Protein AF-A0A1R3HP61-F1 (afdb_monomer_lite)

Sequence (756 aa):
MAPSLSASCFPVLCGAICFMFISLLLLTNSATVNGTRVTNGDTVKIRRNLLDNGLGLTPQMGWNSWNHFHCDINETLIKETADAMVSSGLAAVGYTYINLDDCWGELNRDSKGNLVPKASTFPSGIKALADYVHSKGLKLGIYSDAGTQTCSQTMPGSLGHEEQDAKTFASWGVDYLKYDNCQNTGVSPKERYPKMSKALLDSGRPIFFSLCEWGQEDPATWAPSIGNSWRTTGDIEDKWDSMTSIADQNDQWASYAQPGAWNDPDMLEVGNGGMTTEEYRCHFSIWALAKAPLLIGCDVRSMDNVTYELLSNKEVIAVNQDKVGVQGKKVKKDGDVEVWAGPLTNHKVALVLWNRGSSPENITAYWSDLGLNPSTMVDARDLWAHSTERSVQNQITAQVDSHAFWVETLFRKILRKPKKPVKLPVILSEEESEVMIVVKKDTNMAAMKGYFCSTNPSKNETLYSHAHLLLRNLSVVAKKPFPSSSILNKTKPVSLRIRSAAAEEEGNSSGNSTSTSQVKGSGTTARGRRLLKIREEKRKREFERLNNYPAWAKVLENACKDDEELRAVLGDSIGDPELMKKRVEERVRKKGRDFHKQKTGSVLAFKVSFRDFNPLDSYIWFELYGSPSDQEVNLIGSVIQSWYVMGRLGAFNSSNLQLANVSMDFDPLYDADKGFKVMPSSFHDISDVEFQDNWGRIWVDLGTADFFSIDVFLNCMTVLSAEYLGIQQIVFGGRSMGDWEEGMTNPEYGYKYFKI

Radius of gyration: 41.9 Å; chains: 1; bounding box: 175×108×88 Å

Secondary structure (DSSP, 8-state):
----------------------------------------------------SS--SS--EEEESHHHHTT---HHHHHHHHHHHHHTSHHHHT--EEE--SS-B-SS--TTS---B-TTT-TTHHHHHHHHHHHTT-EEEEEEESSSB-TTSSSB--TT-HHHHHHHHHHHT--EEEEE-TT-TT--HHHHHHHHHHHHHHTTS--EEEE-STTTT-GGGTGGGT-SEEE-SS---SSHHHHHHHHHHHHTTTTT-BTTBEEE---B-TTSSSS-HHHHHHHHHHHHHTT--EEE-S-TTS--HHHHHHHT-HHHHHHHT-TT-PPPEEEEEETTEEEEEEEEGGGEEEEEEEE-SSS-EEEEEETTTTT--TT-EEEEEETTTTEEEEEEESEEEEEE-TT-EEEEEEEE----PPPP-----------------------------------------------------------------------------PPP-------------------------HHHHHHHHHHHHHHHHHHHHHHS--HHHHHHHHHHHH-HHHHHHHGGGTT-HHHHHHHHHHHHHHHTTTTT------SSPPEEEESS--TTSEEEEEEESSPPPHHHHHHHHHHHHHHHHHHHTTTT-TTGGGGGGS-TTS-----HHHHTTS---S--EE--EEEETTEEEEEEE-SS--HHHHHHHHHHHHHHHHHT--EEEEEE--S--TT--TT---GGGT-EEE--

Foldseek 3Di:
DDDDDDDDDDDDDDDDDDDDDDDDDDDDDDDDDDDDDDDDDDDPDPPPQFAPLVPQLFFAAAAEAPQAQNQVAALVLLLLLLVLCVVLCVVVLHHFESAYEPNQFALDAPPVRETHGDCVRYVVGLLVSQVSSVVSVGAYHYEAELAQADPVSRHGHCNVPLLVHLLVCVVSRHAEYEYAYPNNVPDDCLPRQQSNLVSNVVNPDHHAYEYHDALVPNCLVPVRNRHQEYENHPEAHLELVRLVVLLVSQQVSQVSWHRSYAYASYEQCQQVPSDDLQLSLVSLLSCLLQLHRHYHHDSSSDGDPSSSLSSSLSLSNCSSRASRRGGWHWLDDDPQWTWIWDAGPPRKMKIKTFGQDQFKDKDKDFCVSHVHDQAWFWWKAFSNVRDIDGRDGGMDIDTAGHSHMTIIMTGTDPPPPPDDDDDDDDDDDDDDDDDDDDDDDDDDYDDDDDDDDDDDDDDDDDDDDDDDDDDDDDDDDDDDDDDDDDDDDDDDDDDDDDDDDDDDDDDDDDDDDDDDDDDDDDDCPPVNVVVVVVVVVVVVLVVCLVPPCDPVLVVLLVVVVVDVVSCVQCPPVNSPVVSSVVSVVVCCVVCVVVVPPDQQFDPDQAAEEEDPFDLQWFKKKWFFPWFDDPVLQVVLQVLVVVLLVCQQVVVLPPVVVVPPPDPPPDPPDPPVVVVVVPDGRQWDDKFWWKDFIRMIMIIGRSNDPRCSSVVSSSVSVNCSRRPGGPIRYMYRGDPDDDPDDPPPCDVVRVMDIGGD

pLDDT: mean 74.57, std 27.55, range [20.09, 98.94]

Organism: Corchorus capsularis (NCBI:txid210143)

Structure (mmCIF, N/CA/C/O backbone):
data_AF-A0A1R3HP61-F1
#
_entry.id   AF-A0A1R3HP61-F1
#
loop_
_atom_site.group_PDB
_atom_site.id
_atom_site.type_symbol
_atom_site.label_atom_id
_atom_site.label_alt_id
_atom_site.label_comp_id
_atom_site.label_asym_id
_atom_site.label_entity_id
_atom_site.label_seq_id
_atom_site.pdbx_PDB_ins_code
_atom_site.Cartn_x
_atom_site.Cartn_y
_atom_site.Cartn_z
_atom_site.occupancy
_atom_site.B_iso_or_equiv
_atom_site.auth_seq_id
_atom_site.auth_comp_id
_atom_site.auth_asym_id
_atom_site.auth_atom_id
_atom_site.pdbx_PDB_model_num
ATOM 1 N N . MET A 1 1 ? -45.861 41.500 -29.451 1.00 38.66 1 MET A N 1
ATOM 2 C CA . MET A 1 1 ? -46.374 41.225 -30.807 1.00 38.66 1 MET A CA 1
ATOM 3 C C . MET A 1 1 ? -46.826 39.774 -30.846 1.00 38.66 1 MET A C 1
ATOM 5 O O . MET A 1 1 ? -45.989 38.886 -30.862 1.00 38.66 1 MET A O 1
ATOM 9 N N . ALA A 1 2 ? -48.135 39.548 -30.734 1.00 36.56 2 ALA A N 1
ATOM 10 C CA . ALA A 1 2 ? -48.789 38.320 -31.207 1.00 36.56 2 ALA A CA 1
ATOM 11 C C . ALA A 1 2 ? -48.892 38.411 -32.756 1.00 36.56 2 ALA A C 1
ATOM 13 O O . ALA A 1 2 ? -48.672 39.524 -33.252 1.00 36.56 2 ALA A O 1
ATOM 14 N N . PRO A 1 3 ? -49.220 37.356 -33.538 1.00 49.03 3 PRO A N 1
ATOM 15 C CA . PRO A 1 3 ? -50.335 36.412 -33.312 1.00 49.03 3 PRO A CA 1
ATOM 16 C C . PRO A 1 3 ? -49.971 34.965 -33.760 1.00 49.03 3 PRO A C 1
ATOM 18 O O . PRO A 1 3 ? -48.818 34.710 -34.078 1.00 49.03 3 PRO A O 1
ATOM 21 N N . SER A 1 4 ? -50.786 33.909 -33.813 1.00 29.84 4 SER A N 1
ATOM 22 C CA . SER A 1 4 ? -52.217 33.584 -33.633 1.00 29.84 4 SER A CA 1
ATOM 23 C C . SER A 1 4 ? -52.269 32.044 -33.729 1.00 29.84 4 SER A C 1
ATOM 25 O O . SER A 1 4 ? -51.588 31.482 -34.579 1.00 29.84 4 SER A O 1
ATOM 27 N N . LEU A 1 5 ? -52.905 31.300 -32.820 1.00 30.80 5 LEU A N 1
ATOM 28 C CA . LEU A 1 5 ? -54.358 31.073 -32.703 1.00 30.80 5 LEU A CA 1
ATOM 29 C C . LEU A 1 5 ? -54.992 30.349 -33.903 1.00 30.80 5 LEU A C 1
ATOM 31 O O . LEU A 1 5 ? -55.117 30.923 -34.979 1.00 30.80 5 LEU A O 1
ATOM 35 N N . SER A 1 6 ? -55.508 29.140 -33.657 1.00 30.64 6 SER A N 1
ATOM 36 C CA . SER A 1 6 ? -56.954 28.799 -33.633 1.00 30.64 6 SER A CA 1
ATOM 37 C C . SER A 1 6 ? -57.138 27.290 -33.913 1.00 30.64 6 SER A C 1
ATOM 39 O O . SER A 1 6 ? -56.542 26.763 -34.842 1.00 30.64 6 SER A O 1
ATOM 41 N N . ALA A 1 7 ? -57.686 26.510 -32.968 1.00 32.16 7 ALA A N 1
ATOM 42 C CA . ALA A 1 7 ? -59.120 26.240 -32.708 1.00 32.16 7 ALA A CA 1
ATOM 43 C C . ALA A 1 7 ? -59.570 24.960 -33.468 1.00 32.16 7 ALA A C 1
ATOM 45 O O . ALA A 1 7 ? -59.122 24.740 -34.580 1.00 32.16 7 ALA A O 1
ATOM 46 N N . SER A 1 8 ? -60.411 24.037 -32.980 1.00 29.64 8 SER A N 1
ATOM 47 C CA . SER A 1 8 ? -61.487 24.116 -31.979 1.00 29.64 8 SER A CA 1
ATOM 48 C C . SER A 1 8 ? -62.164 22.735 -31.761 1.00 29.64 8 SER A C 1
ATOM 50 O O . SER A 1 8 ? -62.227 21.953 -32.703 1.00 29.64 8 SER A O 1
ATOM 52 N N . CYS A 1 9 ? -62.782 22.568 -30.572 1.00 25.75 9 CYS A N 1
ATOM 53 C CA . CYS A 1 9 ? -63.996 21.784 -30.192 1.00 25.75 9 CYS A CA 1
ATOM 54 C C . CYS A 1 9 ? -63.947 20.228 -30.102 1.00 25.75 9 CYS A C 1
ATOM 56 O O . CYS A 1 9 ? -63.645 19.582 -31.093 1.00 25.75 9 CYS A O 1
ATOM 58 N N . PHE A 1 10 ? -64.105 19.566 -28.924 1.00 27.56 10 PHE A N 1
ATOM 59 C CA . PHE A 1 10 ? -65.298 19.291 -28.042 1.00 27.56 10 PHE A CA 1
ATOM 60 C C . PHE A 1 10 ? -66.276 18.202 -28.620 1.00 27.56 10 PHE A C 1
ATOM 62 O O . PHE A 1 10 ? -66.394 18.140 -29.836 1.00 27.56 10 PHE A O 1
ATOM 69 N N . PRO A 1 11 ? -67.134 17.472 -27.846 1.00 52.53 11 PRO A N 1
ATOM 70 C CA . PRO A 1 11 ? -66.926 16.456 -26.774 1.00 52.53 11 PRO A CA 1
ATOM 71 C C . PRO A 1 11 ? -67.939 15.247 -26.799 1.00 52.53 11 PRO A C 1
ATOM 73 O O . PRO A 1 11 ? -68.652 15.050 -27.773 1.00 52.53 11 PRO A O 1
ATOM 76 N N . VAL A 1 12 ? -68.083 14.544 -25.650 1.00 31.86 12 VAL A N 1
ATOM 77 C CA . VAL A 1 12 ? -69.261 13.790 -25.106 1.00 31.86 12 VAL A CA 1
ATOM 78 C C . VAL A 1 12 ? -69.336 12.264 -25.367 1.00 31.86 12 VAL A C 1
ATOM 80 O O . VAL A 1 12 ? -69.562 11.838 -26.488 1.00 31.86 12 VAL A O 1
ATOM 83 N N . LEU A 1 13 ? -69.239 11.412 -24.327 1.00 29.73 13 LEU A N 1
ATOM 84 C CA . LEU A 1 13 ? -70.394 10.886 -23.561 1.00 29.73 13 LEU A CA 1
ATOM 85 C C . LEU A 1 13 ? -69.983 9.913 -22.438 1.00 29.73 13 LEU A C 1
ATOM 87 O O . LEU A 1 13 ? -69.287 8.925 -22.641 1.00 29.73 13 LEU A O 1
ATOM 91 N N . CYS A 1 14 ? -70.480 10.227 -21.245 1.00 30.22 14 CYS A N 1
ATOM 92 C CA . CYS A 1 14 ? -70.477 9.436 -20.022 1.00 30.22 14 CYS A CA 1
ATOM 93 C C . CYS A 1 14 ? -71.820 8.682 -19.938 1.00 30.22 14 CYS A C 1
ATOM 95 O O . CYS A 1 14 ? -72.829 9.218 -20.397 1.00 30.22 14 CYS A O 1
ATOM 97 N N . GLY A 1 15 ? -71.881 7.493 -19.334 1.00 27.22 15 GLY A N 1
ATOM 98 C CA . GLY A 1 15 ? -73.168 6.821 -19.121 1.00 27.22 15 GLY A CA 1
ATOM 99 C C . GLY A 1 15 ? -73.051 5.481 -18.411 1.00 27.22 15 GLY A C 1
ATOM 100 O O . GLY A 1 15 ? -72.555 4.511 -18.968 1.00 27.22 15 GLY A O 1
ATOM 101 N N . ALA A 1 16 ? -73.505 5.456 -17.166 1.00 28.98 16 ALA A N 1
ATOM 102 C CA . ALA A 1 16 ? -73.350 4.379 -16.210 1.00 28.98 16 ALA A CA 1
ATOM 103 C C . ALA A 1 16 ? -74.647 3.557 -16.031 1.00 28.98 16 ALA A C 1
ATOM 105 O O . ALA A 1 16 ? -75.731 4.020 -16.375 1.00 28.98 16 ALA A O 1
ATOM 106 N N . ILE A 1 17 ? -74.491 2.415 -15.345 1.00 32.19 17 ILE A N 1
ATOM 107 C CA . ILE A 1 17 ? -75.477 1.719 -14.489 1.00 32.19 17 ILE A CA 1
ATOM 108 C C . ILE A 1 17 ? -76.459 0.753 -15.168 1.00 32.19 17 ILE A C 1
ATOM 110 O O . ILE A 1 17 ? -77.413 1.166 -15.818 1.00 32.19 17 ILE A O 1
ATOM 114 N N . CYS A 1 18 ? -76.272 -0.538 -14.853 1.00 27.94 18 CYS A N 1
ATOM 115 C CA . CYS A 1 18 ? -77.278 -1.557 -14.487 1.00 27.94 18 CYS A CA 1
ATOM 116 C C . CYS A 1 18 ? -76.556 -2.925 -14.469 1.00 27.94 18 CYS A C 1
ATOM 118 O O . CYS A 1 18 ? -75.884 -3.241 -15.436 1.00 27.94 18 CYS A O 1
ATOM 120 N N . PHE A 1 19 ? -76.570 -3.808 -13.471 1.00 29.27 19 PHE A N 1
ATOM 121 C CA . PHE A 1 19 ? -77.441 -4.061 -12.330 1.00 29.27 19 PHE A CA 1
ATOM 122 C C . PHE A 1 19 ? -76.644 -4.926 -11.326 1.00 29.27 19 PHE A C 1
ATOM 124 O O . PHE A 1 19 ? -75.761 -5.692 -11.706 1.00 29.27 19 PHE A O 1
ATOM 131 N N . MET A 1 20 ? -76.967 -4.772 -10.044 1.00 27.98 20 MET A N 1
ATOM 132 C CA . MET A 1 20 ? -76.407 -5.466 -8.878 1.00 27.98 20 MET A CA 1
ATOM 133 C C . MET A 1 20 ? -76.641 -6.988 -8.903 1.00 27.98 20 MET A C 1
ATOM 135 O O . MET A 1 20 ? -77.668 -7.402 -9.428 1.00 27.98 20 MET A O 1
ATOM 139 N N . PHE A 1 21 ? -75.793 -7.787 -8.231 1.00 26.20 21 PHE A N 1
ATOM 140 C CA . PHE A 1 21 ? -76.124 -8.505 -6.976 1.00 26.20 21 PHE A CA 1
ATOM 141 C C . PHE A 1 21 ? -75.171 -9.687 -6.656 1.00 26.20 21 PHE A C 1
ATOM 143 O O . PHE A 1 21 ? -74.788 -10.451 -7.533 1.00 26.20 21 PHE A O 1
ATOM 150 N N . ILE A 1 22 ? -74.941 -9.866 -5.345 1.00 29.78 22 ILE A N 1
ATOM 151 C CA . ILE A 1 22 ? -74.632 -11.114 -4.607 1.00 29.78 22 ILE A CA 1
ATOM 152 C C . ILE A 1 22 ? -73.153 -11.452 -4.335 1.00 29.78 22 ILE A C 1
ATOM 154 O O . ILE A 1 22 ? -72.447 -12.098 -5.103 1.00 29.78 22 ILE A O 1
ATOM 158 N N . SER A 1 23 ? -72.756 -11.100 -3.110 1.00 28.48 23 SER A N 1
ATOM 159 C CA . SER A 1 23 ? -71.803 -11.838 -2.278 1.00 28.48 23 SER A CA 1
ATOM 160 C C . SER A 1 23 ? -72.393 -13.178 -1.807 1.00 28.48 23 SER A C 1
ATOM 162 O O . SER A 1 23 ? -73.584 -13.240 -1.513 1.00 28.48 23 SER A O 1
ATOM 164 N N . LEU A 1 24 ? -71.504 -14.153 -1.557 1.00 25.81 24 LEU A N 1
ATOM 165 C CA . LEU A 1 24 ? -71.670 -15.364 -0.721 1.00 25.81 24 LEU A CA 1
ATOM 166 C C . LEU A 1 24 ? -72.136 -16.657 -1.442 1.00 25.81 24 LEU A C 1
ATOM 168 O O . LEU A 1 24 ? -73.321 -16.827 -1.687 1.00 25.81 24 LEU A O 1
ATOM 172 N N . LEU A 1 25 ? -71.206 -17.598 -1.705 1.00 27.50 25 LEU A N 1
ATOM 173 C CA . LEU A 1 25 ? -71.205 -19.003 -1.219 1.00 27.50 25 LEU A CA 1
ATOM 174 C C . LEU A 1 25 ? -70.152 -19.901 -1.943 1.00 27.50 25 LEU A C 1
ATOM 176 O O . LEU A 1 25 ? -70.244 -20.151 -3.137 1.00 27.50 25 LEU A O 1
ATOM 180 N N . LEU A 1 26 ? -69.227 -20.447 -1.136 1.00 26.91 26 LEU A N 1
ATOM 181 C CA . LEU A 1 26 ? -68.730 -21.845 -1.085 1.00 26.91 26 LEU A CA 1
ATOM 182 C C . LEU A 1 26 ? -67.895 -22.490 -2.226 1.00 26.91 26 LEU A C 1
ATOM 184 O O . LEU A 1 26 ? -68.408 -23.056 -3.179 1.00 26.91 26 LEU A O 1
ATOM 188 N N . LEU A 1 27 ? -66.574 -22.546 -1.991 1.00 28.00 27 LEU A N 1
ATOM 189 C CA . LEU A 1 27 ? -65.778 -23.756 -1.658 1.00 28.00 27 LEU A CA 1
ATOM 190 C C . LEU A 1 27 ? -66.231 -25.148 -2.189 1.00 28.00 27 LEU A C 1
ATOM 192 O O . LEU A 1 27 ? -67.160 -25.734 -1.643 1.00 28.00 27 LEU A O 1
ATOM 196 N N . THR A 1 28 ? -65.447 -25.767 -3.092 1.00 30.50 28 THR A N 1
ATOM 197 C CA . THR A 1 28 ? -64.5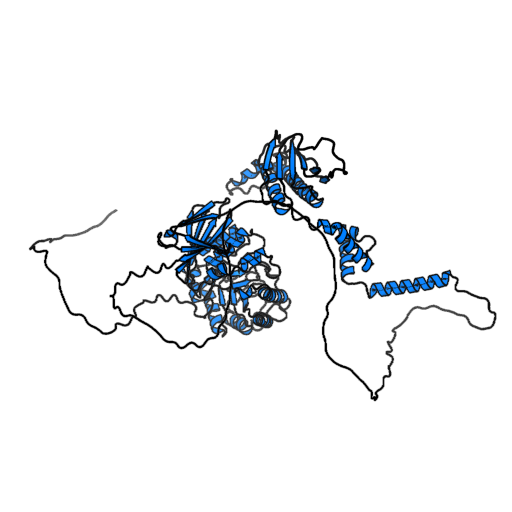45 -26.944 -2.866 1.00 30.50 28 THR A CA 1
ATOM 198 C C . THR A 1 28 ? -64.380 -27.899 -4.073 1.00 30.50 28 THR A C 1
ATOM 200 O O . THR A 1 28 ? -65.363 -28.322 -4.662 1.00 30.50 28 THR A O 1
ATOM 203 N N . ASN A 1 29 ? -63.111 -28.309 -4.299 1.00 27.70 29 ASN A N 1
ATOM 204 C CA . ASN A 1 29 ? -62.600 -29.628 -4.755 1.00 27.70 29 ASN A CA 1
ATOM 205 C C . ASN A 1 29 ? -62.949 -30.140 -6.175 1.00 27.70 29 ASN A C 1
ATOM 207 O O . ASN A 1 29 ? -64.079 -30.054 -6.615 1.00 27.70 29 ASN A O 1
ATOM 211 N N . SER A 1 30 ? -62.079 -30.782 -6.964 1.00 26.11 30 SER A N 1
ATOM 212 C CA . SER A 1 30 ? -60.706 -31.297 -6.827 1.00 26.11 30 SER A CA 1
ATOM 213 C C . SER A 1 30 ? -60.226 -31.717 -8.226 1.00 26.11 30 SER A C 1
ATOM 215 O O . SER A 1 30 ? -61.012 -32.312 -8.953 1.00 26.11 30 SER A O 1
ATOM 217 N N . ALA A 1 31 ? -58.947 -31.512 -8.561 1.00 27.64 31 ALA A N 1
ATOM 218 C CA . ALA A 1 31 ? -58.121 -32.487 -9.296 1.00 27.64 31 ALA A CA 1
ATOM 219 C C . ALA A 1 31 ? -56.680 -31.969 -9.436 1.00 27.64 31 ALA A C 1
ATOM 221 O O . ALA A 1 31 ? -56.388 -31.053 -10.201 1.00 27.64 31 ALA A O 1
ATOM 222 N N . THR A 1 32 ? -55.770 -32.583 -8.687 1.00 28.03 32 THR A N 1
ATOM 223 C CA . THR A 1 32 ? -54.328 -32.584 -8.938 1.00 28.03 32 THR A CA 1
ATOM 224 C C . THR A 1 32 ? -53.967 -33.774 -9.836 1.00 28.03 32 THR A C 1
ATOM 226 O O . THR A 1 32 ? -54.547 -34.845 -9.686 1.00 28.03 32 THR A O 1
ATOM 229 N N . VAL A 1 33 ? -52.985 -33.599 -10.733 1.00 28.20 33 VAL A N 1
ATOM 230 C CA . VAL A 1 33 ? -51.669 -34.291 -10.761 1.00 28.20 33 VAL A CA 1
ATOM 231 C C . VAL A 1 33 ? -51.027 -34.206 -12.168 1.00 28.20 33 VAL A C 1
ATOM 233 O O . VAL A 1 33 ? -51.578 -34.711 -13.136 1.00 28.20 33 VAL A O 1
ATOM 236 N N . ASN A 1 34 ? -49.843 -33.566 -12.197 1.00 27.94 34 ASN A N 1
ATOM 237 C CA . ASN A 1 34 ? -48.597 -33.749 -12.984 1.00 27.94 34 ASN A CA 1
ATOM 238 C C . ASN A 1 34 ? -48.631 -34.287 -14.435 1.00 27.94 34 ASN A C 1
ATOM 240 O O . ASN A 1 34 ? -49.236 -35.308 -14.711 1.00 27.94 34 ASN A O 1
ATOM 244 N N . GLY A 1 35 ? -47.838 -33.783 -15.389 1.00 25.95 35 GLY A N 1
ATOM 245 C CA . GLY A 1 35 ? -46.806 -32.741 -15.371 1.00 25.95 35 GLY A CA 1
ATOM 246 C C . GLY A 1 35 ? -45.901 -32.841 -16.613 1.00 25.95 35 GLY A C 1
ATOM 247 O O . GLY A 1 35 ? -45.642 -33.939 -17.088 1.00 25.95 35 GLY A O 1
ATOM 248 N N . THR A 1 36 ? -45.370 -31.713 -17.095 1.00 26.36 36 THR A N 1
ATOM 249 C CA . THR A 1 36 ? -44.198 -31.659 -17.991 1.00 26.36 36 THR A CA 1
ATOM 250 C C . THR A 1 36 ? -43.419 -30.363 -17.756 1.00 26.36 36 THR A C 1
ATOM 252 O O . THR A 1 36 ? -43.975 -29.270 -17.792 1.00 26.36 36 THR A O 1
ATOM 255 N N . ARG A 1 37 ? -42.125 -30.545 -17.469 1.00 28.19 37 ARG A N 1
ATOM 256 C CA . ARG A 1 37 ? -41.037 -29.571 -17.268 1.00 28.19 37 ARG A CA 1
ATOM 257 C C . ARG A 1 37 ? -41.126 -28.309 -18.138 1.00 28.19 37 ARG A C 1
ATOM 259 O O . ARG A 1 37 ? -41.084 -28.414 -19.358 1.00 28.19 37 ARG A O 1
ATOM 266 N N . VAL A 1 38 ? -41.040 -27.143 -17.498 1.00 28.59 38 VAL A N 1
ATOM 267 C CA . VAL A 1 38 ? -40.542 -25.907 -18.122 1.00 28.59 38 VAL A CA 1
ATOM 268 C C . VAL A 1 38 ? -39.114 -25.693 -17.632 1.00 28.59 38 VAL A C 1
ATOM 270 O O . VAL A 1 38 ? -38.852 -25.607 -16.432 1.00 28.59 38 VAL A O 1
ATOM 273 N N . THR A 1 39 ? -38.177 -25.709 -18.571 1.00 28.20 39 THR A N 1
ATOM 274 C CA . THR A 1 39 ? -36.760 -25.428 -18.358 1.00 28.20 39 THR A CA 1
ATOM 275 C C . THR A 1 39 ? -36.540 -23.929 -18.178 1.00 28.20 39 THR A C 1
ATOM 277 O O . THR A 1 39 ? -36.995 -23.136 -18.995 1.00 28.20 39 THR A O 1
ATOM 280 N N . ASN A 1 40 ? -35.818 -23.578 -17.111 1.00 34.88 40 ASN A N 1
ATOM 281 C CA . ASN A 1 40 ? -35.213 -22.269 -16.862 1.00 34.88 40 ASN A CA 1
ATOM 282 C C . ASN A 1 40 ? -34.523 -21.699 -18.105 1.00 34.88 40 ASN A C 1
ATOM 284 O O . ASN A 1 40 ? -33.724 -22.401 -18.727 1.00 34.88 40 ASN A O 1
ATOM 288 N N . GLY A 1 41 ? -34.695 -20.401 -18.347 1.00 32.22 41 GLY A N 1
ATOM 289 C CA . GLY A 1 41 ? -33.778 -19.670 -19.211 1.00 32.22 41 GLY A CA 1
ATOM 290 C C . GLY A 1 41 ? -34.300 -18.338 -19.712 1.00 32.22 41 GLY A C 1
ATOM 291 O O . GLY A 1 41 ? -34.388 -18.193 -20.913 1.00 32.22 41 GLY A O 1
ATOM 292 N N . ASP A 1 42 ? -34.582 -17.384 -18.822 1.00 32.59 42 ASP A N 1
ATOM 293 C CA . ASP A 1 42 ? -34.669 -15.963 -19.194 1.00 32.59 42 ASP A CA 1
ATOM 294 C C . ASP A 1 42 ? -34.129 -15.083 -18.056 1.00 32.59 42 ASP A C 1
ATOM 296 O O . ASP A 1 42 ? -34.822 -14.290 -17.423 1.00 32.59 42 ASP A O 1
ATOM 300 N N . THR A 1 43 ? -32.837 -15.250 -17.768 1.00 31.69 43 THR A N 1
ATOM 301 C CA . THR A 1 43 ? -32.018 -14.175 -17.205 1.00 31.69 43 THR A CA 1
ATOM 302 C C . THR A 1 43 ? -31.424 -13.397 -18.370 1.00 31.69 43 THR A C 1
ATOM 304 O O . THR A 1 43 ? -30.490 -13.849 -19.035 1.00 31.69 43 THR A O 1
ATOM 307 N N . VAL A 1 44 ? -31.964 -12.204 -18.615 1.00 35.47 44 VAL A N 1
ATOM 308 C CA . VAL A 1 44 ? -31.332 -11.193 -19.464 1.00 35.47 44 VAL A CA 1
ATOM 309 C C . VAL A 1 44 ? -29.969 -10.863 -18.847 1.00 35.47 44 VAL A C 1
ATOM 311 O O . VAL A 1 44 ? -29.854 -10.147 -17.855 1.00 35.47 44 VAL A O 1
ATOM 314 N N . LYS A 1 45 ? -28.923 -11.472 -19.411 1.00 38.00 45 LYS A N 1
ATOM 315 C CA . LYS A 1 45 ? -27.514 -11.210 -19.126 1.00 38.00 45 LYS A CA 1
ATOM 316 C C . LYS A 1 45 ? -27.180 -9.772 -19.530 1.00 38.00 45 LYS A C 1
ATOM 318 O O . LYS A 1 45 ? -26.856 -9.522 -20.686 1.00 38.00 45 LYS A O 1
ATOM 323 N N . ILE A 1 46 ? -27.118 -8.860 -18.566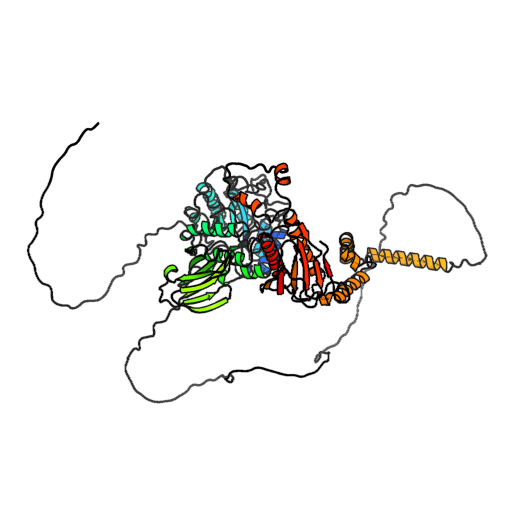 1.00 36.81 46 ILE A N 1
ATOM 324 C CA . ILE A 1 46 ? -26.133 -7.776 -18.636 1.00 36.81 46 ILE A CA 1
ATOM 325 C C . ILE A 1 46 ? -24.782 -8.445 -18.352 1.00 36.81 46 ILE A C 1
ATOM 327 O O . ILE A 1 46 ? -24.332 -8.523 -17.212 1.00 36.81 46 ILE A O 1
ATOM 331 N N . ARG A 1 47 ? -24.161 -9.041 -19.378 1.00 41.28 47 ARG A N 1
ATOM 332 C CA . ARG A 1 47 ? -22.741 -9.398 -19.301 1.00 41.28 47 ARG A CA 1
ATOM 333 C C . ARG A 1 47 ? -21.982 -8.075 -19.308 1.00 41.28 47 ARG A C 1
ATOM 335 O O . ARG A 1 47 ? -21.788 -7.492 -20.368 1.00 41.28 47 ARG A O 1
ATOM 342 N N . ARG A 1 48 ? -21.579 -7.587 -18.132 1.00 51.28 48 ARG A N 1
ATOM 343 C CA . ARG A 1 48 ? -20.411 -6.704 -18.053 1.00 51.28 48 ARG A CA 1
ATOM 344 C C . ARG A 1 48 ? -19.272 -7.500 -18.692 1.00 51.28 48 ARG A C 1
ATOM 346 O O . ARG A 1 48 ? -18.971 -8.594 -18.218 1.00 51.28 48 ARG A O 1
ATOM 353 N N . ASN A 1 49 ? -18.773 -7.043 -19.838 1.00 64.56 49 ASN A N 1
ATOM 354 C CA . ASN A 1 49 ? -17.635 -7.669 -20.503 1.00 64.56 49 ASN A CA 1
ATOM 355 C C . ASN A 1 49 ? -16.452 -7.518 -19.548 1.00 64.56 49 ASN A C 1
ATOM 357 O O . ASN A 1 49 ? -15.962 -6.411 -19.380 1.00 64.56 49 ASN A O 1
ATOM 361 N N . LEU A 1 50 ? -16.092 -8.591 -18.854 1.00 75.81 50 LEU A N 1
ATOM 362 C CA . LEU A 1 50 ? -14.911 -8.652 -18.003 1.00 75.81 50 LEU A CA 1
ATOM 363 C C . LEU A 1 50 ? -13.744 -9.202 -18.814 1.00 75.81 50 LEU A C 1
ATOM 365 O O . LEU A 1 50 ? -13.957 -10.033 -19.703 1.00 75.81 50 LEU A O 1
ATOM 369 N N . LEU A 1 51 ? -12.529 -8.773 -18.481 1.00 86.81 51 LEU A N 1
ATOM 370 C CA . LEU A 1 51 ? -11.324 -9.429 -18.966 1.00 86.81 51 LEU A CA 1
ATOM 371 C C . LEU A 1 51 ? -11.279 -10.865 -18.419 1.00 86.81 51 LEU A C 1
ATOM 373 O O . LEU A 1 51 ? -11.034 -11.088 -17.237 1.00 86.81 51 LEU A O 1
ATOM 377 N N . ASP A 1 52 ? -11.503 -11.852 -19.282 1.00 85.00 52 ASP A N 1
ATOM 378 C CA . ASP A 1 52 ? -11.442 -13.270 -18.914 1.00 85.00 52 ASP A CA 1
ATOM 379 C C . ASP A 1 52 ? -10.018 -13.820 -19.112 1.00 85.00 52 ASP A C 1
ATOM 381 O O . ASP A 1 52 ? -9.759 -14.621 -20.009 1.00 85.00 52 ASP A O 1
ATOM 385 N N . ASN A 1 53 ? -9.063 -13.333 -18.308 1.00 90.88 53 ASN A N 1
ATOM 386 C CA . ASN A 1 53 ? -7.672 -13.818 -18.310 1.00 90.88 53 ASN A CA 1
ATOM 387 C C . ASN A 1 53 ? -7.368 -14.817 -17.175 1.00 90.88 53 ASN A C 1
ATOM 389 O O . ASN A 1 53 ? -6.228 -15.256 -17.025 1.00 90.88 53 ASN A O 1
ATOM 393 N N . GLY A 1 54 ? -8.375 -15.176 -16.370 1.00 92.31 54 GLY A N 1
ATOM 394 C CA . GLY A 1 54 ? -8.251 -16.115 -15.250 1.00 92.31 54 GLY A CA 1
ATOM 395 C C . GLY A 1 54 ? -7.448 -15.602 -14.045 1.00 92.31 54 GLY A C 1
ATOM 396 O O . GLY A 1 54 ? -7.167 -16.383 -13.135 1.00 92.31 54 GLY A O 1
ATOM 397 N N . LEU A 1 55 ? -7.073 -14.319 -14.022 1.00 97.19 55 LEU A N 1
ATOM 398 C CA . LEU A 1 55 ? -6.314 -13.683 -12.943 1.00 97.19 55 LEU A CA 1
ATOM 399 C C . LEU A 1 55 ? -7.201 -12.741 -12.116 1.00 97.19 55 LEU A C 1
ATOM 401 O O . LEU A 1 55 ? -8.329 -12.433 -12.490 1.00 97.19 55 LEU A O 1
ATOM 405 N N . GLY A 1 56 ? -6.701 -12.313 -10.953 1.00 96.75 56 GLY A N 1
ATOM 406 C CA . GLY A 1 56 ? -7.380 -11.321 -10.114 1.00 96.75 56 GLY A CA 1
ATOM 407 C C . GLY A 1 56 ? -8.726 -11.768 -9.542 1.00 96.75 56 GLY A C 1
ATOM 408 O O . GLY A 1 56 ? -9.558 -10.925 -9.243 1.00 96.75 56 GLY A O 1
ATOM 409 N N . LEU A 1 57 ? -8.980 -13.072 -9.375 1.00 97.00 57 LEU A N 1
ATOM 410 C CA . LEU A 1 57 ? -10.234 -13.558 -8.770 1.00 97.00 57 LEU A CA 1
ATOM 411 C C . LEU A 1 57 ? -10.449 -13.047 -7.334 1.00 97.00 57 LEU A C 1
ATOM 413 O O . LEU A 1 57 ? -11.585 -12.953 -6.877 1.00 97.00 57 LEU A O 1
ATOM 417 N N . THR A 1 58 ? -9.360 -12.709 -6.653 1.00 98.25 58 THR A N 1
ATOM 418 C CA . THR A 1 58 ? -9.295 -11.887 -5.443 1.00 98.25 58 THR A CA 1
ATOM 419 C C . THR A 1 58 ? -8.304 -10.742 -5.693 1.00 98.25 58 THR A C 1
ATOM 421 O O . THR A 1 58 ? -7.523 -10.837 -6.653 1.00 98.25 58 THR A O 1
ATOM 424 N N . PRO A 1 59 ? -8.323 -9.664 -4.886 1.00 98.75 59 PRO A N 1
ATOM 425 C CA . PRO A 1 59 ? -7.356 -8.578 -5.024 1.00 98.75 59 PRO A CA 1
ATOM 426 C C . PRO A 1 59 ? -5.921 -9.104 -4.938 1.00 98.75 59 PRO A C 1
ATOM 428 O O . PRO A 1 59 ? -5.634 -10.038 -4.183 1.00 98.75 59 PRO A O 1
ATOM 431 N N . GLN A 1 60 ? -5.010 -8.539 -5.726 1.00 98.75 60 GLN A N 1
ATOM 432 C CA . GLN A 1 60 ? -3.609 -8.944 -5.705 1.00 98.75 60 GLN A CA 1
ATOM 433 C C . GLN A 1 60 ? -2.949 -8.593 -4.366 1.00 98.75 60 GLN A C 1
ATOM 435 O O . GLN A 1 60 ? -3.247 -7.569 -3.751 1.00 98.75 60 GLN A O 1
ATOM 440 N N . MET A 1 61 ? -2.011 -9.436 -3.940 1.00 98.94 61 MET A N 1
ATOM 441 C CA . MET A 1 61 ? -1.206 -9.218 -2.743 1.00 98.94 61 MET A CA 1
ATOM 442 C C . MET A 1 61 ? 0.273 -9.366 -3.078 1.00 98.94 61 MET A C 1
ATOM 444 O O . MET A 1 61 ? 0.685 -10.344 -3.713 1.00 98.94 61 MET A O 1
ATOM 448 N N . GLY A 1 62 ? 1.087 -8.425 -2.622 1.00 98.88 62 GLY A N 1
ATOM 449 C CA . GLY A 1 62 ? 2.508 -8.409 -2.933 1.00 98.88 62 GLY A CA 1
ATOM 450 C C . GLY A 1 62 ? 3.250 -7.254 -2.290 1.00 98.88 62 GLY A C 1
ATOM 451 O O . GLY A 1 62 ? 2.859 -6.754 -1.242 1.00 98.88 62 GLY A O 1
ATOM 452 N N . TRP A 1 63 ? 4.320 -6.840 -2.943 1.00 98.94 63 TRP A N 1
ATOM 453 C CA . TRP A 1 63 ? 5.180 -5.735 -2.558 1.00 98.94 63 TRP A CA 1
ATOM 454 C C . TRP A 1 63 ? 5.572 -4.944 -3.802 1.00 98.94 63 TRP A C 1
ATOM 456 O O . TRP A 1 63 ? 5.696 -5.527 -4.883 1.00 98.94 63 TRP A O 1
ATOM 466 N N . ASN A 1 64 ? 5.764 -3.639 -3.650 1.00 98.88 64 ASN A N 1
ATOM 467 C CA . ASN A 1 64 ? 6.257 -2.753 -4.695 1.00 98.88 64 ASN A CA 1
ATOM 468 C C . ASN A 1 64 ? 7.420 -1.905 -4.149 1.00 98.88 64 ASN A C 1
ATOM 470 O O . ASN A 1 64 ? 7.401 -1.486 -2.995 1.00 98.88 64 ASN A O 1
ATOM 474 N N . SER A 1 65 ? 8.436 -1.660 -4.980 1.00 98.75 65 SER A N 1
ATOM 475 C CA . SER A 1 65 ? 9.639 -0.924 -4.590 1.00 98.75 65 SER A CA 1
ATOM 476 C C . SER A 1 65 ? 9.464 0.586 -4.386 1.00 98.75 65 SER A C 1
ATOM 478 O O . SER A 1 65 ? 10.332 1.203 -3.776 1.00 98.75 65 SER A O 1
ATOM 480 N N . TRP A 1 66 ? 8.404 1.202 -4.912 1.00 98.62 66 TRP A N 1
ATOM 481 C CA . TRP A 1 66 ? 8.346 2.652 -5.115 1.00 98.62 66 TRP A CA 1
ATOM 482 C C . TRP A 1 66 ? 8.311 3.482 -3.832 1.00 98.62 66 TRP A C 1
ATOM 484 O O . TRP A 1 66 ? 9.146 4.373 -3.694 1.00 98.62 66 TRP A O 1
ATOM 494 N N . ASN A 1 67 ? 7.391 3.195 -2.902 1.00 97.94 67 ASN A N 1
ATOM 495 C CA . ASN A 1 67 ? 7.147 4.071 -1.745 1.00 97.94 67 ASN A CA 1
ATOM 496 C C . ASN A 1 67 ? 8.390 4.268 -0.869 1.00 97.94 67 ASN A C 1
ATOM 498 O O . ASN A 1 67 ? 8.584 5.349 -0.326 1.00 97.94 67 ASN A O 1
ATOM 502 N N . HIS A 1 68 ? 9.240 3.242 -0.752 1.00 98.06 68 HIS A N 1
ATOM 503 C CA . HIS A 1 68 ? 10.438 3.301 0.084 1.00 98.06 68 HIS A CA 1
ATOM 504 C C . HIS A 1 68 ? 11.727 3.583 -0.701 1.00 98.06 68 HIS A C 1
ATOM 506 O O . HIS A 1 68 ? 12.592 4.316 -0.229 1.00 98.06 68 HIS A O 1
ATOM 512 N N . PHE A 1 69 ? 11.892 2.983 -1.885 1.00 98.38 69 PHE A N 1
ATOM 513 C CA . PHE A 1 69 ? 13.170 3.020 -2.609 1.00 98.38 69 PHE A CA 1
ATOM 514 C C . PHE A 1 69 ? 13.179 3.994 -3.784 1.00 98.38 69 PHE A C 1
ATOM 516 O O . PHE A 1 69 ? 14.255 4.363 -4.257 1.00 98.38 69 PHE A O 1
ATOM 523 N N . HIS A 1 70 ? 12.011 4.416 -4.275 1.00 97.75 70 HIS A N 1
ATOM 524 C CA . HIS A 1 70 ? 11.880 5.207 -5.496 1.00 97.75 70 HIS A CA 1
ATOM 525 C C . HIS A 1 70 ? 12.722 4.601 -6.640 1.00 97.75 70 HIS A C 1
ATOM 527 O O . HIS A 1 70 ? 12.496 3.463 -7.049 1.00 97.75 70 HIS A O 1
ATOM 533 N N . CYS A 1 71 ? 13.732 5.332 -7.126 1.00 98.00 71 CYS A N 1
ATOM 534 C CA . CYS A 1 71 ? 14.643 4.891 -8.183 1.00 98.00 71 CYS A CA 1
ATOM 535 C C . CYS A 1 71 ? 15.932 4.215 -7.689 1.00 98.00 71 CYS A C 1
ATOM 537 O O . CYS A 1 71 ? 16.743 3.797 -8.520 1.00 98.00 71 CYS A O 1
ATOM 539 N N . ASP A 1 72 ? 16.150 4.094 -6.377 1.00 97.94 72 ASP A N 1
ATOM 540 C CA . ASP A 1 72 ? 17.304 3.385 -5.810 1.00 97.94 72 ASP A CA 1
ATOM 541 C C . ASP A 1 72 ? 17.036 1.876 -5.706 1.00 97.94 72 ASP A C 1
ATOM 543 O O . ASP A 1 72 ? 16.987 1.278 -4.631 1.00 97.94 72 ASP A O 1
ATOM 547 N N . ILE A 1 73 ? 16.823 1.250 -6.867 1.00 98.44 73 ILE A N 1
ATOM 548 C CA . ILE A 1 73 ? 16.546 -0.182 -6.981 1.00 98.44 73 ILE A CA 1
ATOM 549 C C . ILE A 1 73 ? 17.640 -0.915 -7.756 1.00 98.44 73 ILE A C 1
ATOM 551 O O . ILE A 1 73 ? 18.204 -0.420 -8.736 1.00 98.44 73 ILE A O 1
ATOM 555 N N . ASN A 1 74 ? 17.942 -2.141 -7.329 1.00 98.62 74 ASN A N 1
ATOM 556 C CA . ASN A 1 74 ? 18.893 -3.018 -8.004 1.00 98.62 74 ASN A CA 1
ATOM 557 C C . ASN A 1 74 ? 18.548 -4.501 -7.807 1.00 98.62 74 ASN A C 1
ATOM 559 O O . ASN A 1 74 ? 17.738 -4.867 -6.960 1.00 98.62 74 ASN A O 1
ATOM 563 N N . GLU A 1 75 ? 19.184 -5.369 -8.591 1.00 98.62 75 GLU A N 1
ATOM 564 C CA . GLU A 1 75 ? 18.956 -6.814 -8.570 1.00 98.62 75 GLU A CA 1
ATOM 565 C C . GLU A 1 75 ? 19.146 -7.427 -7.176 1.00 98.62 75 GLU A C 1
ATOM 567 O O . GLU A 1 75 ? 18.359 -8.288 -6.784 1.00 98.62 75 GLU A O 1
ATOM 572 N N . THR A 1 76 ? 20.168 -7.003 -6.427 1.00 98.69 76 THR A N 1
ATOM 573 C CA . THR A 1 76 ? 20.440 -7.527 -5.081 1.00 98.69 76 THR A CA 1
ATOM 574 C C . THR A 1 76 ? 19.301 -7.189 -4.130 1.00 98.69 76 THR A C 1
ATOM 576 O O . THR A 1 76 ? 18.777 -8.094 -3.486 1.00 98.69 76 THR A O 1
ATOM 579 N N . LEU A 1 77 ? 18.863 -5.926 -4.114 1.00 98.75 77 LEU A N 1
ATOM 580 C CA . LEU A 1 77 ? 17.724 -5.465 -3.324 1.00 98.75 77 LEU A CA 1
ATOM 581 C C . LEU A 1 77 ? 16.486 -6.325 -3.597 1.00 98.75 77 LEU A C 1
ATOM 583 O O . LEU A 1 77 ? 15.895 -6.859 -2.665 1.00 98.75 77 LEU A O 1
ATOM 587 N N . ILE A 1 78 ? 16.120 -6.520 -4.868 1.00 98.81 78 ILE A N 1
ATOM 588 C CA . ILE A 1 78 ? 14.912 -7.283 -5.212 1.00 98.81 78 ILE A CA 1
ATOM 589 C C . ILE A 1 78 ? 15.028 -8.752 -4.778 1.00 98.81 78 ILE A C 1
ATOM 591 O O . ILE A 1 78 ? 14.052 -9.333 -4.296 1.00 98.81 78 ILE A O 1
ATOM 595 N N . LYS A 1 79 ? 16.211 -9.367 -4.910 1.00 98.88 79 LYS A N 1
ATOM 596 C CA . LYS A 1 79 ? 16.442 -10.746 -4.447 1.00 98.88 79 LYS A CA 1
ATOM 597 C C . LYS A 1 79 ? 16.339 -10.863 -2.928 1.00 98.88 79 LYS A C 1
ATOM 599 O O . LYS A 1 79 ? 15.684 -11.785 -2.448 1.00 98.88 79 LYS A O 1
ATOM 604 N N . GLU A 1 80 ? 16.931 -9.928 -2.191 1.00 98.88 80 GLU A N 1
ATOM 605 C CA . GLU A 1 80 ? 16.848 -9.878 -0.728 1.00 98.88 80 GLU A CA 1
ATOM 606 C C . GLU A 1 80 ? 15.414 -9.635 -0.248 1.00 98.88 80 GLU A C 1
ATOM 608 O O . GLU A 1 80 ? 14.967 -10.289 0.689 1.00 98.88 80 GLU A O 1
ATOM 613 N N . THR A 1 81 ? 14.665 -8.760 -0.918 1.00 98.88 81 THR A N 1
ATOM 614 C CA . THR A 1 81 ? 13.236 -8.537 -0.662 1.00 98.88 81 THR A CA 1
ATOM 615 C C . THR A 1 81 ? 12.423 -9.810 -0.897 1.00 98.88 81 THR A C 1
ATOM 617 O O . THR A 1 81 ? 11.591 -10.170 -0.066 1.00 98.88 81 THR A O 1
ATOM 620 N N . ALA A 1 82 ? 12.680 -10.541 -1.987 1.00 98.88 82 ALA A N 1
ATOM 621 C CA . ALA A 1 82 ? 12.027 -11.824 -2.248 1.00 98.88 82 ALA A CA 1
ATOM 622 C C . ALA A 1 82 ? 12.363 -12.872 -1.169 1.00 98.88 82 ALA A C 1
ATOM 624 O O . ALA A 1 82 ? 11.482 -13.612 -0.728 1.00 98.88 82 ALA A O 1
ATOM 625 N N . ASP A 1 83 ? 13.614 -12.912 -0.705 1.00 98.88 83 ASP A N 1
ATOM 626 C CA . ASP A 1 83 ? 14.027 -13.779 0.400 1.00 98.88 83 ASP A CA 1
ATOM 627 C C . ASP A 1 83 ? 13.335 -13.398 1.713 1.00 98.88 83 ASP A C 1
ATOM 629 O O . ASP A 1 83 ? 12.784 -14.275 2.380 1.00 98.88 83 ASP A O 1
ATOM 633 N N . ALA A 1 84 ? 13.291 -12.105 2.044 1.00 98.81 84 ALA A N 1
ATOM 634 C CA . ALA A 1 84 ? 12.630 -11.575 3.233 1.00 98.81 84 ALA A CA 1
ATOM 635 C C . ALA A 1 84 ? 11.118 -11.840 3.221 1.00 98.81 84 ALA A C 1
ATOM 637 O O . ALA A 1 84 ? 10.548 -12.224 4.245 1.00 98.81 84 ALA A O 1
ATOM 638 N N . MET A 1 85 ? 10.470 -11.724 2.058 1.00 98.62 85 MET A N 1
ATOM 639 C CA . MET A 1 85 ? 9.052 -12.044 1.878 1.00 98.62 85 MET A CA 1
ATOM 640 C C . MET A 1 85 ? 8.750 -13.501 2.260 1.00 98.62 85 MET A C 1
ATOM 642 O O . MET A 1 85 ? 7.744 -13.788 2.911 1.00 98.62 85 MET A O 1
ATOM 646 N N . VAL A 1 86 ? 9.643 -14.433 1.906 1.00 98.75 86 VAL A N 1
ATOM 647 C CA . VAL A 1 86 ? 9.511 -15.849 2.280 1.00 98.75 86 VAL A CA 1
ATOM 648 C C . VAL A 1 86 ? 9.892 -16.084 3.739 1.00 98.75 86 VAL A C 1
ATOM 650 O O . VAL A 1 86 ? 9.131 -16.725 4.464 1.00 98.75 86 VAL A O 1
ATOM 653 N N . SER A 1 87 ? 11.046 -15.586 4.190 1.00 98.31 87 SER A N 1
ATOM 654 C CA . SER A 1 87 ? 11.577 -15.894 5.524 1.00 98.31 87 SER A CA 1
ATOM 655 C C . SER A 1 87 ? 10.763 -15.280 6.659 1.00 98.31 87 SER A C 1
ATOM 657 O O . SER A 1 87 ? 10.700 -15.867 7.736 1.00 98.31 87 SER A O 1
ATOM 659 N N . SER A 1 88 ? 10.122 -14.131 6.425 1.00 97.94 88 SER A N 1
ATOM 660 C CA . SER A 1 88 ? 9.181 -13.517 7.373 1.00 97.94 88 SER A CA 1
ATOM 661 C C . SER A 1 88 ? 7.851 -14.272 7.465 1.00 97.94 88 SER A C 1
ATOM 663 O O . SER A 1 88 ? 7.121 -14.116 8.436 1.00 97.94 88 SER A O 1
ATOM 665 N N . GLY A 1 89 ? 7.515 -15.102 6.472 1.00 98.19 89 GLY A N 1
ATOM 666 C CA . GLY A 1 89 ? 6.218 -15.770 6.377 1.00 98.19 89 GLY A CA 1
ATOM 667 C C . GLY A 1 89 ? 5.125 -14.937 5.701 1.00 98.19 89 GLY A C 1
ATOM 668 O O . GLY A 1 89 ? 4.008 -15.437 5.554 1.00 98.19 89 GLY A O 1
ATOM 669 N N . LEU A 1 90 ? 5.425 -13.723 5.221 1.00 98.62 90 LEU A N 1
ATOM 670 C CA . LEU A 1 90 ? 4.469 -12.900 4.472 1.00 98.62 90 LEU A CA 1
ATOM 671 C C . LEU A 1 90 ? 4.015 -13.579 3.168 1.00 98.62 90 LEU A C 1
ATOM 673 O O . LEU A 1 90 ? 2.823 -13.604 2.851 1.00 98.62 90 LEU A O 1
ATOM 677 N N . ALA A 1 91 ? 4.927 -14.261 2.472 1.00 98.62 91 ALA A N 1
ATOM 678 C CA . ALA A 1 91 ? 4.583 -15.090 1.317 1.00 98.62 91 ALA A CA 1
ATOM 679 C C . ALA A 1 91 ? 3.515 -16.147 1.651 1.00 98.62 91 ALA A C 1
ATOM 681 O O . ALA A 1 91 ? 2.599 -16.396 0.868 1.00 98.62 91 ALA A O 1
ATOM 682 N N . ALA A 1 92 ? 3.594 -16.744 2.845 1.00 98.19 92 ALA A N 1
ATOM 683 C CA . ALA A 1 92 ? 2.676 -17.792 3.282 1.00 98.19 92 ALA A CA 1
ATOM 684 C C . ALA A 1 92 ? 1.277 -17.268 3.652 1.00 98.19 92 ALA A C 1
ATOM 686 O O . ALA A 1 92 ? 0.338 -18.064 3.716 1.00 98.19 92 ALA A O 1
ATOM 687 N N . VAL A 1 93 ? 1.122 -15.960 3.897 1.00 98.19 93 VAL A N 1
ATOM 688 C CA . VAL A 1 93 ? -0.191 -15.333 4.140 1.00 98.19 93 VAL A CA 1
ATOM 689 C C . VAL A 1 93 ? -0.803 -14.696 2.892 1.00 98.19 93 VAL A C 1
ATOM 691 O O . VAL A 1 93 ? -1.954 -14.276 2.951 1.00 98.19 93 VAL A O 1
ATOM 694 N N . GLY A 1 94 ? -0.090 -14.690 1.760 1.00 98.25 94 GLY A N 1
ATOM 695 C CA . GLY A 1 94 ? -0.651 -14.353 0.447 1.00 98.25 94 GLY A CA 1
ATOM 696 C C . GLY A 1 94 ? 0.148 -13.345 -0.379 1.00 98.25 94 GLY A C 1
ATOM 697 O O . GLY A 1 94 ? -0.111 -13.234 -1.577 1.00 98.25 94 GLY A O 1
ATOM 698 N N . TYR A 1 95 ? 1.130 -12.647 0.202 1.00 98.88 95 TYR A N 1
ATOM 699 C CA . TYR A 1 95 ? 1.948 -11.667 -0.524 1.00 98.88 95 TYR A CA 1
ATOM 700 C C . TYR A 1 95 ? 2.901 -12.373 -1.496 1.00 98.88 95 TYR A C 1
ATOM 702 O O . TYR A 1 95 ? 3.980 -12.822 -1.121 1.00 98.88 95 TYR A O 1
ATOM 710 N N . THR A 1 96 ? 2.479 -12.519 -2.753 1.00 98.56 96 THR A N 1
ATOM 711 C CA . THR A 1 96 ? 3.180 -13.363 -3.737 1.00 98.56 96 THR A CA 1
ATOM 712 C C . THR A 1 96 ? 3.821 -12.589 -4.877 1.00 98.56 96 THR A C 1
ATOM 714 O O . THR A 1 96 ? 4.740 -13.113 -5.503 1.00 98.56 96 THR A O 1
ATOM 717 N N . TYR A 1 97 ? 3.371 -11.367 -5.152 1.00 98.94 97 TYR A N 1
ATOM 718 C CA . TYR A 1 97 ? 3.948 -10.521 -6.194 1.00 98.94 97 TYR A CA 1
ATOM 719 C C . TYR A 1 97 ? 5.110 -9.681 -5.645 1.00 98.94 97 TYR A C 1
ATOM 721 O O . TYR A 1 97 ? 4.944 -8.975 -4.657 1.00 98.94 97 TYR A O 1
ATOM 729 N N . ILE A 1 98 ? 6.274 -9.744 -6.291 1.00 98.94 98 ILE A N 1
ATOM 730 C CA . ILE A 1 98 ? 7.409 -8.837 -6.082 1.00 98.94 98 ILE A CA 1
ATOM 731 C C . ILE A 1 98 ? 7.463 -7.913 -7.295 1.00 98.94 98 ILE A C 1
ATOM 733 O O . ILE A 1 98 ? 7.899 -8.331 -8.367 1.00 98.94 98 ILE A O 1
ATOM 737 N N . ASN A 1 99 ? 6.970 -6.688 -7.151 1.00 98.88 99 ASN A N 1
ATOM 738 C CA . ASN A 1 99 ? 6.816 -5.753 -8.259 1.00 98.88 99 ASN A CA 1
ATOM 739 C C . ASN A 1 99 ? 7.979 -4.762 -8.282 1.00 98.88 99 ASN A C 1
ATOM 741 O O . ASN A 1 99 ? 8.193 -4.025 -7.321 1.00 98.88 99 ASN A O 1
ATOM 745 N N . LEU A 1 100 ? 8.715 -4.740 -9.393 1.00 98.75 100 LEU A N 1
ATOM 746 C CA . LEU A 1 100 ? 9.622 -3.642 -9.702 1.00 98.75 100 LEU A CA 1
ATOM 747 C C . LEU A 1 100 ? 8.788 -2.462 -10.194 1.00 98.75 100 LEU A C 1
ATOM 749 O O . LEU A 1 100 ? 7.962 -2.637 -11.095 1.00 98.75 100 LEU A O 1
ATOM 753 N N . ASP A 1 101 ? 9.037 -1.287 -9.629 1.00 98.69 101 ASP A N 1
ATOM 754 C CA . ASP A 1 101 ? 8.500 -0.031 -10.147 1.00 98.69 101 ASP A CA 1
ATOM 755 C C . ASP A 1 101 ? 9.463 0.622 -11.153 1.00 98.69 101 ASP A C 1
ATOM 757 O O . ASP A 1 101 ? 10.286 -0.080 -11.741 1.00 98.69 101 ASP A O 1
ATOM 761 N N . ASP A 1 102 ? 9.331 1.925 -11.407 1.00 98.31 102 ASP A N 1
ATOM 762 C CA . ASP A 1 102 ? 10.126 2.681 -12.383 1.00 98.31 102 ASP A CA 1
ATOM 763 C C . ASP A 1 102 ? 11.660 2.569 -12.175 1.00 98.31 102 ASP A C 1
ATOM 765 O O . ASP A 1 102 ? 12.157 2.013 -11.196 1.00 98.31 102 ASP A O 1
ATOM 769 N N . CYS A 1 103 ? 12.447 3.104 -13.114 1.00 98.44 103 CYS A N 1
ATOM 770 C CA . CYS A 1 103 ? 13.914 3.192 -13.049 1.00 98.44 103 CYS A CA 1
ATOM 771 C C . CYS A 1 103 ? 14.695 1.861 -13.196 1.00 98.44 103 CYS A C 1
ATOM 773 O O . CYS A 1 103 ? 15.912 1.828 -12.981 1.00 98.44 103 CYS A O 1
ATOM 775 N N . TRP A 1 104 ? 14.053 0.767 -13.629 1.00 98.62 104 TRP A N 1
ATOM 776 C CA . TRP A 1 104 ? 14.720 -0.530 -13.856 1.00 98.62 104 TRP A CA 1
ATOM 777 C C . TRP A 1 104 ? 15.427 -0.663 -15.220 1.00 98.62 104 TRP A C 1
ATOM 779 O O . TRP A 1 104 ? 16.328 -1.496 -15.380 1.00 98.62 104 TRP A O 1
ATOM 789 N N . GLY A 1 105 ? 15.006 0.116 -16.220 1.00 98.25 105 GLY A N 1
ATOM 790 C CA . GLY A 1 105 ? 15.482 0.038 -17.603 1.00 98.25 105 GLY A CA 1
ATOM 791 C C . GLY A 1 105 ? 16.611 1.016 -17.943 1.00 98.25 105 GLY A C 1
ATOM 792 O O . GLY A 1 105 ? 16.865 1.988 -17.237 1.00 98.25 105 GLY A O 1
ATOM 793 N N . GLU A 1 106 ? 17.295 0.760 -19.056 1.00 98.50 106 GLU A N 1
ATOM 794 C CA . GLU A 1 106 ? 18.149 1.746 -19.720 1.00 98.50 106 GLU A CA 1
ATOM 795 C C . GLU A 1 106 ? 17.305 2.878 -20.316 1.00 98.50 106 GLU A C 1
ATOM 797 O O . GLU A 1 106 ? 16.166 2.669 -20.734 1.00 98.50 106 GLU A O 1
ATOM 802 N N . LEU A 1 107 ? 17.911 4.061 -20.454 1.00 97.88 107 LEU A N 1
ATOM 803 C CA . LEU A 1 107 ? 17.259 5.236 -21.046 1.00 97.88 107 LEU A CA 1
ATOM 804 C C . LEU A 1 107 ? 16.821 5.008 -22.499 1.00 97.88 107 LEU A C 1
ATOM 806 O O . LEU A 1 107 ? 15.847 5.596 -22.961 1.00 97.88 107 LEU A O 1
ATOM 810 N N . ASN A 1 108 ? 17.552 4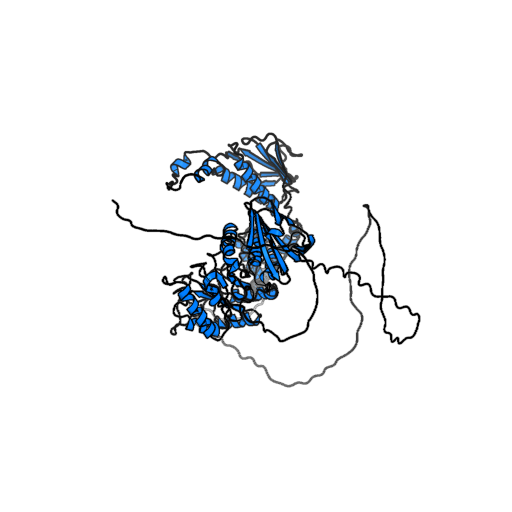.164 -23.229 1.00 97.81 108 ASN A N 1
ATOM 811 C CA . ASN A 1 108 ? 17.320 3.905 -24.642 1.00 97.81 108 ASN A CA 1
ATOM 812 C C . ASN A 1 108 ? 17.005 2.429 -24.883 1.00 97.81 108 ASN A C 1
ATOM 814 O O . ASN A 1 108 ? 17.620 1.539 -24.295 1.00 97.81 108 ASN A O 1
ATOM 818 N N . ARG A 1 109 ? 16.092 2.184 -25.826 1.00 98.56 109 ARG A N 1
ATOM 819 C CA . ARG A 1 109 ? 15.852 0.853 -26.397 1.00 98.56 109 ARG A CA 1
ATOM 820 C C . ARG A 1 109 ? 17.087 0.364 -27.157 1.00 98.56 109 ARG A C 1
ATOM 822 O O . ARG A 1 109 ? 17.905 1.162 -27.622 1.00 98.56 109 ARG A O 1
ATOM 829 N N . ASP A 1 110 ? 17.208 -0.950 -27.321 1.00 97.75 110 ASP A N 1
ATOM 830 C CA . ASP A 1 110 ? 18.252 -1.522 -28.171 1.00 97.75 110 ASP A CA 1
ATOM 831 C C . ASP A 1 110 ? 18.023 -1.207 -29.666 1.00 97.75 110 ASP A C 1
ATOM 833 O O . ASP A 1 110 ? 16.986 -0.690 -30.083 1.00 97.75 110 ASP A O 1
ATOM 837 N N . SER A 1 111 ? 18.990 -1.575 -30.512 1.00 97.56 111 SER A N 1
ATOM 838 C CA . SER A 1 111 ? 18.900 -1.405 -31.977 1.00 97.56 111 SER A CA 1
ATOM 839 C C . SER A 1 111 ? 17.706 -2.106 -32.650 1.00 97.56 111 SER A C 1
ATOM 841 O O . SER A 1 111 ? 17.421 -1.837 -33.814 1.00 97.56 111 SER A O 1
ATOM 843 N N . LYS A 1 112 ? 17.025 -3.020 -31.949 1.00 97.44 112 LYS A N 1
ATOM 844 C CA . LYS A 1 112 ? 15.834 -3.739 -32.416 1.00 97.44 112 LYS A CA 1
ATOM 845 C C . LYS A 1 112 ? 14.544 -3.162 -31.819 1.00 97.44 112 LYS A C 1
ATOM 847 O O . LYS A 1 112 ? 13.473 -3.693 -32.098 1.00 97.44 112 LYS A O 1
ATOM 852 N N . GLY A 1 113 ? 14.631 -2.106 -31.012 1.00 97.38 113 GLY A N 1
ATOM 853 C CA . GLY A 1 113 ? 13.496 -1.471 -30.350 1.00 97.38 113 GLY A CA 1
ATOM 854 C C . GLY A 1 113 ? 13.052 -2.144 -29.048 1.00 97.38 113 GLY A C 1
ATOM 855 O O . GLY A 1 113 ? 12.006 -1.770 -28.523 1.00 97.38 113 GLY A O 1
ATOM 856 N N . ASN A 1 114 ? 13.799 -3.107 -28.497 1.00 98.06 114 ASN A N 1
ATOM 857 C CA . ASN A 1 114 ? 13.422 -3.746 -27.231 1.00 98.06 114 ASN A CA 1
ATOM 858 C C . ASN A 1 114 ? 13.811 -2.876 -26.033 1.00 98.06 114 ASN A C 1
ATOM 860 O O . ASN A 1 114 ? 14.848 -2.207 -26.054 1.00 98.06 114 ASN A O 1
ATOM 864 N N . LEU A 1 115 ? 13.021 -2.955 -24.960 1.00 98.44 115 LEU A N 1
ATOM 865 C CA . LEU A 1 115 ? 13.436 -2.481 -23.642 1.00 98.44 115 LEU A CA 1
ATOM 866 C C . LEU A 1 115 ? 14.666 -3.262 -23.160 1.00 98.44 115 LEU A C 1
ATOM 868 O O . LEU A 1 115 ? 14.765 -4.477 -23.351 1.00 98.44 115 LEU A O 1
ATOM 872 N N . VAL A 1 116 ? 15.593 -2.560 -22.512 1.00 98.38 116 VAL A N 1
ATOM 873 C CA . VAL A 1 116 ? 16.853 -3.128 -22.020 1.00 98.38 116 VAL A CA 1
ATOM 874 C C . VAL A 1 116 ? 16.924 -2.914 -20.510 1.00 98.38 116 VAL A C 1
ATOM 876 O O . VAL A 1 116 ? 16.782 -1.775 -20.077 1.00 98.38 116 VAL A O 1
ATOM 879 N N . PRO A 1 117 ? 17.132 -3.961 -19.692 1.00 98.44 117 PRO A N 1
ATOM 880 C CA . PRO A 1 117 ? 17.379 -3.794 -18.261 1.00 98.44 117 PRO A CA 1
ATOM 881 C C . PRO A 1 117 ? 18.668 -3.009 -18.027 1.00 98.44 117 PRO A C 1
ATOM 883 O O . PRO A 1 117 ? 19.665 -3.257 -18.709 1.00 98.44 117 PRO A O 1
ATOM 886 N N . LYS A 1 118 ? 18.671 -2.106 -17.045 1.00 98.19 118 LYS A N 1
ATOM 887 C CA . LYS A 1 118 ? 19.836 -1.270 -16.757 1.00 98.19 118 LYS A CA 1
ATOM 888 C C . LYS A 1 118 ? 21.016 -2.117 -16.291 1.00 98.19 118 LYS A C 1
ATOM 890 O O . LYS A 1 118 ? 20.974 -2.690 -15.204 1.00 98.19 118 LYS A O 1
ATOM 895 N N . ALA A 1 119 ? 22.092 -2.191 -17.072 1.00 97.25 119 ALA A N 1
ATOM 896 C CA . ALA A 1 119 ? 23.170 -3.156 -16.824 1.00 97.25 119 ALA A CA 1
ATOM 897 C C . ALA A 1 119 ? 23.926 -2.893 -15.508 1.00 97.25 119 ALA A C 1
ATOM 899 O O . ALA A 1 119 ? 24.490 -3.815 -14.920 1.00 97.25 119 ALA A O 1
ATOM 900 N N . SER A 1 120 ? 23.929 -1.645 -15.029 1.00 97.81 120 SER A N 1
ATOM 901 C CA . SER A 1 120 ? 24.585 -1.266 -13.773 1.00 97.81 120 SER A CA 1
ATOM 902 C C . SER A 1 120 ? 23.841 -1.736 -12.521 1.00 97.81 120 SER A C 1
ATOM 904 O O . SER A 1 120 ? 24.480 -1.971 -11.502 1.00 97.81 120 SER A O 1
ATOM 906 N N . THR A 1 121 ? 22.510 -1.844 -12.573 1.00 98.38 121 THR A N 1
ATOM 907 C CA . THR A 1 121 ? 21.668 -2.217 -11.419 1.00 98.38 121 THR A CA 1
ATOM 908 C C . THR A 1 121 ? 21.043 -3.603 -11.574 1.00 98.38 121 THR A C 1
ATOM 910 O O . THR A 1 121 ? 20.842 -4.286 -10.576 1.00 98.38 121 THR A O 1
ATOM 913 N N . PHE A 1 122 ? 20.819 -4.068 -12.805 1.00 98.69 122 PHE A N 1
ATOM 914 C CA . PHE A 1 122 ? 20.289 -5.390 -13.152 1.00 98.69 122 PHE A CA 1
ATOM 915 C C . PHE A 1 122 ? 21.237 -6.150 -14.100 1.00 98.69 122 PHE A C 1
ATOM 917 O O . PHE A 1 122 ? 20.851 -6.494 -15.222 1.00 98.69 122 PHE A O 1
ATOM 924 N N . PRO A 1 123 ? 22.483 -6.444 -13.676 1.00 98.44 123 PRO A N 1
ATOM 925 C CA . PRO A 1 123 ? 23.525 -6.994 -14.550 1.00 98.44 123 PRO A CA 1
ATOM 926 C C . PRO A 1 123 ? 23.187 -8.374 -15.131 1.00 98.44 123 PRO A C 1
ATOM 928 O O . PRO A 1 123 ? 23.657 -8.713 -16.216 1.00 98.44 123 PRO A O 1
ATOM 931 N N . SER A 1 124 ? 22.360 -9.167 -14.443 1.00 98.50 124 SER A N 1
ATOM 932 C CA . SER A 1 124 ? 21.926 -10.489 -14.923 1.00 98.50 124 SER A CA 1
ATOM 933 C C . SER A 1 124 ? 20.698 -10.433 -15.850 1.00 98.50 124 SER A C 1
ATOM 935 O O . SER A 1 124 ? 20.320 -11.449 -16.438 1.00 98.50 124 SER A O 1
ATOM 937 N N . GLY A 1 125 ? 20.071 -9.260 -15.991 1.00 98.44 125 GLY A N 1
ATOM 938 C CA . GLY A 1 125 ? 18.825 -9.054 -16.728 1.00 98.44 125 GLY A CA 1
ATOM 939 C C . GLY A 1 125 ? 17.566 -9.541 -15.995 1.00 98.44 125 GLY A C 1
ATOM 940 O O . GLY A 1 125 ? 17.614 -10.358 -15.074 1.00 98.44 125 GLY A O 1
ATOM 941 N N . ILE A 1 126 ? 16.401 -9.057 -16.439 1.00 98.75 126 ILE A N 1
ATOM 942 C CA . ILE A 1 126 ? 15.113 -9.315 -15.770 1.00 98.75 126 ILE A CA 1
ATOM 943 C C . ILE A 1 126 ? 14.696 -10.785 -15.832 1.00 98.75 126 ILE A C 1
ATOM 945 O O . ILE A 1 126 ? 14.109 -11.281 -14.877 1.00 98.75 126 ILE A O 1
ATOM 949 N N . LYS A 1 127 ? 15.047 -11.523 -16.893 1.00 98.75 127 LYS A N 1
ATOM 950 C CA . LYS A 1 127 ? 14.759 -12.964 -16.958 1.00 98.75 127 LYS A CA 1
ATOM 951 C C . LYS A 1 127 ? 15.406 -13.732 -15.802 1.00 98.75 127 LYS A C 1
ATOM 953 O O . LYS A 1 127 ? 14.731 -14.498 -15.126 1.00 98.75 127 LYS A O 1
ATOM 958 N N . ALA A 1 128 ? 16.694 -13.505 -15.545 1.00 98.81 128 ALA A N 1
ATOM 959 C CA . ALA A 1 128 ? 17.389 -14.181 -14.452 1.00 98.81 128 ALA A CA 1
ATOM 960 C C . ALA A 1 128 ? 16.797 -13.807 -13.082 1.00 98.81 128 ALA A C 1
ATOM 962 O O . ALA A 1 128 ? 16.719 -14.649 -12.186 1.00 98.81 128 ALA A O 1
ATOM 963 N N . LEU A 1 129 ? 16.343 -12.559 -12.929 1.00 98.88 129 LEU A N 1
ATOM 964 C CA . LEU A 1 129 ? 15.641 -12.110 -11.730 1.00 98.88 129 LEU A CA 1
ATOM 965 C C . LEU A 1 129 ? 14.271 -12.789 -11.574 1.00 98.88 129 LEU A C 1
ATOM 967 O O . LEU A 1 129 ? 13.951 -13.249 -10.481 1.00 98.88 129 LEU A O 1
ATOM 971 N N . ALA A 1 130 ? 13.495 -12.913 -12.654 1.00 98.88 130 ALA A N 1
ATOM 972 C CA . ALA A 1 130 ? 12.217 -13.622 -12.650 1.00 98.88 130 ALA A CA 1
ATOM 973 C C . ALA A 1 130 ? 12.403 -15.090 -12.267 1.00 98.88 130 ALA A C 1
ATOM 975 O O . ALA A 1 130 ? 11.740 -15.566 -11.351 1.00 98.88 130 ALA A O 1
ATOM 976 N N . ASP A 1 131 ? 13.374 -15.773 -12.882 1.00 98.88 131 ASP A N 1
ATOM 977 C CA . ASP A 1 131 ? 13.703 -17.164 -12.565 1.00 98.88 131 ASP A CA 1
ATOM 978 C C . ASP A 1 131 ? 14.092 -17.322 -11.078 1.00 98.88 131 ASP A C 1
ATOM 980 O O . ASP A 1 131 ? 13.689 -18.289 -10.423 1.00 98.88 131 ASP A O 1
ATOM 984 N N . TYR A 1 132 ? 14.824 -16.353 -10.507 1.00 98.88 132 TYR A N 1
ATOM 985 C CA . TYR A 1 132 ? 15.134 -16.335 -9.074 1.00 98.88 132 TYR A CA 1
ATOM 986 C C . TYR A 1 132 ? 13.872 -16.198 -8.218 1.00 98.88 132 TYR A C 1
ATOM 988 O O . TYR A 1 132 ? 13.659 -17.012 -7.320 1.00 98.88 132 TYR A O 1
ATOM 996 N N . VAL A 1 133 ? 13.022 -15.211 -8.500 1.00 98.94 133 VAL A N 1
ATOM 997 C CA . VAL A 1 133 ? 11.781 -14.964 -7.748 1.00 98.94 133 VAL A CA 1
ATOM 998 C C . VAL A 1 133 ? 10.828 -16.162 -7.852 1.00 98.94 133 VAL A C 1
ATOM 1000 O O . VAL A 1 133 ? 10.297 -16.621 -6.839 1.00 98.94 133 VAL A O 1
ATOM 1003 N N . HIS A 1 134 ? 10.702 -16.771 -9.033 1.00 98.94 134 HIS A N 1
ATOM 1004 C CA . HIS A 1 134 ? 9.931 -18.003 -9.232 1.00 98.94 134 HIS A CA 1
ATOM 1005 C C . HIS A 1 134 ? 10.494 -19.182 -8.442 1.00 98.94 134 HIS A C 1
ATOM 1007 O O . HIS A 1 134 ? 9.723 -19.970 -7.894 1.00 98.94 134 HIS A O 1
ATOM 1013 N N . SER A 1 135 ? 11.821 -19.300 -8.314 1.00 98.81 135 SER A N 1
ATOM 1014 C CA . SER A 1 135 ? 12.449 -20.358 -7.504 1.00 98.81 135 SER A CA 1
ATOM 1015 C C . SER A 1 135 ? 12.083 -20.282 -6.015 1.00 98.81 135 SER A C 1
ATOM 1017 O O . SER A 1 135 ? 12.183 -21.281 -5.303 1.00 98.81 135 SER A O 1
ATOM 1019 N N . LYS A 1 136 ? 11.614 -19.115 -5.551 1.00 98.69 136 LYS A N 1
ATOM 1020 C CA . LYS A 1 136 ? 11.107 -18.877 -4.192 1.00 98.69 136 LYS A CA 1
ATOM 1021 C C . LYS A 1 136 ? 9.601 -19.127 -4.056 1.00 98.69 136 LYS A C 1
ATOM 1023 O O . LYS A 1 136 ? 9.059 -18.977 -2.966 1.00 98.69 136 LYS A O 1
ATOM 1028 N N . GLY A 1 137 ? 8.923 -19.520 -5.137 1.00 98.56 137 GLY A N 1
ATOM 1029 C CA . GLY A 1 137 ? 7.466 -19.680 -5.179 1.00 98.56 137 GLY A CA 1
ATOM 1030 C C . GLY A 1 137 ? 6.696 -18.358 -5.281 1.00 98.56 137 GLY A C 1
ATOM 1031 O O . GLY A 1 137 ? 5.489 -18.345 -5.052 1.00 98.56 137 GLY A O 1
ATOM 1032 N N . LEU A 1 138 ? 7.385 -17.263 -5.611 1.00 98.88 138 LEU A N 1
ATOM 1033 C CA . LEU A 1 138 ? 6.819 -15.926 -5.792 1.00 98.88 138 LEU A CA 1
ATOM 1034 C C . LEU A 1 138 ? 6.625 -15.617 -7.286 1.00 98.88 138 LEU A C 1
ATOM 1036 O O . LEU A 1 138 ? 6.987 -16.415 -8.151 1.00 98.88 138 LEU A O 1
ATOM 1040 N N . LYS A 1 139 ? 6.045 -14.457 -7.589 1.00 98.94 139 LYS A N 1
ATOM 1041 C CA . LYS A 1 139 ? 5.777 -13.940 -8.938 1.00 98.94 139 LYS A CA 1
ATOM 1042 C C . LYS A 1 139 ? 6.474 -12.598 -9.134 1.00 98.94 139 LYS A C 1
ATOM 1044 O O . LYS A 1 139 ? 6.520 -11.807 -8.196 1.00 98.94 139 LYS A O 1
ATOM 1049 N N . LEU A 1 140 ? 6.983 -12.327 -10.334 1.00 98.94 140 LEU A N 1
ATOM 1050 C CA . LEU A 1 140 ? 7.670 -11.067 -10.634 1.00 98.94 140 LEU A CA 1
ATOM 1051 C C . LEU A 1 140 ? 6.735 -10.096 -11.357 1.00 98.94 140 LEU A C 1
ATOM 1053 O O . LEU A 1 140 ? 6.175 -10.437 -12.400 1.00 98.94 140 LEU A O 1
ATOM 1057 N N . GLY A 1 141 ? 6.616 -8.877 -10.845 1.00 98.94 141 GLY A N 1
ATOM 1058 C CA . GLY A 1 141 ? 5.999 -7.764 -11.553 1.00 98.94 141 GLY A CA 1
ATOM 1059 C C . GLY A 1 141 ? 7.011 -6.785 -12.118 1.00 98.94 141 GLY A C 1
ATOM 1060 O O . GLY A 1 141 ? 8.120 -6.651 -11.604 1.00 98.94 141 GLY A O 1
ATOM 1061 N N . ILE A 1 142 ? 6.608 -6.100 -13.181 1.00 98.88 142 ILE A N 1
ATOM 1062 C CA . ILE A 1 142 ? 7.379 -5.036 -13.816 1.00 98.88 142 ILE A CA 1
ATOM 1063 C C . ILE A 1 142 ? 6.499 -3.805 -14.029 1.00 98.88 142 ILE A C 1
ATOM 1065 O O . ILE A 1 142 ? 5.267 -3.879 -13.962 1.00 98.88 142 ILE A O 1
ATOM 1069 N N . TYR A 1 143 ? 7.147 -2.691 -14.330 1.00 98.94 143 TYR A N 1
ATOM 1070 C CA . TYR A 1 143 ? 6.518 -1.408 -14.578 1.00 98.94 143 TYR A CA 1
ATOM 1071 C C . TYR A 1 143 ? 6.825 -0.896 -15.988 1.00 98.94 143 TYR A C 1
ATOM 1073 O O . TYR A 1 143 ? 7.936 -1.062 -16.503 1.00 98.94 143 TYR A O 1
ATOM 1081 N N . SER A 1 144 ? 5.836 -0.258 -16.606 1.00 98.88 144 SER A N 1
ATOM 1082 C CA . SER A 1 144 ? 6.016 0.589 -17.783 1.00 98.88 144 SER A CA 1
ATOM 1083 C C . SER A 1 144 ? 4.917 1.654 -17.829 1.00 98.88 144 SER A C 1
ATOM 1085 O O . SER A 1 144 ? 4.108 1.757 -16.912 1.00 98.88 144 SER A O 1
ATOM 1087 N N . ASP A 1 145 ? 4.867 2.424 -18.909 1.00 98.81 145 ASP A N 1
ATOM 1088 C CA . ASP A 1 145 ? 3.969 3.562 -19.077 1.00 98.81 145 ASP A CA 1
ATOM 1089 C C . ASP A 1 145 ? 3.217 3.479 -20.415 1.00 98.81 145 ASP A C 1
ATOM 1091 O O . ASP A 1 145 ? 3.786 3.107 -21.451 1.00 98.81 145 ASP A O 1
ATOM 1095 N N . ALA A 1 146 ? 1.937 3.849 -20.409 1.00 98.69 146 ALA A N 1
ATOM 1096 C CA . ALA A 1 146 ? 1.109 4.116 -21.581 1.00 98.69 146 ALA A CA 1
ATOM 1097 C C . ALA A 1 146 ? 1.452 5.467 -22.250 1.00 98.69 146 ALA A C 1
ATOM 1099 O O . ALA A 1 146 ? 0.563 6.196 -22.705 1.00 98.69 146 ALA A O 1
ATOM 1100 N N . GLY A 1 147 ? 2.741 5.771 -22.345 1.00 98.44 147 GLY A N 1
ATOM 1101 C CA . GLY A 1 147 ? 3.332 7.013 -22.819 1.00 98.44 147 GLY A CA 1
ATOM 1102 C C . GLY A 1 147 ? 4.699 6.772 -23.452 1.00 98.44 147 GLY A C 1
ATOM 1103 O O . GLY A 1 147 ? 5.154 5.632 -23.585 1.00 98.44 147 GLY A O 1
ATOM 1104 N N . THR A 1 148 ? 5.355 7.839 -23.910 1.00 98.19 148 THR A N 1
ATOM 1105 C CA . THR A 1 148 ? 6.655 7.722 -24.603 1.00 98.19 148 THR A CA 1
ATOM 1106 C C . THR A 1 148 ? 7.829 7.480 -23.653 1.00 98.19 148 THR A C 1
ATOM 1108 O O . THR A 1 148 ? 8.823 6.864 -24.033 1.00 98.19 148 THR A O 1
ATOM 1111 N N . GLN A 1 149 ? 7.723 7.950 -22.413 1.00 98.12 149 GLN A N 1
ATOM 1112 C CA . GLN A 1 149 ? 8.675 7.739 -21.321 1.00 98.12 149 GLN A CA 1
ATOM 1113 C C . GLN A 1 149 ? 7.894 7.486 -20.038 1.00 98.12 149 GLN A C 1
ATOM 1115 O O . GLN A 1 149 ? 6.740 7.898 -19.939 1.00 98.12 149 GLN A O 1
ATOM 1120 N N . THR A 1 150 ? 8.531 6.833 -19.075 1.00 98.62 150 THR A N 1
ATOM 1121 C CA . THR A 1 150 ? 7.964 6.668 -17.738 1.00 98.62 150 THR A CA 1
ATOM 1122 C C . THR A 1 150 ? 7.926 7.986 -16.966 1.00 98.62 150 THR A C 1
ATOM 1124 O O . THR A 1 150 ? 8.529 8.981 -17.386 1.00 98.62 150 THR A O 1
ATOM 1127 N N . CYS A 1 151 ? 7.230 8.017 -15.829 1.00 98.19 151 CYS A N 1
ATOM 1128 C CA . CYS A 1 151 ? 7.083 9.228 -15.023 1.00 98.19 151 CYS A CA 1
ATOM 1129 C C . CYS A 1 151 ? 8.422 9.817 -14.549 1.00 98.19 151 CYS A C 1
ATOM 1131 O O . CYS A 1 151 ? 8.597 11.038 -14.599 1.00 98.19 151 CYS A O 1
ATOM 1133 N N . SER A 1 152 ? 9.404 8.981 -14.189 1.00 97.62 152 SER A N 1
ATOM 1134 C CA . SER A 1 152 ? 10.764 9.440 -13.857 1.00 97.62 152 SER A CA 1
ATOM 1135 C C . SER A 1 152 ? 11.555 9.964 -15.062 1.00 97.62 152 SER A C 1
ATOM 1137 O O . SER A 1 152 ? 12.597 10.594 -14.885 1.00 97.62 152 SER A O 1
ATOM 1139 N N . GLN A 1 153 ? 11.097 9.685 -16.288 1.00 97.81 153 GLN A N 1
ATOM 1140 C CA . GLN A 1 153 ? 11.786 9.979 -17.551 1.00 97.81 153 GLN A CA 1
ATOM 1141 C C . GLN A 1 153 ? 13.183 9.343 -17.661 1.00 97.81 153 GLN A C 1
ATOM 1143 O O . GLN A 1 153 ? 14.012 9.763 -18.471 1.00 97.81 153 GLN A O 1
ATOM 1148 N N . THR A 1 154 ? 13.457 8.308 -16.864 1.00 97.50 154 THR A N 1
ATOM 1149 C CA . THR A 1 154 ? 14.751 7.607 -16.867 1.00 97.50 154 THR A CA 1
ATOM 1150 C C . THR A 1 154 ? 14.787 6.409 -17.810 1.00 97.50 154 THR A C 1
ATOM 1152 O O . THR A 1 154 ? 15.873 5.918 -18.118 1.00 97.50 154 THR A O 1
ATOM 1155 N N . MET A 1 155 ? 13.626 5.961 -18.295 1.00 98.50 155 MET A N 1
ATOM 1156 C CA . MET A 1 155 ? 13.490 4.848 -19.227 1.00 98.50 155 MET A CA 1
ATOM 1157 C C . MET A 1 155 ? 12.295 5.040 -20.187 1.00 98.50 155 MET A C 1
ATOM 1159 O O . MET A 1 155 ? 11.396 5.847 -19.923 1.00 98.50 155 MET A O 1
ATOM 1163 N N . PRO A 1 156 ? 12.270 4.336 -21.335 1.00 98.69 156 PRO A N 1
ATOM 1164 C CA . PRO A 1 156 ? 11.173 4.420 -22.295 1.00 98.69 156 PRO A CA 1
ATOM 1165 C C . PRO A 1 156 ? 9.858 3.871 -21.731 1.00 98.69 156 PRO A C 1
ATOM 1167 O O . PRO A 1 156 ? 9.846 2.841 -21.056 1.00 98.69 156 PRO A O 1
ATOM 1170 N N . GLY A 1 157 ? 8.746 4.508 -22.099 1.00 98.62 157 GLY A N 1
ATOM 1171 C CA . GLY A 1 157 ? 7.412 3.924 -21.977 1.00 98.62 157 GLY A CA 1
ATOM 1172 C C . GLY A 1 157 ? 7.108 3.008 -23.168 1.00 98.62 157 GLY A C 1
ATOM 1173 O O . GLY A 1 157 ? 7.934 2.847 -24.076 1.00 98.62 157 GLY A O 1
ATOM 1174 N N . SER A 1 158 ? 5.924 2.399 -23.178 1.00 98.81 158 SER A N 1
ATOM 1175 C CA . SER A 1 158 ? 5.521 1.403 -24.183 1.00 98.81 158 SER A CA 1
ATOM 1176 C C . SER A 1 158 ? 4.531 1.918 -25.228 1.00 98.81 158 SER A C 1
ATOM 1178 O O . SER A 1 158 ? 4.065 1.120 -26.041 1.00 98.81 158 SER A O 1
ATOM 1180 N N . LEU A 1 159 ? 4.195 3.214 -25.254 1.00 98.44 159 LEU A N 1
ATOM 1181 C CA . LEU A 1 159 ? 3.277 3.754 -26.263 1.00 98.44 159 LEU A CA 1
ATOM 1182 C C . LEU A 1 159 ? 3.825 3.530 -27.684 1.00 98.44 159 LEU A C 1
ATOM 1184 O O . LEU A 1 159 ? 4.912 4.000 -28.022 1.00 98.44 159 LEU A O 1
ATOM 1188 N N . GLY A 1 160 ? 3.070 2.809 -28.518 1.00 98.00 160 GLY A N 1
ATOM 1189 C CA . GLY A 1 160 ? 3.482 2.412 -29.871 1.00 98.00 160 GLY A CA 1
ATOM 1190 C C . GLY A 1 160 ? 4.429 1.204 -29.941 1.00 98.00 160 GLY A C 1
ATOM 1191 O O . GLY A 1 160 ? 4.803 0.793 -31.039 1.00 98.00 160 GLY A O 1
ATOM 1192 N N . HIS A 1 161 ? 4.809 0.627 -28.798 1.00 98.69 161 HIS A N 1
ATOM 1193 C CA . HIS A 1 161 ? 5.661 -0.561 -28.671 1.00 98.69 161 HIS A CA 1
ATOM 1194 C C . HIS A 1 161 ? 4.965 -1.708 -27.915 1.00 98.69 161 HIS A C 1
ATOM 1196 O O . HIS A 1 161 ? 5.615 -2.680 -27.529 1.00 98.69 161 HIS A O 1
ATOM 1202 N N . GLU A 1 162 ? 3.646 -1.637 -27.722 1.00 98.81 162 GLU A N 1
ATOM 1203 C CA . GLU A 1 162 ? 2.889 -2.494 -26.808 1.00 98.81 162 GLU A CA 1
ATOM 1204 C C . GLU A 1 162 ? 3.064 -3.987 -27.127 1.00 98.81 162 GLU A C 1
ATOM 1206 O O . GLU A 1 162 ? 3.379 -4.782 -26.243 1.00 98.81 162 GLU A O 1
ATOM 1211 N N . GLU A 1 163 ? 2.933 -4.378 -28.400 1.00 98.75 163 GLU A N 1
ATOM 1212 C CA . GLU A 1 163 ? 3.103 -5.776 -28.829 1.00 98.75 163 GLU A CA 1
ATOM 1213 C C . GLU A 1 163 ? 4.525 -6.308 -28.607 1.00 98.75 163 GLU A C 1
ATOM 1215 O O . GLU A 1 163 ? 4.711 -7.481 -28.271 1.00 98.75 163 GLU A O 1
ATOM 1220 N N . GLN A 1 164 ? 5.538 -5.469 -28.834 1.00 98.69 164 GLN A N 1
ATOM 1221 C CA . GLN A 1 164 ? 6.943 -5.840 -28.677 1.00 98.69 164 GLN A CA 1
ATOM 1222 C C . GLN A 1 164 ? 7.308 -5.974 -27.198 1.00 98.69 164 GLN A C 1
ATOM 1224 O O . GLN A 1 164 ? 7.959 -6.946 -26.800 1.00 98.69 164 GLN A O 1
ATOM 1229 N N . ASP A 1 165 ? 6.855 -5.029 -26.382 1.00 98.88 165 ASP A N 1
ATOM 1230 C CA . ASP A 1 165 ? 7.151 -4.994 -24.957 1.00 98.88 165 ASP A CA 1
ATOM 1231 C C . ASP A 1 165 ? 6.408 -6.103 -24.214 1.00 98.88 165 ASP A C 1
ATOM 1233 O O . ASP A 1 165 ? 7.031 -6.833 -23.447 1.00 98.88 165 ASP A O 1
ATOM 1237 N N . ALA A 1 166 ? 5.133 -6.355 -24.533 1.00 98.88 166 ALA A N 1
ATOM 1238 C CA . ALA A 1 166 ? 4.388 -7.480 -23.969 1.00 98.88 166 ALA A CA 1
ATOM 1239 C C . ALA A 1 166 ? 5.064 -8.833 -24.259 1.00 98.88 166 ALA A C 1
ATOM 1241 O O . ALA A 1 166 ? 5.201 -9.669 -23.362 1.00 98.88 166 ALA A O 1
ATOM 1242 N N . LYS A 1 167 ? 5.562 -9.046 -25.487 1.00 98.75 167 LYS A N 1
ATOM 1243 C CA . LYS A 1 167 ? 6.353 -10.243 -25.837 1.00 98.75 167 LYS A CA 1
ATOM 1244 C C . LYS A 1 167 ? 7.673 -10.302 -25.070 1.00 98.75 167 LYS A C 1
ATOM 1246 O O . LYS A 1 167 ? 8.087 -11.384 -24.653 1.00 98.75 167 LYS A O 1
ATOM 1251 N N . THR A 1 168 ? 8.324 -9.158 -24.866 1.00 98.75 168 THR A N 1
ATOM 1252 C CA . THR A 1 168 ? 9.564 -9.062 -24.086 1.00 98.75 168 THR A CA 1
ATOM 1253 C C . THR A 1 168 ? 9.314 -9.462 -22.632 1.00 98.75 168 THR A C 1
ATOM 1255 O O . THR A 1 168 ? 9.975 -10.380 -22.142 1.00 98.75 168 THR A O 1
ATOM 1258 N N . PHE A 1 169 ? 8.299 -8.887 -21.982 1.00 98.88 169 PHE A N 1
ATOM 1259 C CA . PHE A 1 169 ? 7.886 -9.232 -20.618 1.00 98.88 169 PHE A CA 1
ATOM 1260 C C . PHE A 1 169 ? 7.537 -10.719 -20.487 1.00 98.88 169 PHE A C 1
ATOM 1262 O O . PHE A 1 169 ? 8.033 -11.397 -19.583 1.00 98.88 169 PHE A O 1
ATOM 1269 N N . ALA A 1 170 ? 6.768 -11.262 -21.436 1.00 98.81 170 ALA A N 1
ATOM 1270 C CA . ALA A 1 170 ? 6.438 -12.682 -21.466 1.00 98.81 170 ALA A CA 1
ATOM 1271 C C . ALA A 1 170 ? 7.689 -13.569 -21.597 1.00 98.81 170 ALA A C 1
ATOM 1273 O O . ALA A 1 170 ? 7.818 -14.563 -20.879 1.00 98.81 170 ALA A O 1
ATOM 1274 N N . SER A 1 171 ? 8.646 -13.193 -22.454 1.00 98.69 171 SER A N 1
ATOM 1275 C CA . SER A 1 171 ? 9.909 -13.928 -22.640 1.00 98.69 171 SER A CA 1
ATOM 1276 C C . SER A 1 171 ? 10.802 -13.917 -21.391 1.00 98.69 171 SER A C 1
ATOM 1278 O O . SER A 1 171 ? 11.507 -14.897 -21.105 1.00 98.69 171 SER A O 1
ATOM 1280 N N . TRP A 1 172 ? 10.736 -12.829 -20.617 1.00 98.81 172 TRP A N 1
ATOM 1281 C CA . TRP A 1 172 ? 11.418 -12.687 -19.336 1.00 98.81 172 TRP A CA 1
ATOM 1282 C C . TRP A 1 172 ? 10.710 -13.408 -18.191 1.00 98.81 172 TRP A C 1
ATOM 1284 O O . TRP A 1 172 ? 11.306 -13.565 -17.136 1.00 98.81 172 TRP A O 1
ATOM 1294 N N . GLY A 1 173 ? 9.488 -13.901 -18.392 1.00 98.75 173 GLY A N 1
ATOM 1295 C CA . GLY A 1 173 ? 8.741 -14.594 -17.347 1.00 98.75 173 GLY A CA 1
ATOM 1296 C C . GLY A 1 173 ? 8.025 -13.660 -16.370 1.00 98.75 173 GLY A C 1
ATOM 1297 O O . GLY A 1 173 ? 7.622 -14.117 -15.307 1.00 98.75 173 GLY A O 1
ATOM 1298 N N . VAL A 1 174 ? 7.807 -12.393 -16.720 1.00 98.88 174 VAL A N 1
ATOM 1299 C CA . VAL A 1 174 ? 7.011 -11.451 -15.911 1.00 98.88 174 VAL A CA 1
ATOM 1300 C C . VAL A 1 174 ? 5.581 -11.976 -15.717 1.00 98.88 174 VAL A C 1
ATOM 1302 O O . VAL A 1 174 ? 5.011 -12.572 -16.628 1.00 98.88 174 VAL A O 1
ATOM 1305 N N . ASP A 1 175 ? 5.005 -11.776 -14.534 1.00 98.88 175 ASP A N 1
ATOM 1306 C CA . ASP A 1 175 ? 3.663 -12.230 -14.135 1.00 98.88 175 ASP A CA 1
ATOM 1307 C C . ASP A 1 175 ? 2.675 -11.081 -13.892 1.00 98.88 175 ASP A C 1
ATOM 1309 O O . ASP A 1 175 ? 1.474 -11.322 -13.739 1.00 98.88 175 ASP A O 1
ATOM 1313 N N . TYR A 1 176 ? 3.171 -9.847 -13.799 1.00 98.94 176 TYR A N 1
ATOM 1314 C CA . TYR A 1 176 ? 2.399 -8.654 -13.457 1.00 98.94 176 TYR A CA 1
ATOM 1315 C C . TYR A 1 176 ? 2.967 -7.428 -14.178 1.00 98.94 176 TYR A C 1
ATOM 1317 O O . TYR A 1 176 ? 4.183 -7.256 -14.229 1.00 98.94 176 TYR A O 1
ATOM 1325 N N . LEU A 1 177 ? 2.100 -6.564 -14.702 1.00 98.94 177 LEU A N 1
ATOM 1326 C CA . LEU A 1 177 ? 2.466 -5.262 -15.255 1.00 98.94 177 LEU A CA 1
ATOM 1327 C C . LEU A 1 177 ? 1.678 -4.153 -14.546 1.00 98.94 177 LEU A C 1
ATOM 1329 O O . LEU A 1 177 ? 0.450 -4.121 -14.653 1.00 98.94 177 LEU A O 1
ATOM 1333 N N . LYS A 1 178 ? 2.385 -3.230 -13.880 1.00 98.94 178 LYS A N 1
ATOM 1334 C CA . LYS A 1 178 ? 1.874 -1.885 -13.558 1.00 98.94 178 LYS A CA 1
ATOM 1335 C C . LYS A 1 178 ? 2.085 -1.000 -14.787 1.00 98.94 178 LYS A C 1
ATOM 1337 O O . LYS A 1 178 ? 3.191 -0.971 -15.326 1.00 98.94 178 LYS A O 1
ATOM 1342 N N . TYR A 1 179 ? 1.029 -0.336 -15.252 1.00 98.88 179 TYR A N 1
ATOM 1343 C CA . TYR A 1 179 ? 1.048 0.414 -16.506 1.00 98.88 179 TYR A CA 1
ATOM 1344 C C . TYR A 1 179 ? 0.553 1.847 -16.321 1.00 98.88 179 TYR A C 1
ATOM 1346 O O . TYR A 1 179 ? -0.645 2.095 -16.175 1.00 98.88 179 TYR A O 1
ATOM 1354 N N . ASP A 1 180 ? 1.509 2.764 -16.281 1.00 98.75 180 ASP A N 1
ATOM 1355 C CA . ASP A 1 180 ? 1.348 4.168 -15.904 1.00 98.75 180 ASP A CA 1
ATOM 1356 C C . ASP A 1 180 ? 0.824 5.051 -17.045 1.00 98.75 180 ASP A C 1
ATOM 1358 O O . ASP A 1 180 ? 0.482 4.544 -18.117 1.00 98.75 180 ASP A O 1
ATOM 1362 N N . ASN A 1 181 ? 0.716 6.357 -16.808 1.00 98.56 181 ASN A N 1
ATOM 1363 C CA . ASN A 1 181 ? -0.009 7.285 -17.670 1.00 98.56 181 ASN A CA 1
ATOM 1364 C C . ASN A 1 181 ? 0.715 8.622 -17.936 1.00 98.56 181 ASN A C 1
ATOM 1366 O O . ASN A 1 181 ? 0.096 9.565 -18.452 1.00 98.56 181 ASN A O 1
ATOM 1370 N N . CYS A 1 182 ? 2.006 8.733 -17.614 1.00 98.06 182 CYS A N 1
ATOM 1371 C CA . CYS A 1 182 ? 2.817 9.904 -17.936 1.00 98.06 182 CYS A CA 1
ATOM 1372 C C . CYS A 1 182 ? 3.108 9.992 -19.446 1.00 98.06 182 CYS A C 1
ATOM 1374 O O . CYS A 1 182 ? 2.880 9.069 -20.210 1.00 98.06 182 CYS A O 1
ATOM 1376 N N . GLN A 1 183 ? 3.557 11.156 -19.935 1.00 97.44 183 GLN A N 1
ATOM 1377 C CA . GLN A 1 183 ? 4.012 11.347 -21.332 1.00 97.44 183 GLN A CA 1
ATOM 1378 C C . GLN A 1 183 ? 3.087 10.745 -22.419 1.00 97.44 183 GLN A C 1
ATOM 1380 O O . GLN A 1 183 ? 3.529 10.235 -23.451 1.00 97.44 183 GLN A O 1
ATOM 1385 N N . ASN A 1 184 ? 1.774 10.816 -22.191 1.00 95.81 184 ASN A N 1
ATOM 1386 C CA . ASN A 1 184 ? 0.749 10.084 -22.940 1.00 95.81 184 ASN A CA 1
ATOM 1387 C C . ASN A 1 184 ? 0.328 10.726 -24.277 1.00 95.81 184 ASN A C 1
ATOM 1389 O O . ASN A 1 184 ? -0.645 10.300 -24.906 1.00 95.81 184 ASN A O 1
ATOM 1393 N N . THR A 1 185 ? 1.040 11.764 -24.722 1.00 94.94 185 THR A N 1
ATOM 1394 C CA . THR A 1 185 ? 0.790 12.519 -25.968 1.00 94.94 185 THR A CA 1
ATOM 1395 C C . THR A 1 185 ? -0.598 13.176 -26.077 1.00 94.94 185 THR A C 1
ATOM 1397 O O . THR A 1 185 ? -0.996 13.596 -27.161 1.00 94.94 185 THR A O 1
ATOM 1400 N N . GLY A 1 186 ? -1.340 13.294 -24.968 1.00 94.44 186 GLY A N 1
ATOM 1401 C CA . GLY A 1 186 ? -2.698 13.847 -24.946 1.00 94.44 186 GLY A CA 1
ATOM 1402 C C . GLY A 1 186 ? -3.777 12.886 -25.458 1.00 94.44 186 GLY A C 1
ATOM 1403 O O . GLY A 1 186 ? -4.909 13.305 -25.692 1.00 94.44 186 GLY A O 1
ATOM 1404 N N . VAL A 1 187 ? -3.445 11.605 -25.643 1.00 96.19 187 VAL A N 1
ATOM 1405 C CA . VAL A 1 187 ? -4.394 10.574 -26.084 1.00 96.19 187 VAL A CA 1
ATOM 1406 C C . VAL A 1 187 ? -5.118 9.992 -24.869 1.00 96.19 187 VAL A C 1
ATOM 1408 O O . VAL A 1 187 ? -4.502 9.721 -23.835 1.00 96.19 187 VAL A O 1
ATOM 1411 N N . SER A 1 188 ? -6.424 9.758 -24.989 1.00 97.88 188 SER A N 1
ATOM 1412 C CA . SER A 1 188 ? -7.249 9.221 -23.897 1.00 97.88 188 SER A CA 1
ATOM 1413 C C . SER A 1 188 ? -6.755 7.844 -23.411 1.00 97.88 188 SER A C 1
ATOM 1415 O O . SER A 1 188 ? -6.391 6.996 -24.240 1.00 97.88 188 SER A O 1
ATOM 1417 N N . PRO A 1 189 ? -6.784 7.562 -22.091 1.00 97.94 189 PRO A N 1
ATOM 1418 C CA . PRO A 1 189 ? -6.483 6.231 -21.565 1.00 97.94 189 PRO A CA 1
ATOM 1419 C C . PRO A 1 189 ? -7.412 5.149 -22.142 1.00 97.94 189 PRO A C 1
ATOM 1421 O O . PRO A 1 189 ? -6.959 4.039 -22.426 1.00 97.94 189 PRO A O 1
ATOM 1424 N N . LYS A 1 190 ? -8.672 5.486 -22.455 1.00 97.69 190 LYS A N 1
ATOM 1425 C CA . LYS A 1 190 ? -9.628 4.565 -23.098 1.00 97.69 190 LYS A CA 1
ATOM 1426 C C . LYS A 1 190 ? -9.186 4.091 -24.482 1.00 97.69 190 LYS A C 1
ATOM 1428 O O . LYS A 1 190 ? -9.679 3.070 -24.950 1.00 97.69 190 LYS A O 1
ATOM 1433 N N . GLU A 1 191 ? -8.276 4.807 -25.141 1.00 97.69 191 GLU A N 1
ATOM 1434 C CA . GLU A 1 191 ? -7.697 4.384 -26.418 1.00 97.69 191 GLU A CA 1
ATOM 1435 C C . GLU A 1 191 ? -6.372 3.627 -26.238 1.00 97.69 191 GLU A C 1
ATOM 1437 O O . GLU A 1 191 ? -6.119 2.645 -26.940 1.00 97.69 191 GLU A O 1
ATOM 1442 N N . ARG A 1 192 ? -5.515 4.069 -25.310 1.00 98.38 192 ARG A N 1
ATOM 1443 C CA . ARG A 1 192 ? -4.161 3.516 -25.132 1.00 98.38 192 ARG A CA 1
ATOM 1444 C C . ARG A 1 192 ? -4.151 2.187 -24.383 1.00 98.38 192 ARG A C 1
ATOM 1446 O O . ARG A 1 192 ? -3.562 1.221 -24.862 1.00 98.38 192 ARG A O 1
ATOM 1453 N N . TYR A 1 193 ? -4.842 2.100 -23.249 1.00 98.75 193 TYR A N 1
ATOM 1454 C CA . TYR A 1 193 ? -4.809 0.911 -22.392 1.00 98.75 193 TYR A CA 1
ATOM 1455 C C . TYR A 1 193 ? -5.330 -0.373 -23.063 1.00 98.75 193 TYR A C 1
ATOM 1457 O O . TYR A 1 193 ? -4.710 -1.423 -22.867 1.00 98.75 193 TYR A O 1
ATOM 1465 N N . PRO A 1 194 ? -6.390 -0.348 -23.903 1.00 98.56 194 PRO A N 1
ATOM 1466 C CA . PRO A 1 194 ? -6.812 -1.543 -24.634 1.00 98.56 194 PRO A CA 1
ATOM 1467 C C . PRO A 1 194 ? -5.737 -2.126 -25.565 1.00 98.56 194 PRO A C 1
ATOM 1469 O O . PRO A 1 194 ? -5.734 -3.336 -25.789 1.00 98.56 194 PRO A O 1
ATOM 1472 N N . LYS A 1 195 ? -4.815 -1.301 -26.091 1.00 98.62 195 LYS A N 1
ATOM 1473 C CA . LYS A 1 195 ? -3.714 -1.767 -26.955 1.00 98.62 195 LYS A CA 1
ATOM 1474 C C . LYS A 1 195 ? -2.747 -2.651 -26.165 1.00 98.62 195 LYS A C 1
ATOM 1476 O O . LYS A 1 195 ? -2.455 -3.763 -26.600 1.00 98.62 195 LYS A O 1
ATOM 1481 N N . MET A 1 196 ? -2.340 -2.210 -24.971 1.00 98.88 196 MET A N 1
ATOM 1482 C CA . MET A 1 196 ? -1.500 -3.012 -24.074 1.00 98.88 196 MET A CA 1
ATOM 1483 C C . MET A 1 196 ? -2.240 -4.242 -23.536 1.00 98.88 196 MET A C 1
ATOM 1485 O O . MET A 1 196 ? -1.688 -5.337 -23.554 1.00 98.88 196 MET A O 1
ATOM 1489 N N . SER A 1 197 ? -3.510 -4.106 -23.140 1.00 98.62 197 SER A N 1
ATOM 1490 C CA . SER A 1 197 ? -4.340 -5.247 -22.716 1.00 98.62 197 SER A CA 1
ATOM 1491 C C . SER A 1 197 ? -4.345 -6.368 -23.761 1.00 98.62 197 SER A C 1
ATOM 1493 O O . SER A 1 197 ? -4.036 -7.523 -23.458 1.00 98.62 197 SER A O 1
ATOM 1495 N N . LYS A 1 198 ? -4.612 -6.012 -25.024 1.00 98.44 198 LYS A N 1
ATOM 1496 C CA . LYS A 1 198 ? -4.568 -6.954 -26.140 1.00 98.44 198 LYS A CA 1
ATOM 1497 C C . LYS A 1 198 ? -3.172 -7.550 -26.332 1.00 98.44 198 LYS A C 1
ATOM 1499 O O . LYS A 1 198 ? -3.051 -8.763 -26.466 1.00 98.44 198 LYS A O 1
ATOM 1504 N N . ALA A 1 199 ? -2.130 -6.722 -26.312 1.00 98.81 199 ALA A N 1
ATOM 1505 C CA . ALA A 1 199 ? -0.753 -7.181 -26.465 1.00 98.81 199 ALA A CA 1
ATOM 1506 C C . ALA A 1 199 ? -0.344 -8.203 -25.387 1.00 98.81 199 ALA A C 1
ATOM 1508 O O . ALA A 1 199 ? 0.320 -9.192 -25.701 1.00 98.81 199 ALA A O 1
ATOM 1509 N N . LEU A 1 200 ? -0.773 -8.009 -24.134 1.00 98.69 200 LEU A N 1
ATOM 1510 C CA . LEU A 1 200 ? -0.535 -8.953 -23.039 1.00 98.69 200 LEU A CA 1
ATOM 1511 C C . LEU A 1 200 ? -1.270 -10.280 -23.253 1.00 98.69 200 LEU A C 1
ATOM 1513 O O . LEU A 1 200 ? -0.660 -11.334 -23.077 1.00 98.69 200 LEU A O 1
ATOM 1517 N N . LEU A 1 201 ? -2.538 -10.250 -23.678 1.00 97.50 201 LEU A N 1
ATOM 1518 C CA . LEU A 1 201 ? -3.292 -11.465 -24.021 1.00 97.50 201 LEU A CA 1
ATOM 1519 C C . LEU A 1 201 ? -2.629 -12.243 -25.169 1.00 97.50 201 LEU A C 1
ATOM 1521 O O . LEU A 1 201 ? -2.503 -13.467 -25.101 1.00 97.50 201 LEU A O 1
ATOM 1525 N N . ASP A 1 202 ? -2.150 -11.527 -26.187 1.00 97.94 202 ASP A N 1
ATOM 1526 C CA . ASP A 1 202 ? -1.512 -12.098 -27.377 1.00 97.94 202 ASP A CA 1
ATOM 1527 C C . ASP A 1 202 ? -0.046 -12.525 -27.129 1.00 97.94 202 ASP A C 1
ATOM 1529 O O . ASP A 1 202 ? 0.573 -13.172 -27.978 1.00 97.94 202 ASP A O 1
ATOM 1533 N N . SER A 1 203 ? 0.526 -12.207 -25.959 1.00 97.75 203 SER A N 1
ATOM 1534 C CA . SER A 1 203 ? 1.922 -12.519 -25.610 1.00 97.75 203 SER A CA 1
ATOM 1535 C C . SER A 1 203 ? 2.186 -14.013 -25.366 1.00 97.75 203 SER A C 1
ATOM 1537 O O . SER A 1 203 ? 3.335 -14.456 -25.408 1.00 97.75 203 SER A O 1
ATOM 1539 N N . GLY A 1 204 ? 1.134 -14.799 -25.107 1.00 94.38 204 GLY A N 1
ATOM 1540 C CA . GLY A 1 204 ? 1.224 -16.230 -24.800 1.00 94.38 204 GLY A CA 1
ATOM 1541 C C . GLY A 1 204 ? 1.552 -16.561 -23.338 1.00 94.38 204 GLY A C 1
ATOM 1542 O O . GLY A 1 204 ? 1.687 -17.740 -23.004 1.00 94.38 204 GLY A O 1
ATOM 1543 N N . ARG A 1 205 ? 1.650 -15.559 -22.453 1.00 97.00 205 ARG A N 1
ATOM 1544 C CA . ARG A 1 205 ? 1.809 -15.732 -21.001 1.00 97.00 205 ARG A CA 1
ATOM 1545 C C . ARG A 1 205 ? 0.724 -14.945 -20.251 1.00 97.00 205 ARG A C 1
ATOM 1547 O O . ARG A 1 205 ? 0.543 -13.769 -20.545 1.00 97.00 205 ARG A O 1
ATOM 1554 N N . PRO A 1 206 ? 0.030 -15.538 -19.261 1.00 97.44 206 PRO A N 1
ATOM 1555 C CA . PRO A 1 206 ? -0.865 -14.781 -18.390 1.00 97.44 206 PRO A CA 1
ATOM 1556 C C . PRO A 1 206 ? -0.077 -13.761 -17.559 1.00 97.44 206 PRO A C 1
ATOM 1558 O O . PRO A 1 206 ? 0.769 -14.147 -16.754 1.00 97.44 206 PRO A O 1
ATOM 1561 N N . ILE A 1 207 ? -0.367 -12.476 -17.753 1.00 98.81 207 ILE A N 1
ATOM 1562 C CA . ILE A 1 207 ? 0.228 -11.356 -17.015 1.00 98.81 207 ILE A CA 1
ATOM 1563 C C . ILE A 1 207 ? -0.918 -10.565 -16.384 1.00 98.81 207 ILE A C 1
ATOM 1565 O O . ILE A 1 207 ? -1.860 -10.178 -17.078 1.00 98.81 207 ILE A O 1
ATOM 1569 N N . PHE A 1 208 ? -0.861 -10.357 -15.068 1.00 98.88 208 PHE A N 1
ATOM 1570 C CA . PHE A 1 208 ? -1.823 -9.518 -14.358 1.00 98.88 208 PHE A CA 1
ATOM 1571 C C . PHE A 1 208 ? -1.663 -8.074 -14.835 1.00 98.88 208 PHE A C 1
ATOM 1573 O O . PHE A 1 208 ? -0.549 -7.552 -14.813 1.00 98.88 208 PHE A O 1
ATOM 1580 N N . PHE A 1 209 ? -2.751 -7.427 -15.251 1.00 98.88 209 PHE A N 1
ATOM 1581 C CA . PHE A 1 209 ? -2.688 -6.076 -15.806 1.00 98.88 209 PHE A CA 1
ATOM 1582 C C . PHE A 1 209 ? -3.279 -5.041 -14.846 1.00 98.88 209 PHE A C 1
ATOM 1584 O O . PHE A 1 209 ? -4.489 -5.024 -14.616 1.00 98.88 209 PHE A O 1
ATOM 1591 N N . SER A 1 210 ? -2.411 -4.193 -14.297 1.00 98.94 210 SER A N 1
ATOM 1592 C CA . SER A 1 210 ? -2.738 -3.138 -13.337 1.00 98.94 210 SER A CA 1
ATOM 1593 C C . SER A 1 210 ? -2.606 -1.773 -13.996 1.00 98.94 210 SER A C 1
ATOM 1595 O O . SER A 1 210 ? -1.504 -1.356 -14.355 1.00 98.94 210 SER A O 1
ATOM 1597 N N . LEU A 1 211 ? -3.726 -1.075 -14.150 1.00 98.88 211 LEU A N 1
ATOM 1598 C CA . LEU A 1 211 ? -3.773 0.256 -14.740 1.00 98.88 211 LEU A CA 1
ATOM 1599 C C . LEU A 1 211 ? -3.415 1.313 -13.689 1.00 98.88 211 LEU A C 1
ATOM 1601 O O . LEU A 1 211 ? -3.836 1.210 -12.538 1.00 98.88 211 LEU A O 1
ATOM 1605 N N . CYS A 1 212 ? -2.621 2.301 -14.090 1.00 98.75 212 CYS A N 1
ATOM 1606 C CA . CYS A 1 212 ? -2.164 3.404 -13.252 1.00 98.75 212 CYS A CA 1
ATOM 1607 C C . CYS A 1 212 ? -2.359 4.737 -13.996 1.00 98.75 212 CYS A C 1
ATOM 1609 O O . CYS A 1 212 ? -1.420 5.397 -14.410 1.00 98.75 212 CYS A O 1
ATOM 1611 N N . GLU A 1 213 ? -3.618 5.091 -14.226 1.00 98.06 213 GLU A N 1
ATOM 1612 C CA . GLU A 1 213 ? -4.087 6.337 -14.855 1.00 98.06 213 GLU A CA 1
ATOM 1613 C C . GLU A 1 213 ? -4.749 7.314 -13.874 1.00 98.06 213 GLU A C 1
ATOM 1615 O O . GLU A 1 213 ? -5.343 8.309 -14.287 1.00 98.06 213 GLU A O 1
ATOM 1620 N N . TRP A 1 214 ? -4.603 7.044 -12.578 1.00 98.38 214 TRP A N 1
ATOM 1621 C CA . TRP A 1 214 ? -4.964 7.927 -11.469 1.00 98.38 214 TRP A CA 1
ATOM 1622 C C . TRP A 1 214 ? -6.444 8.327 -11.388 1.00 98.38 214 TRP A C 1
ATOM 1624 O O . TRP A 1 214 ? -6.771 9.419 -10.922 1.00 98.38 214 TRP A O 1
ATOM 1634 N N . GLY A 1 215 ? -7.356 7.471 -11.852 1.00 97.62 215 GLY A N 1
ATOM 1635 C CA . GLY A 1 215 ? -8.782 7.777 -11.918 1.00 97.62 215 GLY A CA 1
ATOM 1636 C C . GLY A 1 215 ? -9.181 8.592 -13.151 1.00 97.62 215 GLY A C 1
ATOM 1637 O O . GLY A 1 215 ? -10.341 8.996 -13.269 1.00 97.62 215 GLY A O 1
ATOM 1638 N N . GLN A 1 216 ? -8.256 8.855 -14.082 1.00 98.00 216 GLN A N 1
ATOM 1639 C CA . GLN A 1 216 ? -8.524 9.702 -15.238 1.00 98.00 216 GLN A CA 1
ATOM 1640 C C . GLN A 1 216 ? -9.606 9.085 -16.136 1.00 98.00 216 GLN A C 1
ATOM 1642 O O . GLN A 1 216 ? -9.469 7.989 -16.679 1.00 98.00 216 GLN A O 1
ATOM 1647 N N . GLU A 1 217 ? -10.675 9.856 -16.350 1.00 97.94 217 GLU A N 1
ATOM 1648 C CA . GLU A 1 217 ? -11.867 9.431 -17.087 1.00 97.94 217 GLU A CA 1
ATOM 1649 C C . GLU A 1 217 ? -12.591 8.203 -16.497 1.00 97.94 217 GLU A C 1
ATOM 1651 O O . GLU A 1 217 ? -13.144 7.388 -17.249 1.00 97.94 217 GLU A O 1
ATOM 1656 N N . ASP A 1 218 ? -12.621 8.092 -15.167 1.00 98.06 218 ASP A N 1
ATOM 1657 C CA . ASP A 1 218 ? -13.456 7.156 -14.405 1.00 98.06 218 ASP A CA 1
ATOM 1658 C C . ASP A 1 218 ? -13.220 5.676 -14.788 1.00 98.06 218 ASP A C 1
ATOM 1660 O O . ASP A 1 218 ? -14.135 5.005 -15.292 1.00 98.06 218 ASP A O 1
ATOM 1664 N N . PRO A 1 219 ? -12.003 5.132 -14.570 1.00 98.31 219 PRO A N 1
ATOM 1665 C CA . PRO A 1 219 ? -11.596 3.778 -14.972 1.00 98.31 219 PRO A CA 1
ATOM 1666 C C . PRO A 1 219 ? -12.550 2.679 -14.516 1.00 98.31 219 PRO A C 1
ATOM 1668 O O . PRO A 1 219 ? -12.811 1.748 -15.279 1.00 98.31 219 PRO A O 1
ATOM 1671 N N . ALA A 1 220 ? -13.176 2.824 -13.347 1.00 97.81 220 ALA A N 1
ATOM 1672 C CA . ALA A 1 220 ? -14.175 1.892 -12.831 1.00 97.81 220 ALA A CA 1
ATOM 1673 C C . ALA A 1 220 ? -15.306 1.582 -13.836 1.00 97.81 220 ALA A C 1
ATOM 1675 O O . ALA A 1 220 ? -15.887 0.495 -13.816 1.00 97.81 220 ALA A O 1
ATOM 1676 N N . THR A 1 221 ? -15.597 2.506 -14.758 1.00 96.81 221 THR A N 1
ATOM 1677 C CA . THR A 1 221 ? -16.662 2.366 -15.758 1.00 96.81 221 THR A CA 1
ATOM 1678 C C . THR A 1 221 ? -16.247 1.626 -17.039 1.00 96.81 221 THR A C 1
ATOM 1680 O O . THR A 1 221 ? -17.127 1.171 -17.774 1.00 96.81 221 THR A O 1
ATOM 1683 N N . TRP A 1 222 ? -14.946 1.461 -17.319 1.00 96.88 222 TRP A N 1
ATOM 1684 C CA . TRP A 1 222 ? -14.450 0.893 -18.589 1.00 96.88 222 TRP A CA 1
ATOM 1685 C C . TRP A 1 222 ? -13.292 -0.111 -18.449 1.00 96.88 222 TRP A C 1
ATOM 1687 O O . TRP A 1 222 ? -13.251 -1.104 -19.187 1.00 96.88 222 TRP A O 1
ATOM 1697 N N . ALA A 1 223 ? -12.404 0.076 -17.472 1.00 97.88 223 ALA A N 1
ATOM 1698 C CA . ALA A 1 223 ? -11.257 -0.782 -17.191 1.00 97.88 223 ALA A CA 1
ATOM 1699 C C . ALA A 1 223 ? -11.584 -2.256 -16.853 1.00 97.88 223 ALA A C 1
ATOM 1701 O O . ALA A 1 223 ? -10.777 -3.106 -17.245 1.00 97.88 223 ALA A O 1
ATOM 1702 N N . PRO A 1 224 ? -12.748 -2.628 -16.257 1.00 97.19 224 PRO A N 1
ATOM 1703 C CA . PRO A 1 224 ? -13.063 -4.036 -15.977 1.00 97.19 224 PRO A CA 1
ATOM 1704 C C . PRO A 1 224 ? -12.998 -4.964 -17.198 1.00 97.19 224 PRO A C 1
ATOM 1706 O O . PRO A 1 224 ? -12.815 -6.172 -17.064 1.00 97.19 224 PRO A O 1
ATOM 1709 N N . SER A 1 225 ? -13.179 -4.408 -18.400 1.00 95.69 225 SER A N 1
ATOM 1710 C CA . SER A 1 225 ? -13.166 -5.165 -19.654 1.00 95.69 225 SER A CA 1
ATOM 1711 C C . SER A 1 225 ? -11.776 -5.424 -20.228 1.00 95.69 225 SER A C 1
ATOM 1713 O O . SER A 1 225 ? -11.647 -6.236 -21.144 1.00 95.69 225 SER A O 1
ATOM 1715 N N . ILE A 1 226 ? -10.747 -4.753 -19.705 1.00 97.12 226 ILE A N 1
ATOM 1716 C CA . ILE A 1 226 ? -9.401 -4.780 -20.279 1.00 97.12 226 ILE A CA 1
ATOM 1717 C C . ILE A 1 226 ? -8.289 -5.024 -19.259 1.00 97.12 226 ILE A C 1
ATOM 1719 O O . ILE A 1 226 ? -7.199 -5.392 -19.682 1.00 97.12 226 ILE A O 1
ATOM 1723 N N . GLY A 1 227 ? -8.521 -4.842 -17.958 1.00 97.88 227 GLY A N 1
ATOM 1724 C CA . GLY A 1 227 ? -7.511 -5.006 -16.910 1.00 97.88 227 GLY A CA 1
ATOM 1725 C C . GLY A 1 227 ? -8.047 -5.686 -15.659 1.00 97.88 227 GLY A C 1
ATOM 1726 O O . GLY A 1 227 ? -9.247 -5.925 -15.535 1.00 97.88 227 GLY A O 1
ATOM 1727 N N . ASN A 1 228 ? -7.135 -6.009 -14.743 1.00 98.81 228 ASN A N 1
ATOM 1728 C CA . ASN A 1 228 ? -7.445 -6.695 -13.492 1.00 98.81 228 ASN A CA 1
ATOM 1729 C C . ASN A 1 228 ? -7.595 -5.743 -12.296 1.00 98.81 228 ASN A C 1
ATOM 1731 O O . ASN A 1 228 ? -8.342 -6.044 -11.364 1.00 98.81 228 ASN A O 1
ATOM 1735 N N . SER A 1 229 ? -6.914 -4.599 -12.321 1.00 98.88 229 SER A N 1
ATOM 1736 C CA . SER A 1 229 ? -7.128 -3.493 -11.385 1.00 98.88 229 SER A CA 1
ATOM 1737 C C . SER A 1 229 ? -6.835 -2.150 -12.047 1.00 98.88 229 SER A C 1
ATOM 1739 O O . SER A 1 229 ? -6.176 -2.112 -13.089 1.00 98.88 229 SER A O 1
ATOM 1741 N N . TRP A 1 230 ? -7.318 -1.058 -11.458 1.00 98.81 230 TRP A N 1
ATOM 1742 C CA . TRP A 1 230 ? -7.071 0.306 -11.934 1.00 98.81 230 TRP A CA 1
ATOM 1743 C C . TRP A 1 230 ? -6.984 1.293 -10.776 1.00 98.81 230 TRP A C 1
ATOM 1745 O O . TRP A 1 230 ? -7.825 1.264 -9.871 1.00 98.81 230 TRP A O 1
ATOM 1755 N N . ARG A 1 231 ? -5.983 2.174 -10.819 1.00 98.75 231 ARG A N 1
ATOM 1756 C CA . ARG A 1 231 ? -5.818 3.248 -9.839 1.00 98.75 231 ARG A CA 1
ATOM 1757 C C . ARG A 1 231 ? -7.014 4.190 -9.902 1.00 98.75 231 ARG A C 1
ATOM 1759 O O . ARG A 1 231 ? -7.410 4.617 -10.976 1.00 98.75 231 ARG A O 1
ATOM 1766 N N . THR A 1 232 ? -7.612 4.520 -8.762 1.00 98.56 232 THR A N 1
ATOM 1767 C CA . THR A 1 232 ? -8.789 5.416 -8.718 1.00 98.56 232 THR A CA 1
ATOM 1768 C C . THR A 1 232 ? -8.456 6.865 -8.378 1.00 98.56 232 THR A C 1
ATOM 1770 O O . THR A 1 232 ? -9.341 7.715 -8.437 1.00 98.56 232 THR A O 1
ATOM 1773 N N . THR A 1 233 ? -7.213 7.139 -7.984 1.00 97.88 233 THR A N 1
ATOM 1774 C CA . THR A 1 233 ? -6.759 8.426 -7.439 1.00 97.88 233 THR A CA 1
ATOM 1775 C C . THR A 1 233 ? -5.318 8.718 -7.844 1.00 97.88 233 THR A C 1
ATOM 1777 O O . THR A 1 233 ? -4.602 7.821 -8.299 1.00 97.88 233 THR A O 1
ATOM 1780 N N . GLY A 1 234 ? -4.862 9.947 -7.577 1.00 97.06 234 GLY A N 1
ATOM 1781 C CA . GLY A 1 234 ? -3.432 10.264 -7.494 1.00 97.06 234 GLY A CA 1
ATOM 1782 C C . GLY A 1 234 ? -2.694 9.421 -6.446 1.00 97.06 234 GLY A C 1
ATOM 1783 O O . GLY A 1 234 ? -3.309 8.587 -5.772 1.00 97.06 234 GLY A O 1
ATOM 1784 N N . ASP A 1 235 ? -1.375 9.595 -6.384 1.00 97.69 235 ASP A N 1
ATOM 1785 C CA . ASP A 1 235 ? -0.500 8.780 -5.538 1.00 97.69 235 ASP A CA 1
ATOM 1786 C C . ASP A 1 235 ? -0.749 9.029 -4.048 1.00 97.69 235 ASP A C 1
ATOM 1788 O O . ASP A 1 235 ? -1.001 10.162 -3.625 1.00 97.69 235 ASP A O 1
ATOM 1792 N N . ILE A 1 236 ? -0.685 7.953 -3.266 1.00 98.38 236 ILE A N 1
ATOM 1793 C CA . ILE A 1 236 ? -0.678 8.040 -1.808 1.00 98.38 236 ILE A CA 1
ATOM 1794 C C . ILE A 1 236 ? 0.638 8.639 -1.313 1.00 98.38 236 ILE A C 1
ATOM 1796 O O . ILE A 1 236 ? 1.687 8.520 -1.942 1.00 98.38 236 ILE A O 1
ATOM 1800 N N . GLU A 1 237 ? 0.555 9.305 -0.167 1.00 97.88 237 GLU A N 1
ATOM 1801 C CA . GLU A 1 237 ? 1.714 9.708 0.618 1.00 97.88 237 GLU A CA 1
ATOM 1802 C C . GLU A 1 237 ? 1.574 9.092 2.008 1.00 97.88 237 GLU A C 1
ATOM 1804 O O . GLU A 1 237 ? 0.451 8.926 2.497 1.00 97.88 237 GLU A O 1
ATOM 1809 N N . ASP A 1 238 ? 2.697 8.840 2.678 1.00 98.00 238 ASP A N 1
ATOM 1810 C CA . ASP A 1 238 ? 2.756 8.348 4.057 1.00 98.00 238 ASP A CA 1
ATOM 1811 C C . ASP A 1 238 ? 2.334 9.422 5.081 1.00 98.00 238 ASP A C 1
ATOM 1813 O O . ASP A 1 238 ? 3.119 9.916 5.888 1.00 98.00 238 ASP A O 1
ATOM 1817 N N . LYS A 1 239 ? 1.076 9.857 4.975 1.00 97.50 239 LYS A N 1
ATOM 1818 C CA . LYS A 1 239 ? 0.418 10.884 5.782 1.00 97.50 239 LYS A CA 1
ATOM 1819 C C . LYS A 1 239 ? -1.055 10.532 5.942 1.00 97.50 239 LYS A C 1
ATOM 1821 O O . LYS A 1 239 ? -1.727 10.178 4.970 1.00 97.50 239 LYS A O 1
ATOM 1826 N N . TRP A 1 240 ? -1.584 10.748 7.144 1.00 94.88 240 TRP A N 1
ATOM 1827 C CA . TRP A 1 240 ? -2.985 10.479 7.478 1.00 94.88 240 TRP A CA 1
ATOM 1828 C C . TRP A 1 240 ? -3.986 11.135 6.518 1.00 94.88 240 TRP A C 1
ATOM 1830 O O . TRP A 1 240 ? -4.895 10.477 6.005 1.00 94.88 240 TRP A O 1
ATOM 1840 N N . ASP A 1 241 ? -3.796 12.420 6.214 1.00 95.69 241 ASP A N 1
ATOM 1841 C CA . ASP A 1 241 ? -4.708 13.172 5.346 1.00 95.69 241 ASP A CA 1
ATOM 1842 C C . ASP A 1 241 ? -4.721 12.634 3.909 1.00 95.69 241 ASP A C 1
ATOM 1844 O O . ASP A 1 241 ? -5.783 12.552 3.288 1.00 95.69 241 ASP A O 1
ATOM 1848 N N . SER A 1 242 ? -3.560 12.212 3.394 1.00 98.06 242 SER A N 1
ATOM 1849 C CA . SER A 1 242 ? -3.458 11.589 2.070 1.00 98.06 242 SER A CA 1
ATOM 1850 C C . SER A 1 242 ? -4.206 10.255 2.048 1.00 98.06 242 SER A C 1
ATOM 1852 O O . SER A 1 242 ? -5.116 10.058 1.238 1.00 98.06 242 SER A O 1
ATOM 1854 N N . MET A 1 243 ? -3.913 9.382 3.018 1.00 98.12 243 MET A N 1
ATOM 1855 C CA . MET A 1 243 ? -4.541 8.067 3.146 1.00 98.12 243 MET A CA 1
ATOM 1856 C C . MET A 1 243 ? -6.069 8.160 3.268 1.00 98.12 243 MET A C 1
ATOM 1858 O O . MET A 1 243 ? -6.800 7.466 2.556 1.00 98.12 243 MET A O 1
ATOM 1862 N N . THR A 1 244 ? -6.576 9.051 4.124 1.00 96.81 244 THR A N 1
ATOM 1863 C CA . THR A 1 244 ? -8.024 9.202 4.323 1.00 96.81 244 THR A CA 1
ATOM 1864 C C . THR A 1 244 ? -8.727 9.818 3.108 1.00 96.81 244 THR A C 1
ATOM 1866 O O . THR A 1 244 ? -9.817 9.371 2.744 1.00 96.81 244 THR A O 1
ATOM 1869 N N . SER A 1 245 ? -8.102 10.792 2.438 1.00 97.81 245 SER A N 1
ATOM 1870 C CA . SER A 1 245 ? -8.623 11.395 1.203 1.00 97.81 245 SER A CA 1
ATOM 1871 C C . SER A 1 245 ? -8.732 10.375 0.068 1.00 97.81 245 SER A C 1
ATOM 1873 O O . SER A 1 245 ? -9.731 10.340 -0.655 1.00 97.81 245 SER A O 1
ATOM 1875 N N . ILE A 1 246 ? -7.736 9.500 -0.072 1.00 98.56 246 ILE A N 1
ATOM 1876 C CA . ILE A 1 246 ? -7.740 8.434 -1.077 1.00 98.56 246 ILE A CA 1
ATOM 1877 C C . ILE A 1 246 ? -8.824 7.395 -0.783 1.00 98.56 246 ILE A C 1
ATOM 1879 O O . ILE A 1 246 ? -9.551 6.991 -1.696 1.00 98.56 246 ILE A O 1
ATOM 1883 N N . ALA A 1 247 ? -9.003 7.013 0.486 1.00 98.31 247 ALA A N 1
ATOM 1884 C CA . ALA A 1 247 ? -10.093 6.128 0.887 1.00 98.31 247 ALA A CA 1
ATOM 1885 C C . ALA A 1 247 ? -11.469 6.706 0.506 1.00 98.31 247 ALA A C 1
ATOM 1887 O O . ALA A 1 247 ? -12.302 5.994 -0.061 1.00 98.31 247 ALA A O 1
ATOM 1888 N N . ASP A 1 248 ? -11.690 8.001 0.758 1.00 97.94 248 ASP A N 1
ATOM 1889 C CA . ASP A 1 248 ? -12.936 8.697 0.417 1.00 97.94 248 ASP A CA 1
ATOM 1890 C C . ASP A 1 248 ? -13.184 8.745 -1.098 1.00 97.94 248 ASP A C 1
ATOM 1892 O O . ASP A 1 248 ? -14.295 8.474 -1.560 1.00 97.94 248 ASP A O 1
ATOM 1896 N N . GLN A 1 249 ? -12.153 9.056 -1.887 1.00 98.38 249 GLN A N 1
ATOM 1897 C CA . GLN A 1 249 ? -12.259 9.109 -3.346 1.00 98.38 249 GLN A CA 1
ATOM 1898 C C . GLN A 1 249 ? -12.508 7.727 -3.965 1.00 98.38 249 GLN A C 1
ATOM 1900 O O . GLN A 1 249 ? -13.228 7.631 -4.961 1.00 98.38 249 GLN A O 1
ATOM 1905 N N . ASN A 1 250 ? -11.961 6.660 -3.380 1.00 98.69 250 ASN A N 1
ATOM 1906 C CA . ASN A 1 250 ? -12.171 5.289 -3.843 1.00 98.69 250 ASN A CA 1
ATOM 1907 C C . ASN A 1 250 ? -13.573 4.737 -3.500 1.00 98.69 250 ASN A C 1
ATOM 1909 O O . ASN A 1 250 ? -14.135 3.951 -4.266 1.00 98.69 250 ASN A O 1
ATOM 1913 N N . ASP A 1 251 ? -14.169 5.151 -2.375 1.00 98.38 251 ASP A N 1
ATOM 1914 C CA . ASP A 1 251 ? -15.450 4.621 -1.866 1.00 98.38 251 ASP A CA 1
ATOM 1915 C C . ASP A 1 251 ? -16.599 4.711 -2.885 1.00 98.38 251 ASP A C 1
ATOM 1917 O O . ASP A 1 251 ? -17.392 3.776 -3.044 1.00 98.38 251 ASP A O 1
ATOM 1921 N N . GLN A 1 252 ? -16.652 5.802 -3.657 1.00 97.31 252 GLN A N 1
ATOM 1922 C CA . GLN A 1 252 ? -17.700 6.025 -4.661 1.00 97.31 252 GLN A CA 1
ATOM 1923 C C . GLN A 1 252 ? -17.730 4.946 -5.762 1.00 97.31 252 GLN A C 1
ATOM 1925 O O . GLN A 1 252 ? -18.776 4.696 -6.370 1.00 97.31 252 GLN A O 1
ATOM 1930 N N . TRP A 1 253 ? -16.607 4.258 -5.995 1.00 97.94 253 TRP A N 1
ATOM 1931 C CA . TRP A 1 253 ? -16.451 3.256 -7.049 1.00 97.94 253 TRP A CA 1
ATOM 1932 C C . TRP A 1 253 ? -16.769 1.827 -6.593 1.00 97.94 253 TRP A C 1
ATOM 1934 O O . TRP A 1 253 ? -16.718 0.899 -7.407 1.00 97.94 253 TRP A O 1
ATOM 1944 N N . ALA A 1 254 ? -17.171 1.627 -5.332 1.00 97.62 254 ALA A N 1
ATOM 1945 C CA . ALA A 1 254 ? -17.368 0.306 -4.727 1.00 97.62 254 ALA A CA 1
ATOM 1946 C C . ALA A 1 254 ? -18.268 -0.652 -5.527 1.00 97.62 254 ALA A C 1
ATOM 1948 O O . ALA A 1 254 ? -18.064 -1.862 -5.520 1.00 97.62 254 ALA A O 1
ATOM 1949 N N . SER A 1 255 ? -19.265 -0.129 -6.246 1.00 95.94 255 SER A N 1
ATOM 1950 C CA . SER A 1 255 ? -20.213 -0.952 -7.017 1.00 95.94 255 SER A CA 1
ATOM 1951 C C . SER A 1 255 ? -19.649 -1.566 -8.310 1.00 95.94 255 SER A C 1
ATOM 1953 O O . SER A 1 255 ? -20.316 -2.414 -8.916 1.00 95.94 255 SER A O 1
ATOM 1955 N N . TYR A 1 256 ? -18.456 -1.138 -8.736 1.00 96.38 256 TYR A N 1
ATOM 1956 C CA . TYR A 1 256 ? -17.788 -1.608 -9.953 1.00 96.38 256 TYR A CA 1
ATOM 1957 C C . TYR A 1 256 ? -16.768 -2.719 -9.689 1.00 96.38 256 TYR A C 1
ATOM 1959 O O . TYR A 1 256 ? -16.543 -3.544 -10.578 1.00 96.38 256 TYR A O 1
ATOM 1967 N N . ALA A 1 257 ? -16.197 -2.769 -8.480 1.00 96.88 257 ALA A N 1
ATOM 1968 C CA . ALA A 1 257 ? -15.276 -3.822 -8.077 1.00 96.88 257 ALA A CA 1
ATOM 1969 C C . ALA A 1 257 ? -15.987 -5.182 -7.998 1.00 96.88 257 ALA A C 1
ATOM 1971 O O . ALA A 1 257 ? -17.097 -5.300 -7.471 1.00 96.88 257 ALA A O 1
ATOM 1972 N N . GLN A 1 258 ? -15.344 -6.210 -8.544 1.00 95.25 258 GLN A N 1
ATOM 1973 C CA . GLN A 1 258 ? -15.846 -7.583 -8.593 1.00 95.25 258 GLN A CA 1
ATOM 1974 C C . GLN A 1 258 ? -14.688 -8.554 -8.879 1.00 95.25 258 GLN A C 1
ATOM 1976 O O . GLN A 1 258 ? -13.641 -8.122 -9.358 1.00 95.25 258 GLN A O 1
ATOM 1981 N N . PRO A 1 259 ? -14.851 -9.873 -8.662 1.00 97.12 259 PRO A N 1
ATOM 1982 C CA . PRO A 1 259 ? -13.826 -10.852 -9.016 1.00 97.12 259 PRO A CA 1
ATOM 1983 C C . PRO A 1 259 ? -13.293 -10.670 -10.443 1.00 97.12 259 PRO A C 1
ATOM 1985 O O . PRO A 1 259 ? -14.057 -10.682 -11.409 1.00 97.12 259 PRO A O 1
ATOM 1988 N N . GLY A 1 260 ? -11.975 -10.512 -10.554 1.00 96.31 260 GLY A N 1
ATOM 1989 C CA . GLY A 1 260 ? -11.253 -10.232 -11.794 1.00 96.31 260 GLY A CA 1
ATOM 1990 C C . GLY A 1 260 ? -10.970 -8.751 -12.058 1.00 96.31 260 GLY A C 1
ATOM 1991 O O . GLY A 1 260 ? -10.216 -8.478 -12.986 1.00 96.31 260 GLY A O 1
ATOM 1992 N N . ALA A 1 261 ? -11.557 -7.820 -11.294 1.00 97.62 261 ALA A N 1
ATOM 1993 C CA . ALA A 1 261 ? -11.588 -6.392 -11.609 1.00 97.62 261 ALA A CA 1
ATOM 1994 C C . ALA A 1 261 ? -11.719 -5.520 -10.334 1.00 97.62 261 ALA A C 1
ATOM 1996 O O . ALA A 1 261 ? -12.815 -5.389 -9.781 1.00 97.62 261 ALA A O 1
ATOM 1997 N N . TRP A 1 262 ? -10.622 -4.909 -9.874 1.00 98.81 262 TRP A N 1
ATOM 1998 C CA . TRP A 1 262 ? -10.551 -4.209 -8.578 1.00 98.81 262 TRP A CA 1
ATOM 1999 C C . TRP A 1 262 ? -10.220 -2.721 -8.697 1.00 98.81 262 TRP A C 1
ATOM 2001 O O . TRP A 1 262 ? -9.339 -2.333 -9.463 1.00 98.81 262 TRP A O 1
ATOM 2011 N N . ASN A 1 263 ? -10.879 -1.898 -7.878 1.00 98.88 263 ASN A N 1
ATOM 2012 C CA . ASN A 1 263 ? -10.437 -0.524 -7.665 1.00 98.88 263 ASN A CA 1
ATOM 2013 C C . ASN A 1 263 ? -9.143 -0.525 -6.838 1.00 98.88 263 ASN A C 1
ATOM 2015 O O . ASN A 1 263 ? -9.044 -1.248 -5.845 1.00 98.88 263 ASN A O 1
ATOM 2019 N N . ASP A 1 264 ? -8.176 0.287 -7.246 1.00 98.88 264 ASP A N 1
ATOM 2020 C CA . ASP A 1 264 ? -6.861 0.391 -6.623 1.00 98.88 264 ASP A CA 1
ATOM 2021 C C . ASP A 1 264 ? -6.676 1.785 -5.987 1.00 98.88 264 ASP A C 1
ATOM 2023 O O . ASP A 1 264 ? -6.382 2.758 -6.687 1.00 98.88 264 ASP A O 1
ATOM 2027 N N . PRO A 1 265 ? -6.873 1.917 -4.664 1.00 98.69 265 PRO A N 1
ATOM 2028 C CA . PRO A 1 265 ? -6.541 3.122 -3.907 1.00 98.69 265 PRO A CA 1
ATOM 2029 C C . PRO A 1 265 ? -5.038 3.244 -3.599 1.00 98.69 265 PRO A C 1
ATOM 2031 O O . PRO A 1 265 ? -4.676 3.900 -2.637 1.00 98.69 265 PRO A O 1
ATOM 2034 N N . ASP A 1 266 ? -4.164 2.644 -4.406 1.00 98.69 266 ASP A N 1
ATOM 2035 C CA . ASP A 1 266 ? -2.706 2.700 -4.285 1.00 98.69 266 ASP A CA 1
ATOM 2036 C C . ASP A 1 266 ? -2.100 1.814 -3.180 1.00 98.69 266 ASP A C 1
ATOM 2038 O O . ASP A 1 266 ? -2.794 1.118 -2.430 1.00 98.69 266 ASP A O 1
ATOM 2042 N N . MET A 1 267 ? -0.767 1.782 -3.148 1.00 98.69 267 MET A N 1
ATOM 2043 C CA . MET A 1 267 ? 0.059 0.914 -2.304 1.00 98.69 267 MET A CA 1
ATOM 2044 C C . MET A 1 267 ? -0.086 1.202 -0.800 1.00 98.69 267 MET A C 1
ATOM 2046 O O . MET A 1 267 ? -0.504 2.276 -0.380 1.00 98.69 267 MET A O 1
ATOM 2050 N N . LEU A 1 268 ? 0.280 0.221 0.030 1.00 98.88 268 LEU A N 1
ATOM 2051 C CA . LEU A 1 268 ? 0.248 0.340 1.485 1.00 98.88 268 LEU A CA 1
ATOM 2052 C C . LEU A 1 268 ? 1.474 1.094 2.012 1.00 98.88 268 LEU A C 1
ATOM 2054 O O . LEU A 1 268 ? 2.600 0.645 1.802 1.00 98.88 268 LEU A O 1
ATOM 2058 N N . GLU A 1 269 ? 1.250 2.131 2.817 1.00 98.75 269 GLU A N 1
ATOM 2059 C CA . GLU A 1 269 ? 2.313 2.892 3.498 1.00 98.75 269 GLU A CA 1
ATOM 2060 C C . GLU A 1 269 ? 2.739 2.300 4.850 1.00 98.75 269 GLU A C 1
ATOM 2062 O O . GLU A 1 269 ? 3.623 2.816 5.529 1.00 98.75 269 GLU A O 1
ATOM 2067 N N . VAL A 1 270 ? 2.114 1.191 5.255 1.00 98.44 270 VAL A N 1
ATOM 2068 C CA . VAL A 1 270 ? 2.347 0.532 6.547 1.00 98.44 270 VAL A CA 1
ATOM 2069 C C . VAL A 1 270 ? 3.834 0.240 6.770 1.00 98.44 270 VAL A C 1
ATOM 2071 O O . VAL A 1 270 ? 4.407 -0.629 6.113 1.00 98.44 270 VAL A O 1
ATOM 2074 N N . GLY A 1 271 ? 4.427 0.933 7.747 1.00 97.25 271 GLY A N 1
ATOM 2075 C CA . GLY A 1 271 ? 5.823 0.761 8.156 1.00 97.25 271 GLY A CA 1
ATOM 2076 C C . GLY A 1 271 ? 6.828 1.741 7.538 1.00 97.25 271 GLY A C 1
ATOM 2077 O O . GLY A 1 271 ? 8.025 1.536 7.727 1.00 97.25 271 GLY A O 1
ATOM 2078 N N . ASN A 1 272 ? 6.385 2.782 6.822 1.00 97.50 272 ASN A N 1
ATOM 2079 C CA . ASN A 1 272 ? 7.279 3.798 6.243 1.00 97.50 272 ASN A CA 1
ATOM 2080 C C . ASN A 1 272 ? 7.642 4.956 7.200 1.00 97.50 272 ASN A C 1
ATOM 2082 O O . ASN A 1 272 ? 8.648 5.633 6.986 1.00 97.50 272 ASN A O 1
ATOM 2086 N N . GLY A 1 273 ? 6.930 5.091 8.323 1.00 96.25 273 GLY A N 1
ATOM 2087 C CA . GLY A 1 273 ? 7.283 5.942 9.466 1.00 96.25 273 GLY A CA 1
ATOM 2088 C C . GLY A 1 273 ? 6.570 7.298 9.548 1.00 96.25 273 GLY A C 1
ATOM 2089 O O . GLY A 1 273 ? 6.765 8.011 10.529 1.00 96.25 273 GLY A O 1
ATOM 2090 N N . GLY A 1 274 ? 5.757 7.663 8.560 1.00 96.56 274 GLY A N 1
ATOM 2091 C CA . GLY A 1 274 ? 5.011 8.922 8.485 1.00 96.56 274 GLY A CA 1
ATOM 2092 C C . GLY A 1 274 ? 3.629 8.908 9.148 1.00 96.56 274 GLY A C 1
ATOM 2093 O O . GLY A 1 274 ? 3.051 9.974 9.361 1.00 96.56 274 GLY A O 1
ATOM 2094 N N . MET A 1 275 ? 3.117 7.735 9.532 1.00 96.06 275 MET A N 1
ATOM 2095 C CA . MET A 1 275 ? 1.876 7.580 10.301 1.00 96.06 275 MET A CA 1
ATOM 2096 C C . MET A 1 275 ? 2.102 6.781 11.591 1.00 96.06 275 MET A C 1
ATOM 2098 O O . MET A 1 275 ? 3.055 6.012 11.733 1.00 96.06 275 MET A O 1
ATOM 2102 N N . THR A 1 276 ? 1.208 6.955 12.561 1.00 94.31 276 THR A N 1
ATOM 2103 C CA . THR A 1 276 ? 1.210 6.179 13.807 1.00 94.31 276 THR A CA 1
ATOM 2104 C C . THR A 1 276 ? 0.764 4.732 13.571 1.00 94.31 276 THR A C 1
ATOM 2106 O O . THR A 1 276 ? 0.115 4.398 12.579 1.00 94.31 276 THR A O 1
ATOM 2109 N N . THR A 1 277 ? 1.047 3.843 14.528 1.00 93.44 277 THR A N 1
ATOM 2110 C CA . THR A 1 277 ? 0.594 2.442 14.479 1.00 93.44 277 THR A CA 1
ATOM 2111 C C . THR A 1 277 ? -0.920 2.310 14.305 1.00 93.44 277 THR A C 1
ATOM 2113 O O . THR A 1 277 ? -1.377 1.438 13.568 1.00 93.44 277 THR A O 1
ATOM 2116 N N . GLU A 1 278 ? -1.705 3.151 14.982 1.00 91.12 278 GLU A N 1
ATOM 2117 C CA . GLU A 1 278 ? -3.169 3.111 14.893 1.00 91.12 278 GLU A CA 1
ATOM 2118 C C . GLU A 1 278 ? -3.665 3.601 13.531 1.00 91.12 278 GLU A C 1
ATOM 2120 O O . GLU A 1 278 ? -4.553 2.985 12.936 1.00 91.12 278 GLU A O 1
ATOM 2125 N N . GLU A 1 279 ? -3.023 4.625 12.974 1.00 94.12 279 GLU A N 1
ATOM 2126 C CA . GLU A 1 279 ? -3.312 5.120 11.629 1.00 94.12 279 GLU A CA 1
ATOM 2127 C C . GLU A 1 279 ? -2.968 4.076 10.555 1.00 94.12 279 GLU A C 1
ATOM 2129 O O . GLU A 1 279 ? -3.777 3.811 9.662 1.00 94.12 279 GLU A O 1
ATOM 2134 N N . TYR A 1 280 ? -1.827 3.386 10.674 1.00 97.31 280 TYR A N 1
ATOM 2135 C CA . TYR A 1 280 ? -1.488 2.263 9.794 1.00 97.31 280 TYR A CA 1
ATOM 2136 C C . TYR A 1 280 ? -2.457 1.095 9.925 1.00 97.31 280 TYR A C 1
ATOM 2138 O O . TYR A 1 280 ? -2.810 0.449 8.933 1.00 97.31 280 TYR A O 1
ATOM 2146 N N . ARG A 1 281 ? -2.918 0.820 11.144 1.00 95.88 281 ARG A N 1
ATOM 2147 C CA . ARG A 1 281 ? -3.906 -0.222 11.384 1.00 95.88 281 ARG A CA 1
ATOM 2148 C C . ARG A 1 281 ? -5.268 0.168 10.771 1.00 95.88 281 ARG A C 1
ATOM 2150 O O . ARG A 1 281 ? -5.917 -0.709 10.190 1.00 95.88 281 ARG A O 1
ATOM 2157 N N . CYS A 1 282 ? -5.655 1.454 10.778 1.00 94.44 282 CYS A N 1
ATOM 2158 C CA . CYS A 1 282 ? -6.810 1.971 10.019 1.00 94.44 282 CYS A CA 1
ATOM 2159 C C . CYS A 1 282 ? -6.622 1.742 8.518 1.00 94.44 282 CYS A C 1
ATOM 2161 O O . CYS A 1 282 ? -7.478 1.146 7.864 1.00 94.44 282 CYS A O 1
ATOM 2163 N N . HIS A 1 283 ? -5.485 2.194 7.988 1.00 98.00 283 HIS A N 1
ATOM 2164 C CA . HIS A 1 283 ? -5.145 2.130 6.572 1.00 98.00 283 HIS A CA 1
ATOM 2165 C C . HIS A 1 283 ? -5.239 0.697 6.037 1.00 98.00 283 HIS A C 1
ATOM 2167 O O . HIS A 1 283 ? -5.995 0.430 5.100 1.00 98.00 283 HIS A O 1
ATOM 2173 N N . PHE A 1 284 ? -4.577 -0.258 6.698 1.00 98.56 284 PHE A N 1
ATOM 2174 C CA . PHE A 1 284 ? -4.625 -1.666 6.303 1.00 98.56 284 PHE A CA 1
ATOM 2175 C C . PHE A 1 284 ? -6.048 -2.239 6.357 1.00 98.56 284 PHE A C 1
ATOM 2177 O O . PHE A 1 284 ? -6.475 -2.971 5.461 1.00 98.56 284 PHE A O 1
ATOM 2184 N N . SER A 1 285 ? -6.810 -1.873 7.388 1.00 98.06 285 SER A N 1
ATOM 2185 C CA . SER A 1 285 ? -8.182 -2.342 7.584 1.00 98.06 285 SER A CA 1
ATOM 2186 C C . SER A 1 285 ? -9.148 -1.824 6.518 1.00 98.06 285 SER A C 1
ATOM 2188 O O . SER A 1 285 ? -9.970 -2.593 6.012 1.00 98.06 285 SER A O 1
ATOM 2190 N N . ILE A 1 286 ? -9.043 -0.546 6.144 1.00 98.31 286 ILE A N 1
ATOM 2191 C CA . ILE A 1 286 ? -9.874 0.068 5.103 1.00 98.31 286 ILE A CA 1
ATOM 2192 C C . ILE A 1 286 ? -9.520 -0.500 3.729 1.00 98.31 286 ILE A C 1
ATOM 2194 O O . ILE A 1 286 ? -10.429 -0.898 3.002 1.00 98.31 286 ILE A O 1
ATOM 2198 N N . TRP A 1 287 ? -8.235 -0.658 3.399 1.00 98.75 287 TRP A N 1
ATOM 2199 C CA . TRP A 1 287 ? -7.813 -1.295 2.144 1.00 98.75 287 TRP A CA 1
ATOM 2200 C C . TRP A 1 287 ? -8.315 -2.742 2.063 1.00 98.75 287 TRP A C 1
ATOM 2202 O O . TRP A 1 287 ? -8.862 -3.179 1.042 1.00 98.75 287 TRP A O 1
ATOM 2212 N N . ALA A 1 288 ? -8.227 -3.485 3.169 1.00 98.75 288 ALA A N 1
ATOM 2213 C CA . ALA A 1 288 ? -8.743 -4.842 3.236 1.00 98.75 288 ALA A CA 1
ATOM 2214 C C . ALA A 1 288 ? -10.271 -4.897 3.064 1.00 98.75 288 ALA A C 1
ATOM 2216 O O . ALA A 1 288 ? -10.787 -5.707 2.285 1.00 98.75 288 ALA A O 1
ATOM 2217 N N . LEU A 1 289 ? -11.014 -4.017 3.741 1.00 98.50 289 LEU A N 1
ATOM 2218 C CA . LEU A 1 289 ? -12.467 -3.922 3.604 1.00 98.50 289 LEU A CA 1
ATOM 2219 C C . LEU A 1 289 ? -12.877 -3.522 2.183 1.00 98.50 289 LEU A C 1
ATOM 2221 O O . LEU A 1 289 ? -13.842 -4.092 1.664 1.00 98.50 289 LEU A O 1
ATOM 2225 N N . ALA A 1 290 ? -12.145 -2.593 1.568 1.00 98.44 290 ALA A N 1
ATOM 2226 C CA . ALA A 1 290 ? -12.422 -2.034 0.252 1.00 98.44 290 ALA A CA 1
ATOM 2227 C C . ALA A 1 290 ? -12.029 -2.965 -0.909 1.00 98.44 290 ALA A C 1
ATOM 2229 O O . ALA A 1 290 ? -12.263 -2.631 -2.065 1.00 98.44 290 ALA A O 1
ATOM 2230 N N . LYS A 1 291 ? -11.468 -4.148 -0.621 1.00 98.75 291 LYS A N 1
ATOM 2231 C CA . LYS A 1 291 ? -10.985 -5.109 -1.637 1.00 98.75 291 LYS A CA 1
ATOM 2232 C C . LYS A 1 291 ? -9.936 -4.452 -2.545 1.00 98.75 291 LYS A C 1
ATOM 2234 O O . LYS A 1 291 ? -9.833 -4.771 -3.725 1.00 98.75 291 LYS A O 1
ATOM 2239 N N . ALA A 1 292 ? -9.152 -3.548 -1.960 1.00 98.81 292 ALA A N 1
ATOM 2240 C CA . ALA A 1 292 ? -8.000 -2.949 -2.601 1.00 98.81 292 ALA A CA 1
ATOM 2241 C C . ALA A 1 292 ? -6.893 -3.997 -2.801 1.00 98.81 292 ALA A C 1
ATOM 2243 O O . ALA A 1 292 ? -6.810 -4.959 -2.022 1.00 98.81 292 ALA A O 1
ATOM 2244 N N . PRO A 1 293 ? -6.009 -3.811 -3.790 1.00 98.94 293 PRO A N 1
ATOM 2245 C CA . PRO A 1 293 ? -4.702 -4.454 -3.801 1.00 98.94 293 PRO A CA 1
ATOM 2246 C C . PRO A 1 293 ? -3.977 -4.246 -2.463 1.00 98.94 293 PRO A C 1
ATOM 2248 O O . PRO A 1 293 ? -3.926 -3.134 -1.943 1.00 98.94 293 PRO A O 1
ATOM 2251 N N . LEU A 1 294 ? -3.402 -5.309 -1.895 1.00 98.94 294 LEU A N 1
ATOM 2252 C CA . LEU A 1 294 ? -2.550 -5.211 -0.703 1.00 98.94 294 LEU A CA 1
ATOM 2253 C C . LEU A 1 294 ? -1.088 -5.330 -1.135 1.00 98.94 294 LEU A C 1
ATOM 2255 O O . LEU A 1 294 ? -0.475 -6.398 -1.046 1.00 98.94 294 LEU A O 1
ATOM 2259 N N . LEU A 1 295 ? -0.556 -4.236 -1.679 1.00 98.94 295 LEU A N 1
ATOM 2260 C CA . LEU A 1 295 ? 0.839 -4.123 -2.100 1.00 98.94 295 LEU A CA 1
ATOM 2261 C C . LEU A 1 295 ? 1.633 -3.391 -1.017 1.00 98.94 295 LEU A C 1
ATOM 2263 O O . LEU A 1 295 ? 1.431 -2.201 -0.815 1.00 98.94 295 LEU A O 1
ATOM 2267 N N . ILE A 1 296 ? 2.514 -4.100 -0.316 1.00 98.94 296 ILE A N 1
ATOM 2268 C CA . ILE A 1 296 ? 3.389 -3.531 0.718 1.00 98.94 296 ILE A CA 1
ATOM 2269 C C . ILE A 1 296 ? 4.345 -2.519 0.074 1.00 98.94 296 ILE A C 1
ATOM 2271 O O . ILE A 1 296 ? 5.014 -2.865 -0.901 1.00 98.94 296 ILE A O 1
ATOM 2275 N N . GLY A 1 297 ? 4.421 -1.309 0.631 1.00 98.50 297 GLY A N 1
ATOM 2276 C CA . GLY A 1 297 ? 5.310 -0.238 0.175 1.00 98.50 297 GLY A CA 1
ATOM 2277 C C . GLY A 1 297 ? 6.557 -0.004 1.038 1.00 98.50 297 GLY A C 1
ATOM 2278 O O . GLY A 1 297 ? 7.372 0.834 0.672 1.00 98.50 297 GLY A O 1
ATOM 2279 N N . CYS A 1 298 ? 6.735 -0.709 2.161 1.00 98.56 298 CYS A N 1
ATOM 2280 C CA . CYS A 1 298 ? 7.891 -0.542 3.056 1.00 98.56 298 CYS A CA 1
ATOM 2281 C C . CYS A 1 298 ? 9.046 -1.524 2.780 1.00 98.56 298 CYS A C 1
ATOM 2283 O O . CYS A 1 298 ? 8.919 -2.466 1.988 1.00 98.56 298 CYS A O 1
ATOM 2285 N N . ASP A 1 299 ? 10.195 -1.329 3.441 1.00 98.50 299 ASP A N 1
ATOM 2286 C CA . ASP A 1 299 ? 11.317 -2.276 3.379 1.00 98.50 299 ASP A CA 1
ATOM 2287 C C . ASP A 1 299 ? 11.068 -3.521 4.246 1.00 98.50 299 ASP A C 1
ATOM 2289 O O . ASP A 1 299 ? 11.364 -3.567 5.444 1.00 98.50 299 ASP A O 1
ATOM 2293 N N . VAL A 1 300 ? 10.591 -4.589 3.603 1.00 98.31 300 VAL A N 1
ATOM 2294 C CA . VAL A 1 300 ? 10.318 -5.884 4.247 1.00 98.31 300 VAL A CA 1
ATOM 2295 C C . VAL A 1 300 ? 11.551 -6.572 4.846 1.00 98.31 300 VAL A C 1
ATOM 2297 O O . VAL A 1 300 ? 11.406 -7.515 5.624 1.00 98.31 300 VAL A O 1
ATOM 2300 N N . ARG A 1 301 ? 12.770 -6.135 4.506 1.00 98.31 301 ARG A N 1
ATOM 2301 C CA . ARG A 1 301 ? 14.018 -6.711 5.035 1.00 98.31 301 ARG A CA 1
ATOM 2302 C C . ARG A 1 301 ? 14.312 -6.231 6.457 1.00 98.31 301 ARG A C 1
ATOM 2304 O O . ARG A 1 301 ? 15.051 -6.900 7.178 1.00 98.31 301 ARG A O 1
ATOM 2311 N N . SER A 1 302 ? 13.735 -5.097 6.856 1.00 96.19 302 SER A N 1
ATOM 2312 C CA . SER A 1 302 ? 13.996 -4.431 8.137 1.00 96.19 302 SER A CA 1
ATOM 2313 C C . SER A 1 302 ? 12.729 -3.971 8.864 1.00 96.19 302 SER A C 1
ATOM 2315 O O . SER A 1 302 ? 12.795 -3.040 9.663 1.00 96.19 302 SER A O 1
ATOM 2317 N N . MET A 1 303 ? 11.582 -4.613 8.618 1.00 95.62 303 MET A N 1
ATOM 2318 C CA . MET A 1 303 ? 10.343 -4.318 9.350 1.00 95.62 303 MET A CA 1
ATOM 2319 C C . MET A 1 303 ? 10.487 -4.615 10.842 1.00 95.62 303 MET A C 1
ATOM 2321 O O . MET A 1 303 ? 11.059 -5.635 11.242 1.00 95.62 303 MET A O 1
ATOM 2325 N N . ASP A 1 304 ? 9.896 -3.755 11.666 1.00 95.69 304 ASP A N 1
ATOM 2326 C CA . ASP A 1 304 ? 9.719 -4.034 13.083 1.00 95.69 304 ASP A CA 1
ATOM 2327 C C . ASP A 1 304 ? 8.566 -5.027 13.330 1.00 95.69 304 ASP A C 1
ATOM 2329 O O . ASP A 1 304 ? 7.793 -5.392 12.435 1.00 95.69 304 ASP A O 1
ATOM 2333 N N . ASN A 1 305 ? 8.458 -5.508 14.572 1.00 96.88 305 ASN A N 1
ATOM 2334 C CA . ASN A 1 305 ? 7.441 -6.498 14.927 1.00 96.88 305 ASN A CA 1
ATOM 2335 C C . ASN A 1 305 ? 6.015 -5.939 14.798 1.00 96.88 305 ASN A C 1
ATOM 2337 O O . ASN A 1 305 ? 5.102 -6.685 14.465 1.00 96.88 305 ASN A O 1
ATOM 2341 N N . VAL A 1 306 ? 5.830 -4.636 15.027 1.00 95.56 306 VAL A N 1
ATOM 2342 C CA . VAL A 1 306 ? 4.522 -3.978 14.921 1.00 95.56 306 VAL A CA 1
ATOM 2343 C C . VAL A 1 306 ? 4.048 -3.981 13.468 1.00 95.56 306 VAL A C 1
ATOM 2345 O O . VAL A 1 306 ? 2.958 -4.465 13.177 1.00 95.56 306 VAL A O 1
ATOM 2348 N N . THR A 1 307 ? 4.892 -3.529 12.541 1.00 97.75 307 THR A N 1
ATOM 2349 C CA . THR A 1 307 ? 4.630 -3.548 11.095 1.00 97.75 307 THR A CA 1
ATOM 2350 C C . THR A 1 307 ? 4.345 -4.966 10.613 1.00 97.75 307 THR A C 1
ATOM 2352 O O . THR A 1 307 ? 3.376 -5.202 9.887 1.00 97.75 307 THR A O 1
ATOM 2355 N N . TYR A 1 308 ? 5.140 -5.941 11.065 1.00 98.06 308 TYR A N 1
ATOM 2356 C CA . TYR A 1 308 ? 4.911 -7.345 10.744 1.00 98.06 308 TYR A CA 1
ATOM 2357 C C . TYR A 1 308 ? 3.549 -7.849 11.249 1.00 98.06 308 TYR A C 1
ATOM 2359 O O . TYR A 1 308 ? 2.831 -8.508 10.496 1.00 98.06 308 TYR A O 1
ATOM 2367 N N . GLU A 1 309 ? 3.160 -7.549 12.489 1.00 97.19 309 GLU A N 1
ATOM 2368 C CA . GLU A 1 309 ? 1.861 -7.949 13.049 1.00 97.19 309 GLU A CA 1
ATOM 2369 C C . GLU A 1 309 ? 0.685 -7.341 12.275 1.00 97.19 309 GLU A C 1
ATOM 2371 O O . GLU A 1 309 ? -0.300 -8.038 12.015 1.00 97.19 309 GLU A O 1
ATOM 2376 N N . LEU A 1 310 ? 0.808 -6.084 11.833 1.00 96.75 310 LEU A N 1
ATOM 2377 C CA . LEU A 1 310 ? -0.186 -5.436 10.977 1.00 96.75 310 LEU A CA 1
ATOM 2378 C C . LEU A 1 310 ? -0.335 -6.170 9.642 1.00 96.75 310 LEU A C 1
ATOM 2380 O O . LEU A 1 310 ? -1.426 -6.624 9.291 1.00 96.75 310 LEU A O 1
ATOM 2384 N N . LEU A 1 311 ? 0.775 -6.333 8.921 1.00 98.38 311 LEU A N 1
ATOM 2385 C CA . LEU A 1 311 ? 0.777 -6.896 7.573 1.00 98.38 311 LEU A CA 1
ATOM 2386 C C . LEU A 1 311 ? 0.473 -8.396 7.549 1.00 98.38 311 LEU A C 1
ATOM 2388 O O . LEU A 1 311 ? -0.025 -8.891 6.540 1.00 98.38 311 LEU A O 1
ATOM 2392 N N . SER A 1 312 ? 0.748 -9.130 8.632 1.00 98.38 312 SER A N 1
ATOM 2393 C CA . SER A 1 312 ? 0.561 -10.586 8.712 1.00 98.38 312 SER A CA 1
ATOM 2394 C C . SER A 1 312 ? -0.779 -11.027 9.316 1.00 98.38 312 SER A C 1
ATOM 2396 O O . SER A 1 312 ? -1.026 -12.237 9.427 1.00 98.38 312 SER A O 1
ATOM 2398 N N . ASN A 1 313 ? -1.678 -10.095 9.668 1.00 98.25 313 ASN A N 1
ATOM 2399 C CA . ASN A 1 313 ? -2.977 -10.433 10.252 1.00 98.25 313 ASN A CA 1
ATOM 2400 C C . ASN A 1 313 ? -3.875 -11.194 9.255 1.00 98.25 313 ASN A C 1
ATOM 2402 O O . ASN A 1 313 ? -4.555 -10.629 8.394 1.00 98.25 313 ASN A O 1
ATOM 2406 N N . LYS A 1 314 ? -3.927 -12.518 9.429 1.00 98.25 314 LYS A N 1
ATOM 2407 C CA . LYS A 1 314 ? -4.681 -13.448 8.575 1.00 98.25 314 LYS A CA 1
ATOM 2408 C C . LYS A 1 314 ? -6.190 -13.212 8.589 1.00 98.25 314 LYS A C 1
ATOM 2410 O O . LYS A 1 314 ? -6.847 -13.547 7.606 1.00 98.25 314 LYS A O 1
ATOM 2415 N N . GLU A 1 315 ? -6.755 -12.701 9.683 1.00 97.56 315 GLU A N 1
ATOM 2416 C CA . GLU A 1 315 ? -8.200 -12.461 9.765 1.00 97.56 315 GLU A CA 1
ATOM 2417 C C . GLU A 1 315 ? -8.599 -11.244 8.922 1.00 97.56 315 GLU A C 1
ATOM 2419 O O . GLU A 1 315 ? -9.577 -11.316 8.178 1.00 97.56 315 GLU A O 1
ATOM 2424 N N . VAL A 1 316 ? -7.797 -10.175 8.951 1.00 98.00 316 VAL A N 1
ATOM 2425 C CA . VAL A 1 316 ? -8.000 -8.980 8.114 1.00 98.00 316 VAL A CA 1
ATOM 2426 C C . VAL A 1 316 ? -7.727 -9.289 6.639 1.00 98.00 316 VAL A C 1
ATOM 2428 O O . VAL A 1 316 ? -8.547 -8.967 5.779 1.00 98.00 316 VAL A O 1
ATOM 2431 N N . ILE A 1 317 ? -6.652 -10.023 6.332 1.00 98.75 317 ILE A N 1
ATOM 2432 C CA . ILE A 1 317 ? -6.377 -10.501 4.965 1.00 98.75 317 ILE A CA 1
ATOM 2433 C C . ILE A 1 317 ? -7.545 -11.341 4.428 1.00 98.75 317 ILE A C 1
ATOM 2435 O O . ILE A 1 317 ? -7.934 -11.197 3.271 1.00 98.75 317 ILE A O 1
ATOM 2439 N N . ALA A 1 318 ? -8.162 -12.191 5.255 1.00 98.19 318 ALA A N 1
ATOM 2440 C CA . ALA A 1 318 ? -9.299 -13.006 4.828 1.00 98.19 318 ALA A CA 1
ATOM 2441 C C . ALA A 1 318 ? -10.539 -12.174 4.447 1.00 98.19 318 ALA A C 1
ATOM 2443 O O . ALA A 1 318 ? -11.338 -12.634 3.633 1.00 98.19 318 ALA A O 1
ATOM 2444 N N . VAL A 1 319 ? -10.701 -10.962 4.994 1.00 98.25 319 VAL A N 1
ATOM 2445 C CA . VAL A 1 319 ? -11.749 -10.013 4.576 1.00 98.25 319 VAL A CA 1
ATOM 2446 C C . VAL A 1 319 ? -11.477 -9.481 3.169 1.00 98.25 319 VAL A C 1
ATOM 2448 O O . VAL A 1 319 ? -12.413 -9.357 2.377 1.00 98.25 319 VAL A O 1
ATOM 2451 N N . ASN A 1 320 ? -10.218 -9.173 2.855 1.00 98.81 320 ASN A N 1
ATOM 2452 C CA . ASN A 1 320 ? -9.794 -8.730 1.525 1.00 98.81 320 ASN A CA 1
ATOM 2453 C C . ASN A 1 320 ? -9.926 -9.854 0.485 1.00 98.81 320 ASN A C 1
ATOM 2455 O O . ASN A 1 320 ? -10.470 -9.650 -0.595 1.00 98.81 320 ASN A O 1
ATOM 2459 N N . GLN A 1 321 ? -9.502 -11.061 0.858 1.00 98.62 321 GLN A N 1
ATOM 2460 C CA . GLN A 1 321 ? -9.463 -12.248 0.001 1.00 98.62 321 GLN A CA 1
ATOM 2461 C C . GLN A 1 321 ? -10.779 -13.055 -0.001 1.00 98.62 321 GLN A C 1
ATOM 2463 O O . GLN A 1 321 ? -10.806 -14.216 -0.423 1.00 98.62 321 GLN A O 1
ATOM 2468 N N . ASP A 1 322 ? -11.885 -12.484 0.488 1.00 98.19 322 ASP A N 1
ATOM 2469 C CA . ASP A 1 322 ? -13.176 -13.172 0.513 1.00 98.19 322 ASP A CA 1
ATOM 2470 C C . ASP A 1 322 ? -13.716 -13.413 -0.907 1.00 98.19 322 ASP A C 1
ATOM 2472 O O . ASP A 1 322 ? -13.739 -12.526 -1.759 1.00 98.19 322 ASP A O 1
ATOM 2476 N N . LYS A 1 323 ? -14.210 -14.631 -1.153 1.00 94.25 323 LYS A N 1
ATOM 2477 C CA . LYS A 1 323 ? -14.623 -15.094 -2.487 1.00 94.25 323 LYS A CA 1
ATOM 2478 C C . LYS A 1 323 ? -15.874 -14.416 -3.039 1.00 94.25 323 LYS A C 1
ATOM 2480 O O . LYS A 1 323 ? -16.114 -14.517 -4.240 1.00 94.25 323 LYS A O 1
ATOM 2485 N N . VAL A 1 324 ? -16.696 -13.785 -2.195 1.00 94.44 324 VAL A N 1
ATOM 2486 C CA . VAL A 1 324 ? -17.814 -12.960 -2.677 1.00 94.44 324 VAL A CA 1
ATOM 2487 C C . VAL A 1 324 ? -17.277 -11.748 -3.434 1.00 94.44 324 VAL A C 1
ATOM 2489 O O . VAL A 1 324 ? -17.919 -11.314 -4.387 1.00 94.44 324 VAL A O 1
ATOM 2492 N N . GLY A 1 325 ? -16.098 -11.241 -3.055 1.00 95.50 325 GLY A N 1
ATOM 2493 C CA . GLY A 1 325 ? -15.393 -10.223 -3.822 1.00 95.50 325 GLY A CA 1
ATOM 2494 C C . GLY A 1 325 ? -16.146 -8.901 -3.948 1.00 95.50 325 GLY A C 1
ATOM 2495 O O . GLY A 1 325 ? -16.042 -8.237 -4.972 1.00 95.50 325 GLY A O 1
ATOM 2496 N N . VAL A 1 326 ? -16.946 -8.543 -2.941 1.00 96.50 326 VAL A N 1
ATOM 2497 C CA . VAL A 1 326 ? -17.684 -7.274 -2.910 1.00 96.50 326 VAL A CA 1
ATOM 2498 C C . VAL A 1 326 ? -16.900 -6.270 -2.077 1.00 96.50 326 VAL A C 1
ATOM 2500 O O . VAL A 1 326 ? -16.660 -6.502 -0.891 1.00 96.50 326 VAL A O 1
ATOM 2503 N N . GLN A 1 327 ? -16.532 -5.146 -2.689 1.00 98.25 327 GLN A N 1
ATOM 2504 C CA . GLN A 1 327 ? -15.929 -4.011 -1.995 1.00 98.25 327 GLN A CA 1
ATOM 2505 C C . GLN A 1 327 ? -16.870 -3.504 -0.891 1.00 98.25 327 GLN A C 1
ATOM 2507 O O . GLN A 1 327 ? -18.042 -3.205 -1.139 1.00 98.25 327 GLN A O 1
ATOM 2512 N N . GLY A 1 328 ? -16.367 -3.450 0.345 1.00 96.88 328 GLY A N 1
ATOM 2513 C CA . GLY A 1 328 ? -17.058 -2.761 1.429 1.00 96.88 328 GLY A CA 1
ATOM 2514 C C . GLY A 1 328 ? -16.985 -1.251 1.230 1.00 96.88 328 GLY A C 1
ATOM 2515 O O . GLY A 1 328 ? -16.091 -0.756 0.547 1.00 96.88 328 GLY A O 1
ATOM 2516 N N . LYS A 1 329 ? -17.950 -0.537 1.800 1.00 96.44 329 LYS A N 1
ATOM 2517 C CA . LYS A 1 329 ? -18.130 0.898 1.578 1.00 96.44 329 LYS A CA 1
ATOM 2518 C C . LYS A 1 329 ? -18.613 1.612 2.826 1.00 96.44 329 LYS A C 1
ATOM 2520 O O . LYS A 1 329 ? -19.113 0.965 3.753 1.00 96.44 329 LYS A O 1
ATOM 2525 N N . LYS A 1 330 ? -18.551 2.937 2.816 1.00 96.81 330 LYS A N 1
ATOM 2526 C CA . LYS A 1 330 ? -19.157 3.771 3.852 1.00 96.81 330 LYS A CA 1
ATOM 2527 C C . LYS A 1 330 ? -20.679 3.595 3.852 1.00 96.81 330 LYS A C 1
ATOM 2529 O O . LYS A 1 330 ? -21.343 3.719 2.822 1.00 96.81 330 LYS A O 1
ATOM 2534 N N . VAL A 1 331 ? -21.244 3.273 5.014 1.00 96.38 331 VAL A N 1
ATOM 2535 C CA . VAL A 1 331 ? -22.699 3.115 5.213 1.00 96.38 331 VAL A CA 1
ATOM 2536 C C . VAL A 1 331 ? -23.289 4.201 6.102 1.00 96.38 331 VAL A C 1
ATOM 2538 O O . VAL A 1 331 ? -24.482 4.483 6.007 1.00 96.38 331 VAL A O 1
ATOM 2541 N N . LYS A 1 332 ? -22.463 4.838 6.937 1.00 94.75 332 LYS A N 1
ATOM 2542 C CA . LYS A 1 332 ? -22.864 5.950 7.798 1.00 94.75 332 LYS A CA 1
ATOM 2543 C C . LYS A 1 332 ? -21.686 6.888 8.040 1.00 94.75 332 LYS A C 1
ATOM 2545 O O . LYS A 1 332 ? -20.553 6.432 8.174 1.00 94.75 332 LYS A O 1
ATOM 2550 N N . LYS A 1 333 ? -21.979 8.183 8.130 1.00 93.50 333 LYS A N 1
ATOM 2551 C CA . LYS A 1 333 ? -21.053 9.237 8.548 1.00 93.50 333 LYS A CA 1
ATOM 2552 C C . LYS A 1 333 ? -21.799 10.225 9.437 1.00 93.50 333 LYS A C 1
ATOM 2554 O O . LYS A 1 333 ? -22.893 10.648 9.065 1.00 93.50 333 LYS A O 1
ATOM 2559 N N . ASP A 1 334 ? -21.217 10.563 10.578 1.00 90.38 334 ASP A N 1
ATOM 2560 C CA . ASP A 1 334 ? -21.722 11.570 11.509 1.00 90.38 334 ASP A CA 1
ATOM 2561 C C . ASP A 1 334 ? -20.527 12.375 12.034 1.00 90.38 334 ASP A C 1
ATOM 2563 O O . ASP A 1 334 ? -19.703 11.845 12.768 1.00 90.38 334 ASP A O 1
ATOM 2567 N N . GLY A 1 335 ? -20.358 13.615 11.566 1.00 90.62 335 GLY A N 1
ATOM 2568 C CA . GLY A 1 335 ? -19.123 14.370 11.801 1.00 90.62 335 GLY A CA 1
ATOM 2569 C C . GLY A 1 335 ? -17.881 13.607 11.321 1.00 90.62 335 GLY A C 1
ATOM 2570 O O . GLY A 1 335 ? -17.803 13.226 10.145 1.00 90.62 335 GLY A O 1
ATOM 2571 N N . ASP A 1 336 ? -16.950 13.370 12.246 1.00 90.12 336 ASP A N 1
ATOM 2572 C CA . ASP A 1 336 ? -15.685 12.668 12.003 1.00 90.12 336 ASP A CA 1
ATOM 2573 C C . ASP A 1 336 ? -15.751 11.158 12.289 1.00 90.12 336 ASP A C 1
ATOM 2575 O O . ASP A 1 336 ? -14.777 10.439 12.053 1.00 90.12 336 ASP A O 1
ATOM 2579 N N . VAL A 1 337 ? -16.896 10.645 12.754 1.00 92.44 337 VAL A N 1
ATOM 2580 C CA . VAL A 1 337 ? -17.092 9.209 12.974 1.00 92.44 337 VAL A CA 1
ATOM 2581 C C . VAL A 1 337 ? -17.820 8.554 11.806 1.00 92.44 337 VAL A C 1
ATOM 2583 O O . VAL A 1 337 ? -18.840 9.030 11.295 1.00 92.44 337 VAL A O 1
ATOM 2586 N N . GLU A 1 338 ? -17.296 7.415 11.368 1.00 95.06 338 GLU A N 1
ATOM 2587 C CA . GLU A 1 338 ? -17.772 6.702 10.190 1.00 95.06 338 GLU A CA 1
ATOM 2588 C C . GLU A 1 338 ? -18.017 5.220 10.489 1.00 95.06 338 GLU A C 1
ATOM 2590 O O . GLU A 1 338 ? -17.348 4.592 11.310 1.00 95.06 338 GLU A O 1
ATOM 2595 N N . VAL A 1 339 ? -18.986 4.640 9.781 1.00 95.88 339 VAL A N 1
ATOM 2596 C CA . VAL A 1 339 ? -19.225 3.197 9.755 1.00 95.88 339 VAL A CA 1
ATOM 2597 C C . VAL A 1 339 ? -19.085 2.726 8.322 1.00 95.88 339 VAL A C 1
ATOM 2599 O O . VAL A 1 339 ? -19.784 3.211 7.428 1.00 95.88 339 VAL A O 1
ATOM 2602 N N . TRP A 1 340 ? -18.216 1.745 8.117 1.00 97.44 340 TRP A N 1
ATOM 2603 C CA . TRP A 1 340 ? -18.009 1.093 6.834 1.00 97.44 340 TRP A CA 1
ATOM 2604 C C . TRP A 1 340 ? -18.359 -0.383 6.934 1.00 97.44 340 TRP A C 1
ATOM 2606 O O . TRP A 1 340 ? -18.092 -1.032 7.945 1.00 97.44 340 TRP A O 1
ATOM 2616 N N . ALA A 1 341 ? -18.966 -0.929 5.885 1.00 96.44 341 ALA A N 1
ATOM 2617 C CA . ALA A 1 341 ? -19.381 -2.320 5.884 1.00 96.44 341 ALA A CA 1
ATOM 2618 C C . ALA A 1 341 ? -19.373 -2.955 4.495 1.00 96.44 341 ALA A C 1
ATOM 2620 O O . ALA A 1 341 ? -19.570 -2.295 3.474 1.00 96.44 341 ALA A O 1
ATOM 2621 N N . GLY A 1 342 ? -19.186 -4.273 4.464 1.00 94.75 342 GLY A N 1
ATOM 2622 C CA . GLY A 1 342 ? -19.244 -5.066 3.240 1.00 94.75 342 GLY A CA 1
ATOM 2623 C C . GLY A 1 342 ? -19.702 -6.501 3.506 1.00 94.75 342 GLY A C 1
ATOM 2624 O O . GLY A 1 342 ? -19.319 -7.088 4.523 1.00 94.75 342 GLY A O 1
ATOM 2625 N N . PRO A 1 343 ? -20.524 -7.096 2.624 1.00 94.38 343 PRO A N 1
ATOM 2626 C CA . PRO A 1 343 ? -20.916 -8.490 2.759 1.00 94.38 343 PRO A CA 1
ATOM 2627 C C . PRO A 1 343 ? -19.730 -9.418 2.475 1.00 94.38 343 PRO A C 1
ATOM 2629 O O . PRO A 1 343 ? -18.914 -9.162 1.592 1.00 94.38 343 PRO A O 1
ATOM 2632 N N . LEU A 1 344 ? -19.678 -10.532 3.197 1.00 94.31 344 LEU A N 1
ATOM 2633 C CA . LEU A 1 344 ? -18.702 -11.603 3.017 1.00 94.31 344 LEU A CA 1
ATOM 2634 C C . LEU A 1 344 ? -19.406 -12.938 2.741 1.00 94.31 344 LEU A C 1
ATOM 2636 O O . LEU A 1 344 ? -20.626 -13.094 2.900 1.00 94.31 344 LEU A O 1
ATOM 2640 N N . THR A 1 345 ? -18.622 -13.948 2.377 1.00 91.75 345 THR A N 1
ATOM 2641 C CA . THR A 1 345 ? -19.102 -15.315 2.177 1.00 91.75 345 THR A CA 1
ATOM 2642 C C . THR A 1 345 ? -19.795 -15.855 3.440 1.00 91.75 345 THR A C 1
ATOM 2644 O O . THR A 1 345 ? -19.460 -15.512 4.575 1.00 91.75 345 THR A O 1
ATOM 2647 N N . ASN A 1 346 ? -20.768 -16.757 3.259 1.00 89.12 346 ASN A N 1
ATOM 2648 C CA . ASN A 1 346 ? -21.566 -17.367 4.334 1.00 89.12 346 ASN A CA 1
ATOM 2649 C C . ASN A 1 346 ? -22.437 -16.376 5.128 1.00 89.12 346 ASN A C 1
ATOM 2651 O O . ASN A 1 346 ? -22.699 -16.599 6.310 1.00 89.12 346 ASN A O 1
ATOM 2655 N N . HIS A 1 347 ? -22.918 -15.310 4.476 1.00 86.38 347 HIS A N 1
ATOM 2656 C CA . HIS A 1 347 ? -23.782 -14.289 5.085 1.00 86.38 347 HIS A CA 1
ATOM 2657 C C . HIS A 1 347 ? -23.145 -13.579 6.290 1.00 86.38 347 HIS A C 1
ATOM 2659 O O . HIS A 1 347 ? -23.856 -13.161 7.208 1.00 86.38 347 HIS A O 1
ATOM 2665 N N . LYS A 1 348 ? -21.812 -13.486 6.306 1.00 91.56 348 LYS A N 1
ATOM 2666 C CA . LYS A 1 348 ? -21.076 -12.655 7.258 1.00 91.56 348 LYS A CA 1
ATOM 2667 C C . LYS A 1 348 ? -21.025 -11.213 6.753 1.00 91.56 348 LYS A C 1
ATOM 2669 O O . LYS A 1 348 ? -21.228 -10.965 5.563 1.00 91.56 348 LYS A O 1
ATOM 2674 N N . VAL A 1 349 ? -20.734 -10.281 7.650 1.00 94.06 349 VAL A N 1
ATOM 2675 C CA . VAL A 1 349 ? -20.537 -8.862 7.324 1.00 94.06 349 VAL A CA 1
ATOM 2676 C C . VAL A 1 349 ? -19.221 -8.411 7.942 1.00 94.06 349 VAL A C 1
ATOM 2678 O O . VAL A 1 349 ? -19.006 -8.645 9.128 1.00 94.06 349 VAL A O 1
ATOM 2681 N N . ALA A 1 350 ? -18.346 -7.803 7.145 1.00 96.12 350 ALA A N 1
ATOM 2682 C CA . ALA A 1 350 ? -17.208 -7.048 7.659 1.00 96.12 350 ALA A CA 1
ATOM 2683 C C . ALA A 1 350 ? -17.686 -5.649 8.050 1.00 96.12 350 ALA A C 1
ATOM 2685 O O . ALA A 1 350 ? -18.443 -5.038 7.292 1.00 96.12 350 ALA A O 1
ATOM 2686 N N . LEU A 1 351 ? -17.250 -5.171 9.210 1.00 95.75 351 LEU A N 1
ATOM 2687 C CA . LEU A 1 351 ? -17.631 -3.902 9.812 1.00 95.75 351 LEU A CA 1
ATOM 2688 C C . LEU A 1 351 ? -16.373 -3.163 10.271 1.00 95.75 351 LEU A C 1
ATOM 2690 O O . LEU A 1 351 ? -15.496 -3.762 10.888 1.00 95.75 351 LEU A O 1
ATOM 2694 N N . VAL A 1 352 ? -16.315 -1.864 10.004 1.00 95.94 352 VAL A N 1
ATOM 2695 C CA . VAL A 1 352 ? -15.292 -0.961 10.534 1.00 95.94 352 VAL A CA 1
ATOM 2696 C C . VAL A 1 352 ? -15.987 0.247 11.139 1.00 95.94 352 VAL A C 1
ATOM 2698 O O . VAL A 1 352 ? -16.780 0.907 10.467 1.00 95.94 352 VAL A O 1
ATOM 2701 N N . LEU A 1 353 ? -15.702 0.512 12.410 1.00 95.25 353 LEU A N 1
ATOM 2702 C CA . LEU A 1 353 ? -16.040 1.756 13.091 1.00 95.25 353 LEU A CA 1
ATOM 2703 C C . LEU A 1 353 ? -14.790 2.624 13.078 1.00 95.25 353 LEU A C 1
ATOM 2705 O O . LEU A 1 353 ? -13.770 2.217 13.626 1.00 95.25 353 LEU A O 1
ATOM 2709 N N . TRP A 1 354 ? -14.843 3.777 12.428 1.00 94.44 354 TRP A N 1
ATOM 2710 C CA . TRP A 1 354 ? -13.661 4.595 12.188 1.00 94.44 354 TRP A CA 1
ATOM 2711 C C . TRP A 1 354 ? -13.832 5.978 12.803 1.00 94.44 354 TRP A C 1
ATOM 2713 O O . TRP A 1 354 ? -14.769 6.690 12.447 1.00 94.44 354 TRP A O 1
ATOM 2723 N N . ASN A 1 355 ? -12.938 6.346 13.723 1.00 92.62 355 ASN A N 1
ATOM 2724 C CA . ASN A 1 355 ? -12.874 7.684 14.291 1.00 92.62 355 ASN A CA 1
ATOM 2725 C C . ASN A 1 355 ? -11.767 8.482 13.595 1.00 92.62 355 ASN A C 1
ATOM 2727 O O . ASN A 1 355 ? -10.581 8.226 13.800 1.00 92.62 355 ASN A O 1
ATOM 2731 N N . ARG A 1 356 ? -12.155 9.452 12.766 1.00 91.12 356 ARG A N 1
ATOM 2732 C CA . ARG A 1 356 ? -11.220 10.384 12.116 1.00 91.12 356 ARG A CA 1
ATOM 2733 C C . ARG A 1 356 ? -11.030 11.672 12.918 1.00 91.12 356 ARG A C 1
ATOM 2735 O O . ARG A 1 356 ? -10.256 12.522 12.495 1.00 91.12 356 ARG A O 1
ATOM 2742 N N . GLY A 1 357 ? -11.743 11.821 14.033 1.00 87.75 357 GLY A N 1
ATOM 2743 C CA . GLY A 1 357 ? -11.696 12.994 14.892 1.00 87.75 357 GLY A CA 1
ATOM 2744 C C . GLY A 1 357 ? -10.492 12.971 15.826 1.00 87.75 357 GLY A C 1
ATOM 2745 O O . GLY A 1 357 ? -9.846 11.940 16.018 1.00 87.75 357 GLY A O 1
ATOM 2746 N N . SER A 1 358 ? -10.225 14.122 16.443 1.00 85.81 358 SER A N 1
ATOM 2747 C CA . SER A 1 358 ? -9.073 14.358 17.324 1.00 85.81 358 SER A CA 1
ATOM 2748 C C . SER A 1 358 ? -9.280 13.912 18.779 1.00 85.81 358 SER A C 1
ATOM 2750 O O . SER A 1 358 ? -8.424 14.145 19.635 1.00 85.81 358 SER A O 1
ATOM 2752 N N . SER A 1 359 ? -10.424 13.299 19.099 1.00 87.69 359 SER A N 1
ATOM 2753 C CA . SER A 1 359 ? -10.755 12.848 20.454 1.00 87.69 359 SER A CA 1
ATOM 2754 C C . SER A 1 359 ? -11.482 11.501 20.445 1.00 87.69 359 SER A C 1
ATOM 2756 O O . SER A 1 359 ? -12.156 11.199 19.460 1.00 87.69 359 SER A O 1
ATOM 2758 N N . PRO A 1 360 ? -11.368 10.679 21.507 1.00 90.19 360 PRO A N 1
ATOM 2759 C CA . PRO A 1 360 ? -12.073 9.402 21.582 1.00 90.19 360 PRO A CA 1
ATOM 2760 C C . PRO A 1 360 ? -13.597 9.562 21.526 1.00 90.19 360 PRO A C 1
ATOM 2762 O O . PRO A 1 360 ? -14.171 10.335 22.295 1.00 90.19 360 PRO A O 1
ATOM 2765 N N . GLU A 1 361 ? -14.261 8.767 20.686 1.00 91.38 361 GLU A N 1
ATOM 2766 C CA . GLU A 1 361 ? -15.714 8.814 20.494 1.00 91.38 361 GLU A CA 1
ATOM 2767 C C . GLU A 1 361 ? -16.369 7.428 20.538 1.00 91.38 361 GLU A C 1
ATOM 2769 O O . GLU A 1 361 ? -15.770 6.409 20.193 1.00 91.38 361 GLU A O 1
ATOM 2774 N N . ASN A 1 362 ? -17.636 7.382 20.964 1.00 92.62 362 ASN A N 1
ATOM 2775 C CA . ASN A 1 362 ? -18.441 6.162 20.923 1.00 92.62 362 ASN A CA 1
ATOM 2776 C C . ASN A 1 362 ? -19.140 6.042 19.572 1.00 92.62 362 ASN A C 1
ATOM 2778 O O . ASN A 1 362 ? -20.108 6.753 19.298 1.00 92.62 362 ASN A O 1
ATOM 2782 N N . ILE A 1 363 ? -18.720 5.074 18.766 1.00 93.88 363 ILE A N 1
ATOM 2783 C CA . ILE A 1 363 ? -19.310 4.825 17.452 1.00 93.88 363 ILE A CA 1
ATOM 2784 C C . ILE A 1 363 ? -20.295 3.668 17.568 1.00 93.88 363 ILE A C 1
ATOM 2786 O O . ILE A 1 363 ? -19.995 2.637 18.164 1.00 93.88 363 ILE A O 1
ATOM 2790 N N . THR A 1 364 ? -21.491 3.834 16.997 1.00 94.38 364 THR A N 1
ATOM 2791 C CA . THR A 1 364 ? -22.531 2.795 16.987 1.00 94.38 364 THR A CA 1
ATOM 2792 C C . THR A 1 364 ? -22.937 2.432 15.565 1.00 94.38 364 THR A C 1
ATOM 2794 O O . THR A 1 364 ? -23.432 3.287 14.821 1.00 94.38 364 THR A O 1
ATOM 2797 N N . ALA A 1 365 ? -22.808 1.149 15.225 1.00 94.50 365 ALA A N 1
ATOM 2798 C CA . ALA A 1 365 ? -23.347 0.572 14.000 1.00 94.50 365 ALA A CA 1
ATOM 2799 C C . ALA A 1 365 ? -24.660 -0.161 14.286 1.00 94.50 365 ALA A C 1
ATOM 2801 O O . ALA A 1 365 ? -24.699 -1.107 15.075 1.00 94.50 365 ALA A O 1
ATOM 2802 N N . TYR A 1 366 ? -25.736 0.255 13.618 1.00 94.56 366 TYR A N 1
ATOM 2803 C CA . TYR A 1 366 ? -27.042 -0.390 13.726 1.00 94.56 366 TYR A CA 1
ATOM 2804 C C . TYR A 1 366 ? -27.217 -1.448 12.643 1.00 94.56 366 TYR A C 1
ATOM 2806 O O . TYR A 1 366 ? -26.780 -1.279 11.507 1.00 94.56 366 TYR A O 1
ATOM 2814 N N . TRP A 1 367 ? -27.921 -2.536 12.955 1.00 93.00 367 TRP A N 1
ATOM 2815 C CA . TRP A 1 367 ? -28.138 -3.628 11.998 1.00 93.00 367 TRP A CA 1
ATOM 2816 C C . TRP A 1 367 ? -28.902 -3.155 10.760 1.00 93.00 367 TRP A C 1
ATOM 2818 O O . TRP A 1 367 ? -28.654 -3.668 9.669 1.00 93.00 367 TRP A O 1
ATOM 2828 N N . SER A 1 368 ? -29.763 -2.142 10.909 1.00 91.88 368 SER A N 1
ATOM 2829 C CA . SER A 1 368 ? -30.445 -1.470 9.799 1.00 91.88 368 SER A CA 1
ATOM 2830 C C . SER A 1 368 ? -29.478 -0.923 8.752 1.00 91.88 368 SER A C 1
ATOM 2832 O O . SER A 1 368 ? -29.732 -1.080 7.559 1.00 91.88 368 SER A O 1
ATOM 2834 N N . ASP A 1 369 ? -28.358 -0.350 9.193 1.00 88.88 369 ASP A N 1
ATOM 2835 C CA . ASP A 1 369 ? -27.364 0.301 8.333 1.00 88.88 369 ASP A CA 1
ATOM 2836 C C . ASP A 1 369 ? -26.528 -0.751 7.582 1.00 88.88 369 ASP A C 1
ATOM 2838 O O . ASP A 1 369 ? -26.040 -0.518 6.479 1.00 88.88 369 ASP A O 1
ATOM 2842 N N . LEU A 1 370 ? -26.427 -1.955 8.156 1.00 89.44 370 LEU A N 1
ATOM 2843 C CA . LEU A 1 370 ? -25.693 -3.103 7.614 1.00 89.44 370 LEU A CA 1
ATOM 2844 C C . LEU A 1 370 ? -26.558 -4.018 6.729 1.00 89.44 370 LEU A C 1
ATOM 2846 O O . LEU A 1 370 ? -26.095 -5.066 6.276 1.00 89.44 370 LEU A O 1
ATOM 2850 N N . GLY A 1 371 ? -27.837 -3.679 6.522 1.00 86.88 371 GLY A N 1
ATOM 2851 C CA . GLY A 1 371 ? -28.786 -4.533 5.800 1.00 86.88 371 GLY A CA 1
ATOM 2852 C C . GLY A 1 371 ? -29.167 -5.817 6.553 1.00 86.88 371 GLY A C 1
ATOM 2853 O O . GLY A 1 371 ? -29.618 -6.794 5.949 1.00 86.88 371 GLY A O 1
ATOM 2854 N N . LEU A 1 372 ? -28.992 -5.838 7.876 1.00 88.69 372 LEU A N 1
ATOM 2855 C CA . LEU A 1 372 ? -29.369 -6.934 8.762 1.00 88.69 372 LEU A CA 1
ATOM 2856 C C . LEU A 1 372 ? -30.712 -6.635 9.447 1.00 88.69 372 LEU A C 1
ATOM 2858 O O . LEU A 1 372 ? -31.042 -5.501 9.779 1.00 88.69 372 LEU A O 1
ATOM 2862 N N . ASN A 1 373 ? -31.510 -7.675 9.709 1.00 89.75 373 ASN A N 1
ATOM 2863 C CA . ASN A 1 373 ? -32.724 -7.501 10.513 1.00 89.75 373 ASN A CA 1
ATOM 2864 C C . ASN A 1 373 ? -32.325 -7.234 11.983 1.00 89.75 373 ASN A C 1
ATOM 2866 O O . ASN A 1 373 ? -31.564 -8.054 12.510 1.00 89.75 373 ASN A O 1
ATOM 2870 N N . PRO A 1 374 ? -32.863 -6.197 12.659 1.00 91.75 374 PRO A N 1
ATOM 2871 C CA . PRO A 1 374 ? -32.560 -5.874 14.059 1.00 91.75 374 PRO A CA 1
ATOM 2872 C C . PRO A 1 374 ? -32.700 -7.046 15.038 1.00 91.75 374 PRO A C 1
ATOM 2874 O O . PRO A 1 374 ? -31.929 -7.165 15.984 1.00 91.75 374 PRO A O 1
ATOM 2877 N N . SER A 1 375 ? -33.629 -7.976 14.786 1.00 91.50 375 SER A N 1
ATOM 2878 C CA . SER A 1 375 ? -33.824 -9.162 15.625 1.00 91.50 375 SER A CA 1
ATOM 2879 C C . SER A 1 375 ? -32.789 -10.271 15.376 1.00 91.50 375 SER A C 1
ATOM 2881 O O . SER A 1 375 ? -32.860 -11.330 16.002 1.00 91.50 375 SER A O 1
ATOM 2883 N N . THR A 1 376 ? -31.857 -10.092 14.440 1.00 90.25 376 THR A N 1
ATOM 2884 C CA . THR A 1 376 ? -30.816 -11.078 14.128 1.00 90.25 376 THR A CA 1
ATOM 2885 C C . THR A 1 376 ? -29.761 -11.085 15.228 1.00 90.25 376 THR A C 1
ATOM 2887 O O . THR A 1 376 ? -29.117 -10.070 15.467 1.00 90.25 376 THR A O 1
ATOM 2890 N N . MET A 1 377 ? -29.548 -12.249 15.846 1.00 92.44 377 MET A N 1
ATOM 2891 C CA . MET A 1 377 ? -28.389 -12.472 16.710 1.00 92.44 377 MET A CA 1
ATOM 2892 C C . MET A 1 377 ? -27.167 -12.863 15.878 1.00 92.44 377 MET A C 1
ATOM 2894 O O . MET A 1 377 ? -27.243 -13.761 15.026 1.00 92.44 377 MET A O 1
ATOM 2898 N N . VAL A 1 378 ? -26.046 -12.214 16.158 1.00 90.06 378 VAL A N 1
ATOM 2899 C CA . VAL A 1 378 ? -24.749 -12.473 15.535 1.00 90.06 378 VAL A CA 1
ATOM 2900 C C . VAL A 1 378 ? -23.692 -12.711 16.611 1.00 90.06 378 VAL A C 1
ATOM 2902 O O . VAL A 1 378 ? -23.849 -12.282 17.749 1.00 90.06 378 VAL A O 1
ATOM 2905 N N . ASP A 1 379 ? -22.632 -13.424 16.259 1.00 92.50 379 ASP A N 1
ATOM 2906 C CA . ASP A 1 379 ? -21.397 -13.410 17.036 1.00 92.50 379 ASP A CA 1
ATOM 2907 C C . ASP A 1 379 ? -20.456 -12.397 16.366 1.00 92.50 379 ASP A C 1
ATOM 2909 O O . ASP A 1 379 ? -20.243 -12.462 15.156 1.00 92.50 379 ASP A O 1
ATOM 2913 N N . ALA A 1 380 ? -19.956 -11.439 17.131 1.00 92.69 380 ALA A N 1
ATOM 2914 C CA . ALA A 1 380 ? -19.059 -10.374 16.709 1.00 92.69 380 ALA A CA 1
ATOM 2915 C C . ALA A 1 380 ? -17.610 -10.786 16.991 1.00 92.69 380 ALA A C 1
ATOM 2917 O O . ALA A 1 380 ? -17.292 -11.230 18.093 1.00 92.69 380 ALA A O 1
ATOM 2918 N N . ARG A 1 381 ? -16.741 -10.744 15.981 1.00 94.50 381 ARG A N 1
ATOM 2919 C CA . ARG A 1 381 ? -15.319 -11.093 16.094 1.00 94.50 381 ARG A CA 1
ATOM 2920 C C . ARG A 1 381 ? -14.490 -9.847 15.858 1.00 94.50 381 ARG A C 1
ATOM 2922 O O . ARG A 1 381 ? -14.450 -9.387 14.721 1.00 94.50 381 ARG A O 1
ATOM 2929 N N . ASP A 1 382 ? -13.768 -9.408 16.875 1.00 93.69 382 ASP A N 1
ATOM 2930 C CA . ASP A 1 382 ? -12.724 -8.403 16.728 1.00 93.69 382 ASP A CA 1
ATOM 2931 C C . ASP A 1 382 ? -11.511 -9.039 16.036 1.00 93.69 382 ASP A C 1
ATOM 2933 O O . ASP A 1 382 ? -10.935 -10.019 16.532 1.00 93.69 382 ASP A O 1
ATOM 2937 N N . LEU A 1 383 ? -11.164 -8.510 14.860 1.00 94.12 383 LEU A N 1
ATOM 2938 C CA . LEU A 1 383 ? -10.115 -9.079 14.010 1.00 94.12 383 LEU A CA 1
ATOM 2939 C C . LEU A 1 383 ? -8.701 -8.715 14.471 1.00 94.12 383 LEU A C 1
ATOM 2941 O O . LEU A 1 383 ? -7.749 -9.377 14.059 1.00 94.12 383 LEU A O 1
ATOM 2945 N N . TRP A 1 384 ? -8.559 -7.688 15.309 1.00 91.06 384 TRP A N 1
ATOM 2946 C CA . TRP A 1 384 ? -7.274 -7.228 15.833 1.00 91.06 384 TRP A CA 1
ATOM 2947 C C . TRP A 1 384 ? -7.036 -7.723 17.257 1.00 91.06 384 TRP A C 1
ATOM 2949 O O . TRP A 1 384 ? -5.951 -8.206 17.565 1.00 91.06 384 TRP A O 1
ATOM 2959 N N . ALA A 1 385 ? -8.064 -7.714 18.108 1.00 90.94 385 ALA A N 1
ATOM 2960 C CA . ALA A 1 385 ? -7.991 -8.300 19.446 1.00 90.94 385 ALA A CA 1
ATOM 2961 C C . ALA A 1 385 ? -8.103 -9.836 19.436 1.00 90.94 385 ALA A C 1
ATOM 2963 O O . ALA A 1 385 ? -7.925 -10.483 20.471 1.00 90.94 385 ALA A O 1
ATOM 2964 N N . HIS A 1 386 ? -8.448 -10.437 18.292 1.00 91.69 386 HIS A N 1
ATOM 2965 C CA . HIS A 1 386 ? -8.676 -11.874 18.137 1.00 91.69 386 HIS A CA 1
ATOM 2966 C C . HIS A 1 386 ? -9.657 -12.439 19.180 1.00 91.69 386 HIS A C 1
ATOM 2968 O O . HIS A 1 386 ? -9.523 -13.579 19.652 1.00 91.69 386 HIS A O 1
ATOM 2974 N N . SER A 1 387 ? -10.697 -11.669 19.500 1.00 91.56 387 SER A N 1
ATOM 2975 C CA . SER A 1 387 ? -11.692 -11.981 20.528 1.00 91.56 387 SER A CA 1
ATOM 2976 C C . SER A 1 387 ? -13.107 -12.029 19.942 1.00 91.56 387 SER A C 1
ATOM 2978 O O . SER A 1 387 ? -13.341 -11.584 18.822 1.00 91.56 387 SER A O 1
ATOM 2980 N N . THR A 1 388 ? -14.049 -12.678 20.631 1.00 92.62 388 THR A N 1
ATOM 2981 C CA . THR A 1 388 ? -15.421 -12.840 20.122 1.00 92.62 388 THR A CA 1
ATOM 2982 C C . THR A 1 388 ? -16.448 -12.497 21.183 1.00 92.62 388 THR A C 1
ATOM 2984 O O . THR A 1 388 ? -16.549 -13.197 22.193 1.00 92.62 388 THR A O 1
ATOM 2987 N N . GLU A 1 389 ? -17.271 -11.497 20.893 1.00 91.88 389 GLU A N 1
ATOM 2988 C CA . GLU A 1 389 ? -18.496 -11.211 21.620 1.00 91.88 389 GLU A CA 1
ATOM 2989 C C . GLU A 1 389 ? -19.649 -12.030 21.024 1.00 91.88 389 GLU A C 1
ATOM 2991 O O . GLU A 1 389 ? -19.848 -12.104 19.812 1.00 91.88 389 GLU A O 1
ATOM 2996 N N . ARG A 1 390 ? -20.404 -12.733 21.868 1.00 91.81 390 ARG A N 1
ATOM 2997 C CA . ARG A 1 390 ? -21.437 -13.667 21.402 1.00 91.81 390 ARG A CA 1
ATOM 2998 C C . ARG A 1 390 ? -22.825 -13.086 21.551 1.00 91.81 390 ARG A C 1
ATOM 3000 O O . ARG A 1 390 ? -23.149 -12.501 22.576 1.00 91.81 390 ARG A O 1
ATOM 3007 N N . SER A 1 391 ? -23.696 -13.444 20.609 1.00 89.94 391 SER A N 1
ATOM 3008 C CA . SER A 1 391 ? -25.130 -13.122 20.655 1.00 89.94 391 SER A CA 1
ATOM 3009 C C . SER A 1 391 ? -25.436 -11.617 20.723 1.00 89.94 391 SER A C 1
ATOM 3011 O O . SER A 1 391 ? -26.417 -11.220 21.348 1.00 89.94 391 SER A O 1
ATOM 3013 N N . VAL A 1 392 ? -24.636 -10.808 20.024 1.00 92.62 392 VAL A N 1
ATOM 3014 C CA . VAL A 1 392 ? -24.894 -9.383 19.786 1.00 92.62 392 VAL A CA 1
ATOM 3015 C C . VAL A 1 392 ? -26.140 -9.238 18.910 1.00 92.62 392 VAL A C 1
ATOM 3017 O O . VAL A 1 392 ? -26.381 -10.031 17.992 1.00 92.62 392 VAL A O 1
ATOM 3020 N N . GLN A 1 393 ? -26.970 -8.243 19.199 1.00 93.12 393 GLN A N 1
ATOM 3021 C CA . GLN A 1 393 ? -28.243 -8.020 18.519 1.00 93.12 393 GLN A CA 1
ATOM 3022 C C . GLN A 1 393 ? -28.510 -6.522 18.391 1.00 93.12 393 GLN A C 1
ATOM 3024 O O . GLN A 1 393 ? -28.119 -5.752 19.261 1.00 93.12 393 GLN A O 1
ATOM 3029 N N . ASN A 1 394 ? -29.247 -6.136 17.345 1.00 92.50 394 ASN A N 1
ATOM 3030 C CA . ASN A 1 394 ? -29.694 -4.775 17.039 1.00 92.50 394 ASN A CA 1
ATOM 3031 C C . ASN A 1 394 ? -28.586 -3.784 16.650 1.00 92.50 394 ASN A C 1
ATOM 3033 O O . ASN A 1 394 ? -28.730 -3.091 15.644 1.00 92.50 394 ASN A O 1
ATOM 3037 N N . GLN A 1 395 ? -27.513 -3.707 17.426 1.00 93.81 395 GLN A N 1
ATOM 3038 C CA . GLN A 1 395 ? -26.420 -2.768 17.225 1.00 93.81 395 GLN A CA 1
ATOM 3039 C C . GLN A 1 395 ? -25.140 -3.277 17.875 1.00 93.81 395 GLN A C 1
ATOM 3041 O O . GLN A 1 395 ? -25.175 -4.190 18.701 1.00 93.81 395 GLN A O 1
ATOM 3046 N N . ILE A 1 396 ? -24.044 -2.598 17.569 1.00 92.94 396 ILE A N 1
ATOM 3047 C CA . ILE A 1 396 ? -22.804 -2.701 18.320 1.00 92.94 396 ILE A CA 1
ATOM 3048 C C . ILE A 1 396 ? -22.193 -1.322 18.512 1.00 92.94 396 ILE A C 1
ATOM 3050 O O . ILE A 1 396 ? -22.283 -0.473 17.620 1.00 92.94 396 ILE A O 1
ATOM 3054 N N . THR A 1 397 ? -21.626 -1.098 19.692 1.00 92.88 397 THR A N 1
ATOM 3055 C CA . THR A 1 397 ? -21.049 0.181 20.096 1.00 92.88 397 THR A CA 1
ATOM 3056 C C . THR A 1 397 ? -19.665 -0.069 20.668 1.00 92.88 397 THR A C 1
ATOM 3058 O O . THR A 1 397 ? -19.523 -0.912 21.551 1.00 92.88 397 THR A O 1
ATOM 3061 N N . ALA A 1 398 ? -18.676 0.686 20.201 1.00 89.44 398 ALA A N 1
ATOM 3062 C CA . ALA A 1 398 ? -17.328 0.674 20.753 1.00 89.44 398 ALA A CA 1
ATOM 3063 C C . ALA A 1 398 ? -16.834 2.108 20.962 1.00 89.44 398 ALA A C 1
ATOM 3065 O O . ALA A 1 398 ? -17.185 3.007 20.192 1.00 89.44 398 ALA A O 1
ATOM 3066 N N . GLN A 1 399 ? -16.024 2.301 22.002 1.00 87.31 399 GLN A N 1
ATOM 3067 C CA . GLN A 1 399 ? -15.239 3.518 22.166 1.00 87.31 399 GLN A CA 1
ATOM 3068 C C . GLN A 1 399 ? -14.003 3.397 21.277 1.00 87.31 399 GLN A C 1
ATOM 3070 O O . GLN A 1 399 ? -13.266 2.418 21.385 1.00 87.31 399 GLN A O 1
ATOM 3075 N N . VAL A 1 400 ? -13.805 4.364 20.390 1.00 84.56 400 VAL A N 1
ATOM 3076 C CA . VAL A 1 400 ? -12.726 4.367 19.405 1.00 84.56 400 VAL A CA 1
ATOM 3077 C C . VAL A 1 400 ? -11.873 5.608 19.634 1.00 84.56 400 VAL A C 1
ATOM 3079 O O . VAL A 1 400 ? -12.391 6.726 19.601 1.00 84.56 400 VAL A O 1
ATOM 3082 N N . ASP A 1 401 ? -10.580 5.412 19.891 1.00 79.06 401 ASP A N 1
ATOM 3083 C CA . ASP A 1 401 ? -9.627 6.500 20.132 1.00 79.06 401 ASP A CA 1
ATOM 3084 C C . ASP A 1 401 ? -9.472 7.429 18.913 1.00 79.06 401 ASP A C 1
ATOM 3086 O O . ASP A 1 401 ? -9.926 7.126 17.808 1.00 79.06 401 ASP A O 1
ATOM 3090 N N . SER A 1 402 ? -8.851 8.590 19.126 1.00 73.81 402 SER A N 1
ATOM 3091 C CA . SER A 1 402 ? -8.532 9.547 18.057 1.00 73.81 402 SER A CA 1
ATOM 3092 C C . SER A 1 402 ? -7.685 8.888 16.970 1.00 73.81 402 SER A C 1
ATOM 3094 O O . SER A 1 402 ? -6.696 8.230 17.290 1.00 73.81 402 SER A O 1
ATOM 3096 N N . HIS A 1 403 ? -8.048 9.093 15.701 1.00 76.62 403 HIS A N 1
ATOM 3097 C CA . HIS A 1 403 ? -7.392 8.473 14.535 1.00 76.62 403 HIS A CA 1
ATOM 3098 C C . HIS A 1 403 ? -7.273 6.940 14.636 1.00 76.62 403 HIS A C 1
ATOM 3100 O O . HIS A 1 403 ? -6.416 6.318 14.006 1.00 76.62 403 HIS A O 1
ATOM 3106 N N . ALA A 1 404 ? -8.142 6.321 15.432 1.00 62.59 404 ALA A N 1
ATOM 3107 C CA . ALA A 1 404 ? -8.201 4.886 15.602 1.00 62.59 404 ALA A CA 1
ATOM 3108 C C . ALA A 1 404 ? -9.475 4.332 14.970 1.00 62.59 404 ALA A C 1
ATOM 3110 O O . ALA A 1 404 ? -10.367 5.034 14.479 1.00 62.59 404 ALA A O 1
ATOM 3111 N N . PHE A 1 405 ? -9.566 3.016 14.979 1.00 60.03 405 PHE A N 1
ATOM 3112 C CA . PHE A 1 405 ? -10.699 2.304 14.429 1.00 60.03 405 PHE A CA 1
ATOM 3113 C C . PHE A 1 405 ? -10.928 1.025 15.230 1.00 60.03 405 PHE A C 1
ATOM 3115 O O . PHE A 1 405 ? -10.069 0.546 15.971 1.00 60.03 405 PHE A O 1
ATOM 3122 N N . TRP A 1 406 ? -12.091 0.437 15.011 1.00 47.16 406 TRP A N 1
ATOM 3123 C CA . TRP A 1 406 ? -12.437 -0.878 15.504 1.00 47.16 406 TRP A CA 1
ATOM 3124 C C . TRP A 1 406 ? -12.983 -1.722 14.349 1.00 47.16 406 TRP A C 1
ATOM 3126 O O . TRP A 1 406 ? -13.968 -1.341 13.712 1.00 47.16 406 TRP A O 1
ATOM 3136 N N . VAL A 1 407 ? -12.307 -2.832 14.018 1.00 61.38 407 VAL A N 1
ATOM 3137 C CA . VAL A 1 407 ? -12.733 -3.757 12.947 1.00 61.38 407 VAL A CA 1
ATOM 3138 C C . VAL A 1 407 ? -13.318 -5.011 13.550 1.00 61.38 407 VAL A C 1
ATOM 3140 O O . VAL A 1 407 ? -12.664 -5.718 14.319 1.00 61.38 407 VAL A O 1
ATOM 3143 N N . GLU A 1 408 ? -14.481 -5.378 13.031 1.00 63.75 408 GLU A N 1
ATOM 3144 C CA . GLU A 1 408 ? -15.093 -6.651 13.327 1.00 63.75 408 GLU A CA 1
ATOM 3145 C C . GLU A 1 408 ? -15.591 -7.407 12.100 1.00 63.75 408 GLU A C 1
ATOM 3147 O O . GLU A 1 408 ? -15.934 -6.852 11.056 1.00 63.75 408 GLU A O 1
ATOM 3152 N N . THR A 1 409 ? -15.716 -8.722 12.257 1.00 62.53 409 THR A N 1
ATOM 3153 C CA . THR A 1 409 ? -16.586 -9.536 11.412 1.00 62.53 409 THR A CA 1
ATOM 3154 C C . THR A 1 409 ? -17.780 -10.036 12.212 1.00 62.53 409 THR A C 1
ATOM 3156 O O . THR A 1 409 ? -17.628 -10.726 13.219 1.00 62.53 409 THR A O 1
ATOM 3159 N N . LEU A 1 410 ? -18.982 -9.760 11.712 1.00 60.19 410 LEU A N 1
ATOM 3160 C CA . LEU A 1 410 ? -20.235 -10.243 12.273 1.00 60.19 410 LEU A CA 1
ATOM 3161 C C . LEU A 1 410 ? -20.631 -11.573 11.621 1.00 60.19 410 LEU A C 1
ATOM 3163 O O . LEU A 1 410 ? -20.810 -11.682 10.402 1.00 60.19 410 LEU A O 1
ATOM 3167 N N . PHE A 1 411 ? -20.811 -12.598 12.446 1.00 65.62 411 PHE A N 1
ATOM 3168 C CA . PHE A 1 411 ? -21.209 -13.944 12.054 1.00 65.62 411 PHE A CA 1
ATOM 3169 C C . PHE A 1 411 ? -22.676 -14.162 12.376 1.00 65.62 411 PHE A C 1
ATOM 3171 O O . PHE A 1 411 ? -23.081 -14.171 13.536 1.00 65.62 411 PHE A O 1
ATOM 3178 N N . ARG A 1 412 ? -23.501 -14.423 11.363 1.00 56.75 412 ARG A N 1
ATOM 3179 C CA . ARG A 1 412 ? -24.909 -14.723 11.610 1.00 56.75 412 ARG A CA 1
ATOM 3180 C C . ARG A 1 412 ? -25.067 -16.078 12.297 1.00 56.75 412 ARG A C 1
ATOM 3182 O O . ARG A 1 412 ? -24.724 -17.116 11.728 1.00 56.75 412 ARG A O 1
ATOM 3189 N N . LYS A 1 413 ? -25.686 -16.103 13.479 1.00 44.69 413 LYS A N 1
ATOM 3190 C CA . LYS A 1 413 ? -26.093 -17.365 14.099 1.00 44.69 413 LYS A CA 1
ATOM 3191 C C . LYS A 1 413 ? -27.322 -17.895 13.365 1.00 44.69 413 LYS A C 1
ATOM 3193 O O . LYS A 1 413 ? -28.428 -17.378 13.519 1.00 44.69 413 LYS A O 1
ATOM 3198 N N . ILE A 1 414 ? -27.157 -18.956 12.573 1.00 40.16 414 ILE A N 1
ATOM 3199 C CA . ILE A 1 414 ? -28.303 -19.715 12.057 1.00 40.16 414 ILE A CA 1
ATOM 3200 C C . ILE A 1 414 ? -28.896 -20.482 13.241 1.00 40.16 414 ILE A C 1
ATOM 3202 O O . ILE A 1 414 ? -28.498 -21.609 13.542 1.00 40.16 414 ILE A O 1
ATOM 3206 N N . LEU A 1 415 ? -29.856 -19.875 13.939 1.00 35.22 415 LEU A N 1
ATOM 3207 C CA . LEU A 1 415 ? -30.719 -20.612 14.853 1.00 35.22 415 LEU A CA 1
ATOM 3208 C C . LEU A 1 415 ? -31.477 -21.654 14.023 1.00 35.22 415 LEU A C 1
ATOM 3210 O O . LEU A 1 415 ? -32.452 -21.341 13.336 1.00 35.22 415 LEU A O 1
ATOM 3214 N N . ARG A 1 416 ? -31.031 -22.915 14.071 1.00 31.77 416 ARG A N 1
ATOM 3215 C CA . ARG A 1 416 ? -31.886 -24.039 13.686 1.00 31.77 416 ARG A CA 1
ATOM 3216 C C . ARG A 1 416 ? -33.153 -23.911 14.526 1.00 31.77 416 ARG A C 1
ATOM 3218 O O . ARG A 1 416 ? -33.082 -23.989 15.751 1.00 31.77 416 ARG A O 1
ATOM 3225 N N . LYS A 1 417 ? -34.295 -23.674 13.870 1.00 27.48 417 LYS A N 1
ATOM 3226 C CA . LYS A 1 417 ? -35.605 -23.670 14.532 1.00 27.48 417 LYS A CA 1
ATOM 3227 C C . LYS A 1 417 ? -35.702 -24.915 15.426 1.00 27.48 417 LYS A C 1
ATOM 3229 O O . LYS A 1 417 ? -35.305 -25.991 14.962 1.00 27.48 417 LYS A O 1
ATOM 3234 N N . PRO A 1 418 ? -36.233 -24.818 16.657 1.00 29.52 418 PRO A N 1
ATOM 3235 C CA . PRO A 1 418 ? -36.534 -26.011 17.430 1.00 29.52 418 PRO A CA 1
ATOM 3236 C C . PRO A 1 418 ? -37.449 -26.890 16.574 1.00 29.52 418 PRO A C 1
ATOM 3238 O O . PRO A 1 418 ? -38.473 -26.424 16.063 1.00 29.52 418 PRO A O 1
ATOM 3241 N N . LYS A 1 419 ? -37.045 -28.146 16.343 1.00 30.23 419 LYS A N 1
ATOM 3242 C CA . LYS A 1 419 ? -37.925 -29.136 15.720 1.00 30.23 419 LYS A CA 1
ATOM 3243 C C . LYS A 1 419 ? -39.199 -29.163 16.564 1.00 30.23 419 LYS A C 1
ATOM 3245 O O . LYS A 1 419 ? -39.139 -29.496 17.745 1.00 30.23 419 LYS A O 1
ATOM 3250 N N . LYS A 1 420 ? -40.335 -28.776 15.975 1.00 30.67 420 LYS A N 1
ATOM 3251 C CA . LYS A 1 420 ? -41.649 -28.984 16.594 1.00 30.67 420 LYS A CA 1
ATOM 3252 C C . LYS A 1 420 ? -41.748 -30.464 16.999 1.00 30.67 420 LYS A C 1
ATOM 3254 O O . LYS A 1 420 ? -41.338 -31.307 16.197 1.00 30.67 420 LYS A O 1
ATOM 3259 N N . PRO A 1 421 ? -42.267 -30.795 18.193 1.00 29.88 421 PRO A N 1
ATOM 3260 C CA . PRO A 1 421 ? -42.433 -32.183 18.587 1.00 29.88 421 PRO A CA 1
ATOM 3261 C C . PRO A 1 421 ? -43.449 -32.829 17.643 1.00 29.88 421 PRO A C 1
ATOM 3263 O O . PRO A 1 421 ? -44.624 -32.463 17.614 1.00 29.88 421 PRO A O 1
ATOM 3266 N N . VAL A 1 422 ? -42.972 -33.761 16.823 1.00 30.97 422 VAL A N 1
ATOM 3267 C CA . VAL A 1 422 ? -43.827 -34.641 16.032 1.00 30.97 422 VAL A CA 1
ATOM 3268 C C . VAL A 1 422 ? -44.421 -35.648 17.011 1.00 30.97 422 VAL A C 1
ATOM 3270 O O . VAL A 1 422 ? -43.703 -36.477 17.560 1.00 30.97 422 VAL A O 1
ATOM 3273 N N . LYS A 1 423 ? -45.729 -35.551 17.259 1.00 33.72 423 LYS A N 1
ATOM 3274 C CA . LYS A 1 423 ? -46.499 -36.638 17.868 1.00 33.72 423 LYS A CA 1
ATOM 3275 C C . LYS A 1 423 ? -46.658 -37.740 16.823 1.00 33.72 423 LYS A C 1
ATOM 3277 O O . LYS A 1 423 ? -47.324 -37.516 15.818 1.00 33.72 423 LYS A O 1
ATOM 3282 N N . LEU A 1 424 ? -46.098 -38.915 17.083 1.00 26.38 424 LEU A N 1
ATOM 3283 C CA . LEU A 1 424 ? -46.540 -40.173 16.484 1.00 26.38 424 LEU A CA 1
ATOM 3284 C C . LEU A 1 424 ? -46.441 -41.302 17.527 1.00 26.38 424 LEU A C 1
ATOM 3286 O O . LEU A 1 424 ? -45.738 -41.140 18.525 1.00 26.38 424 LEU A O 1
ATOM 3290 N N . PRO A 1 425 ? -47.259 -42.353 17.368 1.00 26.61 425 PRO A N 1
ATOM 3291 C CA . PRO A 1 425 ? -47.941 -43.015 18.467 1.00 26.61 425 PRO A CA 1
ATOM 3292 C C . PRO A 1 425 ? -47.131 -44.137 19.114 1.00 26.61 425 PRO A C 1
ATOM 3294 O O . PRO A 1 425 ? -46.199 -44.694 18.542 1.00 26.61 425 PRO A O 1
ATOM 3297 N N . VAL A 1 426 ? -47.573 -44.451 20.327 1.00 25.34 426 VAL A N 1
ATOM 3298 C CA . VAL A 1 426 ? -47.167 -45.568 21.176 1.00 25.34 426 VAL A CA 1
ATOM 3299 C C . VAL A 1 426 ? -47.329 -46.900 20.441 1.00 25.34 426 VAL A C 1
ATOM 3301 O O . VAL A 1 426 ? -48.431 -47.230 20.010 1.00 25.34 426 VAL A O 1
ATOM 3304 N N . ILE A 1 427 ? -46.254 -47.688 20.393 1.00 25.80 427 ILE A N 1
ATOM 3305 C CA . ILE A 1 427 ? -46.310 -49.152 20.357 1.00 25.80 427 ILE A CA 1
ATOM 3306 C C . ILE A 1 427 ? -45.335 -49.644 21.430 1.00 25.80 427 ILE A C 1
ATOM 3308 O O . ILE A 1 427 ? -44.156 -49.298 21.416 1.00 25.80 427 ILE A O 1
ATOM 3312 N N . LEU A 1 428 ? -45.880 -50.380 22.394 1.00 24.00 428 LEU A N 1
ATOM 3313 C CA . LEU A 1 428 ? -45.168 -51.103 23.444 1.00 24.00 428 LEU A CA 1
ATOM 3314 C C . LEU A 1 428 ? -44.702 -52.457 22.893 1.00 24.00 428 LEU A C 1
ATOM 3316 O O . LEU A 1 428 ? -45.514 -53.144 22.278 1.00 24.00 428 LEU A O 1
ATOM 3320 N N . SER A 1 429 ? -43.469 -52.867 23.193 1.00 24.08 429 SER A N 1
ATOM 3321 C CA . SER A 1 429 ? -43.162 -54.246 23.608 1.00 24.08 429 SER A CA 1
ATOM 3322 C C . SER A 1 429 ? -41.741 -54.353 24.166 1.00 24.08 429 SER A C 1
ATOM 3324 O O . SER A 1 429 ? -40.828 -53.653 23.731 1.00 24.08 429 SER A O 1
ATOM 3326 N N . GLU A 1 430 ? -41.631 -55.227 25.157 1.00 23.50 430 GLU A N 1
ATOM 3327 C CA . GLU A 1 430 ? -40.532 -55.495 26.079 1.00 23.50 430 GLU A CA 1
ATOM 3328 C C . GLU A 1 430 ? -39.371 -56.328 25.493 1.00 23.50 430 GLU A C 1
ATOM 3330 O O . GLU A 1 430 ? -39.514 -56.991 24.470 1.00 23.50 430 GLU A O 1
ATOM 3335 N N . GLU A 1 431 ? -38.266 -56.283 26.250 1.00 24.30 431 GLU A N 1
ATOM 3336 C CA . GLU A 1 431 ? -37.305 -57.360 26.558 1.00 24.30 431 GLU A CA 1
ATOM 3337 C C . GLU A 1 431 ? -36.267 -57.876 25.525 1.00 24.30 431 GLU A C 1
ATOM 3339 O O . GLU A 1 431 ? -36.555 -58.554 24.548 1.00 24.30 431 GLU A O 1
ATOM 3344 N N . GLU A 1 432 ? -35.008 -57.563 25.877 1.00 21.66 432 GLU A N 1
ATOM 3345 C CA . GLU A 1 432 ? -33.894 -58.483 26.192 1.00 21.66 432 GLU A CA 1
ATOM 3346 C C . GLU A 1 432 ? -33.097 -59.280 25.119 1.00 21.66 432 GLU A C 1
ATOM 3348 O O . GLU A 1 432 ? -33.587 -60.167 24.434 1.00 21.66 432 GLU A O 1
ATOM 3353 N N . SER A 1 433 ? -31.774 -59.013 25.159 1.00 21.17 433 SER A N 1
ATOM 3354 C CA . SER A 1 433 ? -30.639 -59.968 25.208 1.00 21.17 433 SER A CA 1
ATOM 3355 C C . SER A 1 433 ? -30.054 -60.638 23.942 1.00 21.17 433 SER A C 1
ATOM 3357 O O . SER A 1 433 ? -30.619 -61.562 23.377 1.00 21.17 433 SER A O 1
ATOM 3359 N N . GLU A 1 434 ? -28.811 -60.220 23.629 1.00 22.70 434 GLU A N 1
ATOM 3360 C CA . GLU A 1 434 ? -27.565 -60.994 23.343 1.00 22.70 434 GLU A CA 1
ATOM 3361 C C . GLU A 1 434 ? -26.770 -60.516 22.103 1.00 22.70 434 GLU A C 1
ATOM 3363 O O . GLU A 1 434 ? -27.204 -60.613 20.963 1.00 22.70 434 GLU A O 1
ATOM 3368 N N . VAL A 1 435 ? -25.692 -59.744 22.311 1.00 20.22 435 VAL A N 1
ATOM 3369 C CA . VAL A 1 435 ? -24.258 -60.136 22.358 1.00 20.22 435 VAL A CA 1
ATOM 3370 C C . VAL A 1 435 ? -23.655 -60.570 21.007 1.00 20.22 435 VAL A C 1
ATOM 3372 O O . VAL A 1 435 ? -23.739 -61.716 20.588 1.00 20.22 435 VAL A O 1
ATOM 3375 N N . MET A 1 436 ? -22.832 -59.681 20.435 1.00 20.38 436 MET A N 1
ATOM 3376 C CA . MET A 1 436 ? -21.460 -60.057 20.083 1.00 20.38 436 MET A CA 1
ATOM 3377 C C . MET A 1 436 ? -20.512 -58.895 20.402 1.00 20.38 436 MET A C 1
ATOM 3379 O O . MET A 1 436 ? -20.538 -57.835 19.780 1.00 20.38 436 MET A O 1
ATOM 3383 N N . ILE A 1 437 ? -19.696 -59.110 21.430 1.00 20.16 437 ILE A N 1
ATOM 3384 C CA . ILE A 1 437 ? -18.562 -58.280 21.816 1.00 20.16 437 ILE A CA 1
ATOM 3385 C C . ILE A 1 437 ? -17.325 -58.877 21.139 1.00 20.16 437 ILE A C 1
ATOM 3387 O O . ILE A 1 437 ? -16.994 -60.030 21.402 1.00 20.16 437 ILE A O 1
ATOM 3391 N N . VAL A 1 438 ? -16.576 -58.075 20.379 1.00 21.12 438 VAL A N 1
ATOM 3392 C CA . VAL A 1 438 ? -15.112 -58.192 20.372 1.00 21.12 438 VAL A CA 1
ATOM 3393 C C . VAL A 1 438 ? -14.508 -56.831 20.681 1.00 21.12 438 VAL A C 1
ATOM 3395 O O . VAL A 1 438 ? -14.724 -55.826 20.010 1.00 21.12 438 VAL A O 1
ATOM 3398 N N . VAL A 1 439 ? -13.767 -56.878 21.777 1.00 21.61 439 VAL A N 1
ATOM 3399 C CA . VAL A 1 439 ? -13.023 -55.847 22.478 1.00 21.61 439 VAL A CA 1
ATOM 3400 C C . VAL A 1 439 ? -11.678 -55.584 21.802 1.00 21.61 439 VAL A C 1
ATOM 3402 O O . VAL A 1 439 ? -10.929 -56.518 21.530 1.00 21.61 439 VAL A O 1
ATOM 3405 N N . LYS A 1 440 ? -11.308 -54.307 21.699 1.00 20.97 440 LYS A N 1
ATOM 3406 C CA . LYS A 1 440 ? -10.162 -53.731 22.434 1.00 20.97 440 LYS A CA 1
ATOM 3407 C C . LYS A 1 440 ? -10.382 -52.219 22.516 1.00 20.97 440 LYS A C 1
ATOM 3409 O O . LYS A 1 440 ? -10.416 -51.567 21.481 1.00 20.97 440 LYS A O 1
ATOM 3414 N N . LYS A 1 441 ? -10.796 -51.656 23.667 1.00 24.67 441 LYS A N 1
ATOM 3415 C CA . LYS A 1 441 ? -10.076 -51.515 24.963 1.00 24.67 441 LYS A CA 1
ATOM 3416 C C . LYS A 1 441 ? -8.628 -51.086 24.738 1.00 24.67 441 LYS A C 1
ATOM 3418 O O . LYS A 1 441 ? -7.910 -51.740 23.996 1.00 24.67 441 LYS A O 1
ATOM 3423 N N . ASP A 1 442 ? -8.108 -50.064 25.385 1.00 27.05 442 ASP A N 1
ATOM 3424 C CA . ASP A 1 442 ? -8.557 -49.257 26.521 1.00 27.05 442 ASP A CA 1
ATOM 3425 C C . ASP A 1 442 ? -7.726 -47.960 26.415 1.00 27.05 442 ASP A C 1
ATOM 3427 O O . ASP A 1 442 ? -6.600 -48.010 25.926 1.00 27.05 442 ASP A O 1
ATOM 3431 N N . THR A 1 443 ? -8.263 -46.756 26.617 1.00 27.89 443 THR A N 1
ATOM 3432 C CA . THR A 1 443 ? -8.663 -46.171 27.910 1.00 27.89 443 THR A CA 1
ATOM 3433 C C . THR A 1 443 ? -7.472 -46.073 28.906 1.00 27.89 443 THR A C 1
ATOM 3435 O O . THR A 1 443 ? -6.556 -46.879 28.868 1.00 27.89 443 THR A O 1
ATOM 3438 N N . ASN A 1 444 ? -7.358 -45.110 29.824 1.00 25.67 444 ASN A N 1
ATOM 3439 C CA . ASN A 1 444 ? -8.385 -44.284 30.435 1.00 25.67 444 ASN A CA 1
ATOM 3440 C C . ASN A 1 444 ? -7.767 -43.222 31.370 1.00 25.67 444 ASN A C 1
ATOM 3442 O O . ASN A 1 444 ? -6.716 -43.481 31.944 1.00 25.67 444 ASN A O 1
ATOM 3446 N N . MET A 1 445 ? -8.544 -42.147 31.591 1.00 24.17 445 MET A N 1
ATOM 3447 C CA . MET A 1 445 ? -8.916 -41.552 32.899 1.00 24.17 445 MET A CA 1
ATOM 3448 C C . MET A 1 445 ? -7.838 -41.023 33.877 1.00 24.17 445 MET A C 1
ATOM 3450 O O . MET A 1 445 ? -6.742 -41.540 33.969 1.00 24.17 445 MET A O 1
ATOM 3454 N N . ALA A 1 446 ? -8.107 -40.049 34.754 1.00 24.97 446 ALA A N 1
ATOM 3455 C CA . ALA A 1 446 ? -9.346 -39.377 35.155 1.00 24.97 446 ALA A CA 1
ATOM 3456 C C . ALA A 1 446 ? -9.033 -38.219 36.125 1.00 24.97 446 ALA A C 1
ATOM 3458 O O . ALA A 1 446 ? -8.124 -38.355 36.932 1.00 24.97 446 ALA A O 1
ATOM 3459 N N . ALA A 1 447 ? -9.940 -37.227 36.116 1.00 24.38 447 ALA A N 1
ATOM 3460 C CA . ALA A 1 447 ? -10.587 -36.549 37.262 1.00 24.38 447 ALA A CA 1
ATOM 3461 C C . ALA A 1 447 ? -9.720 -35.735 38.260 1.00 24.38 447 ALA A C 1
ATOM 3463 O O . ALA A 1 447 ? -8.543 -35.988 38.431 1.00 24.38 447 ALA A O 1
ATOM 3464 N N . MET A 1 448 ? -10.215 -34.713 38.973 1.00 22.09 448 MET A N 1
ATOM 3465 C CA . MET A 1 448 ? -11.518 -34.508 39.628 1.00 22.09 448 MET A CA 1
ATOM 3466 C C . MET A 1 448 ? -11.659 -33.020 40.062 1.00 22.09 448 MET A C 1
ATOM 3468 O O . MET A 1 448 ? -10.641 -32.435 40.394 1.00 22.09 448 MET A O 1
ATOM 3472 N N . LYS A 1 449 ? -12.910 -32.500 40.141 1.00 23.11 449 LYS A N 1
ATOM 3473 C CA . LYS A 1 449 ? -13.509 -31.505 41.099 1.00 23.11 449 LYS A CA 1
ATOM 3474 C C . LYS A 1 449 ? -12.726 -30.205 41.434 1.00 23.11 449 LYS A C 1
ATOM 3476 O O . LYS A 1 449 ? -11.553 -30.248 41.731 1.00 23.11 449 LYS A O 1
ATOM 3481 N N . GLY A 1 450 ? -13.282 -28.992 41.515 1.00 22.61 450 GLY A N 1
ATOM 3482 C CA . GLY A 1 450 ? -14.617 -28.530 41.902 1.00 22.61 450 GLY A CA 1
ATOM 3483 C C . GLY A 1 450 ? -14.539 -27.654 43.176 1.00 22.61 450 GLY A C 1
ATOM 3484 O O . GLY A 1 450 ? -14.193 -28.182 44.223 1.00 22.61 450 GLY A O 1
ATOM 3485 N N . TYR A 1 451 ? -14.968 -26.384 43.061 1.00 21.00 451 TYR A N 1
ATOM 3486 C CA . TYR A 1 451 ? -15.487 -25.451 44.093 1.00 21.00 451 TYR A CA 1
ATOM 3487 C C . TYR A 1 451 ? -14.595 -24.493 44.938 1.00 21.00 451 TYR A C 1
ATOM 3489 O O . TYR A 1 451 ? -13.645 -24.889 45.599 1.00 21.00 451 TYR A O 1
ATOM 3497 N N . PHE A 1 452 ? -15.143 -23.264 45.032 1.00 20.09 452 PHE A N 1
ATOM 3498 C CA . PHE A 1 452 ? -15.110 -22.216 46.076 1.00 20.09 452 PHE A CA 1
ATOM 3499 C C . PHE A 1 452 ? -14.090 -21.056 46.070 1.00 20.09 452 PHE A C 1
ATOM 3501 O O . PHE A 1 452 ? -12.963 -21.129 45.604 1.00 20.09 452 PHE A O 1
ATOM 3508 N N . CYS A 1 453 ? -14.640 -19.946 46.569 1.00 21.09 453 CYS A N 1
ATOM 3509 C CA . CYS A 1 453 ? -14.250 -18.542 46.556 1.00 21.09 453 CYS A CA 1
ATOM 3510 C C . CYS A 1 453 ? -13.146 -18.178 47.573 1.00 21.09 453 CYS A C 1
ATOM 3512 O O . CYS A 1 453 ? -13.138 -18.717 48.673 1.00 21.09 453 CYS A O 1
ATOM 3514 N N . SER A 1 454 ? -12.424 -17.093 47.259 1.00 21.33 454 SER A N 1
ATOM 3515 C CA . SER A 1 454 ? -11.942 -16.043 48.181 1.00 21.33 454 SER A CA 1
ATOM 3516 C C . SER A 1 454 ? -10.628 -16.197 48.985 1.00 21.33 454 SER A C 1
ATOM 3518 O O . SER A 1 454 ? -10.322 -17.225 49.575 1.00 21.33 454 SER A O 1
ATOM 3520 N N . THR A 1 455 ? -9.953 -15.038 49.082 1.00 23.70 455 THR A N 1
ATOM 3521 C CA . THR A 1 455 ? -8.946 -14.537 50.050 1.00 23.70 455 THR A CA 1
ATOM 3522 C C . THR A 1 455 ? -7.467 -14.986 50.006 1.00 23.70 455 THR A C 1
ATOM 3524 O O . THR A 1 455 ? -7.103 -16.086 50.398 1.00 23.70 455 THR A O 1
ATOM 3527 N N . ASN A 1 456 ? -6.626 -14.016 49.603 1.00 22.36 456 ASN A N 1
ATOM 3528 C CA . ASN A 1 456 ? -5.270 -13.622 50.065 1.00 22.36 456 ASN A CA 1
ATOM 3529 C C . ASN A 1 456 ? -4.895 -13.991 51.531 1.00 22.36 456 ASN A C 1
ATOM 3531 O O . ASN A 1 456 ? -5.805 -14.166 52.337 1.00 22.36 456 ASN A O 1
ATOM 3535 N N . PRO A 1 457 ? -3.642 -13.773 52.010 1.00 43.78 457 PRO A N 1
ATOM 3536 C CA . PRO A 1 457 ? -2.293 -13.983 51.453 1.00 43.78 457 PRO A CA 1
ATOM 3537 C C . PRO A 1 457 ? -1.339 -14.668 52.489 1.00 43.78 457 PRO A C 1
ATOM 3539 O O . PRO A 1 457 ? -1.721 -14.944 53.623 1.00 43.78 457 PRO A O 1
ATOM 3542 N N . SER A 1 458 ? -0.049 -14.799 52.136 1.00 23.41 458 SER A N 1
ATOM 3543 C CA . SER A 1 458 ? 1.141 -14.705 53.022 1.00 23.41 458 SER A CA 1
ATOM 3544 C C . SER A 1 458 ? 2.024 -15.946 53.302 1.00 23.41 458 SER A C 1
ATOM 3546 O O . SER A 1 458 ? 1.578 -16.980 53.783 1.00 23.41 458 SER A O 1
ATOM 3548 N N . LYS A 1 459 ? 3.330 -15.680 53.102 1.00 25.28 459 LYS A N 1
ATOM 3549 C CA . LYS A 1 459 ? 4.531 -16.060 53.877 1.00 25.28 459 LYS A CA 1
ATOM 3550 C C . LYS A 1 459 ? 5.248 -17.412 53.668 1.00 25.28 459 LYS A C 1
ATOM 3552 O O . LYS A 1 459 ? 4.854 -18.444 54.185 1.00 25.28 459 LYS A O 1
ATOM 3557 N N . ASN A 1 460 ? 6.446 -17.225 53.096 1.00 24.86 460 ASN A N 1
ATOM 3558 C CA . ASN A 1 460 ? 7.782 -17.540 53.632 1.00 24.86 460 ASN A CA 1
ATOM 3559 C C . ASN A 1 460 ? 8.433 -18.918 53.422 1.00 24.86 460 ASN A C 1
ATOM 3561 O O . ASN A 1 460 ? 7.880 -19.950 53.775 1.00 24.86 460 ASN A O 1
ATOM 3565 N N . GLU A 1 461 ? 9.724 -18.795 53.051 1.00 25.25 461 GLU A N 1
ATOM 3566 C CA . GLU A 1 461 ? 10.884 -19.600 53.491 1.00 25.25 461 GLU A CA 1
ATOM 3567 C C . GLU A 1 461 ? 11.127 -20.951 52.767 1.00 25.25 461 GLU A C 1
ATOM 3569 O O . GLU A 1 461 ? 10.206 -21.731 52.588 1.00 25.25 461 GLU A O 1
ATOM 3574 N N . THR A 1 462 ? 12.324 -21.352 52.298 1.00 25.61 462 THR A N 1
ATOM 3575 C CA . THR A 1 462 ? 13.691 -20.779 52.256 1.00 25.61 462 THR A CA 1
ATOM 3576 C C . THR A 1 462 ? 14.641 -21.715 51.458 1.00 25.61 462 THR A C 1
ATOM 3578 O O . THR A 1 462 ? 14.378 -22.903 51.327 1.00 25.61 462 THR A O 1
ATOM 3581 N N . LEU A 1 463 ? 15.808 -21.168 51.065 1.00 23.75 463 LEU A N 1
ATOM 3582 C CA . LEU A 1 463 ? 17.162 -21.781 50.975 1.00 23.75 463 LEU A CA 1
ATOM 3583 C C . LEU A 1 463 ? 17.652 -22.638 49.760 1.00 23.75 463 LEU A C 1
ATOM 3585 O O . LEU A 1 463 ? 17.418 -23.833 49.651 1.00 23.75 463 LEU A O 1
ATOM 3589 N N . TYR A 1 464 ? 18.520 -21.987 48.958 1.00 23.03 464 TYR A N 1
ATOM 3590 C CA . TYR A 1 464 ? 19.918 -22.320 48.569 1.00 23.03 464 TYR A CA 1
ATOM 3591 C C . TYR A 1 464 ? 20.341 -23.677 47.924 1.00 23.03 464 TYR A C 1
ATOM 3593 O O . TYR A 1 464 ? 20.674 -24.639 48.604 1.00 23.03 464 TYR A O 1
ATOM 3601 N N . SER A 1 465 ? 20.716 -23.564 46.636 1.00 23.77 465 SER A N 1
ATOM 3602 C CA . SER A 1 465 ? 22.072 -23.808 46.068 1.00 23.77 465 SER A CA 1
ATOM 3603 C C . SER A 1 465 ? 22.551 -25.187 45.553 1.00 23.77 465 SER A C 1
ATOM 3605 O O . SER A 1 465 ? 22.268 -26.234 46.115 1.00 23.77 465 SER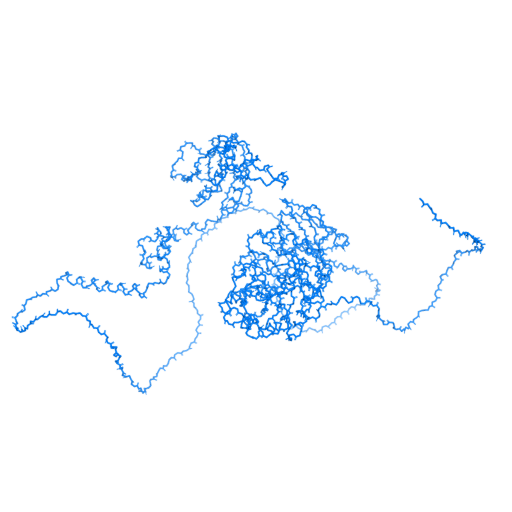 A O 1
ATOM 3607 N N . HIS A 1 466 ? 23.443 -25.069 44.550 1.00 24.50 466 HIS A N 1
ATOM 3608 C CA . HIS A 1 466 ? 24.496 -25.982 44.051 1.00 24.50 466 HIS A CA 1
ATOM 3609 C C . HIS A 1 466 ? 24.218 -26.930 42.859 1.00 24.50 466 HIS A C 1
ATOM 3611 O O . HIS A 1 466 ? 23.778 -28.061 42.995 1.00 24.50 466 HIS A O 1
ATOM 3617 N N . ALA A 1 467 ? 24.601 -26.429 41.676 1.00 22.27 467 ALA A N 1
ATOM 3618 C CA . ALA A 1 467 ? 25.726 -26.883 40.839 1.00 22.27 467 ALA A CA 1
ATOM 3619 C C . ALA A 1 467 ? 25.887 -28.371 40.421 1.00 22.27 467 ALA A C 1
ATOM 3621 O O . ALA A 1 467 ? 26.274 -29.223 41.207 1.00 22.27 467 ALA A O 1
ATOM 3622 N N . HIS A 1 468 ? 25.847 -28.544 39.090 1.00 22.98 468 HIS A N 1
ATOM 3623 C CA . HIS A 1 468 ? 26.787 -29.278 38.222 1.00 22.98 468 HIS A CA 1
ATOM 3624 C C . HIS A 1 468 ? 26.921 -30.823 38.239 1.00 22.98 468 HIS A C 1
ATOM 3626 O O . HIS A 1 468 ? 27.163 -31.464 39.251 1.00 22.98 468 HIS A O 1
ATOM 3632 N N . LEU A 1 469 ? 27.024 -31.315 36.991 1.00 22.16 469 LEU A N 1
ATOM 3633 C CA . LEU A 1 469 ? 27.814 -32.436 36.449 1.00 22.16 469 LEU A CA 1
ATOM 3634 C C . LEU A 1 469 ? 27.119 -33.769 36.063 1.00 22.16 469 LEU A C 1
ATOM 3636 O O . LEU A 1 469 ? 26.667 -34.549 36.887 1.00 22.16 469 LEU A O 1
ATOM 3640 N N . LEU A 1 470 ? 27.296 -34.050 34.762 1.00 21.59 470 LEU A N 1
ATOM 3641 C CA . LEU A 1 470 ? 27.671 -35.314 34.103 1.00 21.59 470 LEU A CA 1
ATOM 3642 C C . LEU A 1 470 ? 26.634 -36.401 33.758 1.00 21.59 470 LEU A C 1
ATOM 3644 O O . LEU A 1 470 ? 26.219 -37.231 34.556 1.00 21.59 470 LEU A O 1
ATOM 3648 N N . LEU A 1 471 ? 26.438 -36.482 32.438 1.00 22.77 471 LEU A N 1
ATOM 3649 C CA . LEU A 1 471 ? 26.309 -37.671 31.588 1.00 22.77 471 LEU A CA 1
ATOM 3650 C C . LEU A 1 471 ? 27.091 -38.916 32.065 1.00 22.77 471 LEU A C 1
ATOM 3652 O O . LEU A 1 471 ? 28.312 -38.843 32.208 1.00 22.77 471 LEU A O 1
ATOM 3656 N N . ARG A 1 472 ? 26.432 -40.087 32.079 1.00 25.02 472 ARG A N 1
ATOM 3657 C CA . ARG A 1 472 ? 26.689 -41.248 31.180 1.00 25.02 472 ARG A CA 1
ATOM 3658 C C . ARG A 1 472 ? 26.019 -42.533 31.681 1.00 25.02 472 ARG A C 1
ATOM 3660 O O . ARG A 1 472 ? 26.082 -42.817 32.868 1.00 25.02 472 ARG A O 1
ATOM 3667 N N . ASN A 1 473 ? 25.506 -43.334 30.737 1.00 23.06 473 ASN A N 1
ATOM 3668 C CA . ASN A 1 473 ? 25.620 -44.807 30.624 1.00 23.06 473 ASN A CA 1
ATOM 3669 C C . ASN A 1 473 ? 24.720 -45.279 29.453 1.00 23.06 473 ASN A C 1
ATOM 3671 O O . ASN A 1 473 ? 23.612 -44.771 29.352 1.00 23.06 473 ASN A O 1
ATOM 3675 N N . LEU A 1 474 ? 25.042 -46.188 28.514 1.00 24.36 474 LEU A N 1
ATOM 3676 C CA . LEU A 1 474 ? 26.129 -47.154 28.207 1.00 24.36 474 LEU A CA 1
ATOM 3677 C C . LEU A 1 474 ? 25.942 -47.565 26.706 1.00 24.36 474 LEU A C 1
ATOM 3679 O O . LEU A 1 474 ? 24.799 -47.669 26.278 1.00 24.36 474 LEU A O 1
ATOM 3683 N N . SER A 1 475 ? 26.967 -47.583 25.827 1.00 24.31 475 SER A N 1
ATOM 3684 C CA . SER A 1 475 ? 27.872 -48.705 25.405 1.00 24.31 475 SER A CA 1
ATOM 3685 C C . SER A 1 475 ? 27.302 -49.632 24.296 1.00 24.31 475 SER A C 1
ATOM 3687 O O . SER A 1 475 ? 26.140 -49.998 24.379 1.00 24.31 475 SER A O 1
ATOM 3689 N N . VAL A 1 476 ? 28.044 -50.047 23.238 1.00 24.97 476 VAL A N 1
ATOM 3690 C CA . VAL A 1 476 ? 28.951 -51.239 23.219 1.00 24.97 476 VAL A CA 1
ATOM 3691 C C . VAL A 1 476 ? 29.672 -51.462 21.833 1.00 24.97 476 VAL A C 1
ATOM 3693 O O . VAL A 1 476 ? 28.995 -51.484 20.814 1.00 24.97 476 VAL A O 1
ATOM 3696 N N . VAL A 1 477 ? 31.015 -51.723 21.862 1.00 24.19 477 VAL A N 1
ATOM 3697 C CA . VAL A 1 477 ? 31.909 -52.615 21.007 1.00 24.19 477 VAL A CA 1
ATOM 3698 C C . VAL A 1 477 ? 32.314 -52.213 19.554 1.00 24.19 477 VAL A C 1
ATOM 3700 O O . VAL A 1 477 ? 31.471 -51.751 18.810 1.00 24.19 477 VAL A O 1
ATOM 3703 N N . ALA A 1 478 ? 33.537 -52.417 18.992 1.00 24.73 478 ALA A N 1
ATOM 3704 C CA . ALA A 1 478 ? 34.905 -52.791 19.441 1.00 24.73 478 ALA A CA 1
ATOM 3705 C C . ALA A 1 478 ? 36.017 -52.595 18.341 1.00 24.73 478 ALA A C 1
ATOM 3707 O O . ALA A 1 478 ? 35.750 -52.706 17.155 1.00 24.73 478 ALA A O 1
ATOM 3708 N N . LYS A 1 479 ? 37.262 -52.342 18.813 1.00 26.19 479 LYS A N 1
ATOM 3709 C CA . LYS A 1 479 ? 38.673 -52.691 18.413 1.00 26.19 479 LYS A CA 1
ATOM 3710 C C . LYS A 1 479 ? 39.221 -52.821 16.942 1.00 26.19 479 LYS A C 1
ATOM 3712 O O . LYS A 1 479 ? 38.724 -53.581 16.129 1.00 26.19 479 LYS A O 1
ATOM 3717 N N . LYS A 1 480 ? 40.395 -52.158 16.760 1.00 28.55 480 LYS A N 1
ATOM 3718 C CA . LYS A 1 480 ? 41.523 -52.109 15.750 1.00 28.55 480 LYS A CA 1
ATOM 3719 C C . LYS A 1 480 ? 42.143 -53.472 15.297 1.00 28.55 480 LYS A C 1
ATOM 3721 O O . LYS A 1 480 ? 41.873 -54.415 16.038 1.00 28.55 480 LYS A O 1
ATOM 3726 N N . PRO A 1 481 ? 43.036 -53.624 14.249 1.00 32.06 481 PRO A N 1
ATOM 3727 C CA . PRO A 1 481 ? 44.267 -52.824 13.926 1.00 32.06 481 PRO A CA 1
ATOM 3728 C C . PRO A 1 481 ? 44.786 -52.729 12.439 1.00 32.06 481 PRO A C 1
ATOM 3730 O O . PRO A 1 481 ? 44.195 -53.269 11.516 1.00 32.06 481 PRO A O 1
ATOM 3733 N N . PHE A 1 482 ? 45.914 -52.010 12.237 1.00 28.03 482 PHE A N 1
ATOM 3734 C CA . PHE A 1 482 ? 46.734 -51.802 11.002 1.00 28.03 482 PHE A CA 1
ATOM 3735 C C . PHE A 1 482 ? 47.616 -53.029 10.620 1.00 28.03 482 PHE A C 1
ATOM 3737 O O . PHE A 1 482 ? 47.900 -53.817 11.526 1.00 28.03 482 PHE A O 1
ATOM 3744 N N . PRO A 1 483 ? 48.099 -53.201 9.353 1.00 33.00 483 PRO A N 1
ATOM 3745 C CA . PRO A 1 483 ? 49.420 -52.673 8.919 1.00 33.00 483 PRO A CA 1
ATOM 3746 C C . PRO A 1 483 ? 49.583 -52.287 7.413 1.00 33.00 483 PRO A C 1
ATOM 3748 O O . PRO A 1 483 ? 48.679 -52.392 6.595 1.00 33.00 483 PRO A O 1
ATOM 3751 N N . SER A 1 484 ? 50.791 -51.799 7.112 1.00 24.44 484 SER A N 1
ATOM 3752 C CA . SER A 1 484 ? 51.403 -51.166 5.924 1.00 24.44 484 SER A CA 1
ATOM 3753 C C . SER A 1 484 ? 51.498 -51.938 4.592 1.00 24.44 484 SER A C 1
ATOM 3755 O O . SER A 1 484 ? 51.743 -53.139 4.605 1.00 24.44 484 SER A O 1
ATOM 3757 N N . SER A 1 485 ? 51.583 -51.211 3.462 1.00 26.44 485 SER A N 1
ATOM 3758 C CA . SER A 1 485 ? 52.675 -51.359 2.467 1.00 26.44 485 SER A CA 1
ATOM 3759 C C . SER A 1 485 ? 52.765 -50.168 1.485 1.00 26.44 485 SER A C 1
ATOM 3761 O O . SER A 1 485 ? 51.817 -49.419 1.276 1.00 26.44 485 SER A O 1
ATOM 3763 N N . SER A 1 486 ? 53.978 -49.973 0.974 1.00 24.92 486 SER A N 1
ATOM 3764 C CA . SER A 1 486 ? 54.581 -48.867 0.214 1.00 24.92 486 SER A CA 1
ATOM 3765 C C . SER A 1 486 ? 54.494 -49.005 -1.316 1.00 24.92 486 SER A C 1
ATOM 3767 O O . SER A 1 486 ? 54.458 -50.137 -1.781 1.00 24.92 486 SER A O 1
ATOM 3769 N N . ILE A 1 487 ? 54.652 -47.903 -2.082 1.00 27.20 487 ILE A N 1
ATOM 3770 C CA . ILE A 1 487 ? 55.735 -47.686 -3.089 1.00 27.20 487 ILE A CA 1
ATOM 3771 C C . ILE A 1 487 ? 55.575 -46.350 -3.875 1.00 27.20 487 ILE A C 1
ATOM 3773 O O . ILE A 1 487 ? 54.545 -46.076 -4.475 1.00 27.20 487 ILE A O 1
ATOM 3777 N N . LEU A 1 488 ? 56.664 -45.562 -3.835 1.00 26.19 488 LEU A N 1
ATOM 3778 C CA . LEU A 1 488 ? 57.234 -44.541 -4.747 1.00 26.19 488 LEU A CA 1
ATOM 3779 C C . LEU A 1 488 ? 56.353 -43.678 -5.685 1.00 26.19 488 LEU A C 1
ATOM 3781 O O . LEU A 1 488 ? 55.867 -44.162 -6.700 1.00 26.19 488 LEU A O 1
ATOM 3785 N N . ASN A 1 489 ? 56.486 -42.344 -5.566 1.00 25.81 489 ASN A N 1
ATOM 3786 C CA . ASN A 1 489 ? 57.386 -41.588 -6.459 1.00 25.81 489 ASN A CA 1
ATOM 3787 C C . ASN A 1 489 ? 57.735 -40.171 -5.954 1.00 25.81 489 ASN A C 1
ATOM 3789 O O . ASN A 1 489 ? 57.085 -39.601 -5.087 1.00 25.81 489 ASN A O 1
ATOM 3793 N N . LYS A 1 490 ? 58.866 -39.682 -6.467 1.00 27.20 490 LYS A N 1
ATOM 3794 C CA . LY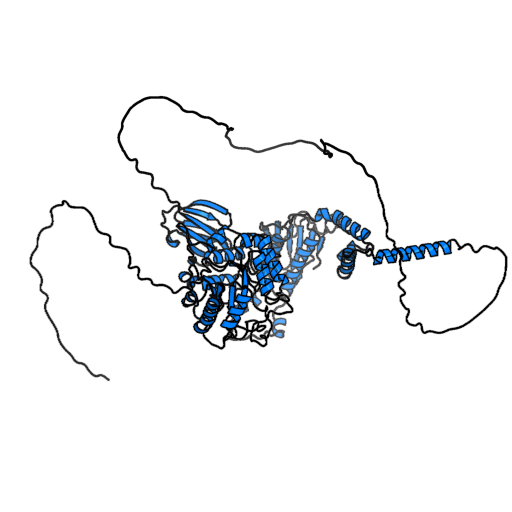S A 1 490 ? 59.810 -38.708 -5.898 1.00 27.20 490 LYS A CA 1
ATOM 3795 C C . LYS A 1 490 ? 59.388 -37.236 -5.984 1.00 27.20 490 LYS A C 1
ATOM 3797 O O . LYS A 1 490 ? 58.934 -36.768 -7.021 1.00 27.20 490 LYS A O 1
ATOM 3802 N N . THR A 1 491 ? 59.749 -36.484 -4.947 1.00 26.61 491 THR A N 1
ATOM 3803 C CA . THR A 1 491 ? 59.975 -35.034 -4.967 1.00 26.61 491 THR A CA 1
ATOM 3804 C C . THR A 1 491 ? 61.406 -34.701 -5.420 1.00 26.61 491 THR A C 1
ATOM 3806 O O . THR A 1 491 ? 62.372 -35.330 -4.987 1.00 26.61 491 THR A O 1
ATOM 3809 N N . LYS A 1 492 ? 61.560 -33.651 -6.238 1.00 28.98 492 LYS A N 1
ATOM 3810 C CA . LYS A 1 492 ? 62.690 -32.705 -6.171 1.00 28.98 492 LYS A CA 1
ATOM 3811 C C . LYS A 1 492 ? 62.173 -31.296 -6.500 1.00 28.98 492 LYS A C 1
ATOM 3813 O O . LYS A 1 492 ? 61.451 -31.156 -7.484 1.00 28.98 492 LYS A O 1
ATOM 3818 N N . PRO A 1 493 ? 62.531 -30.269 -5.711 1.00 30.20 493 PRO A N 1
ATOM 3819 C CA . PRO A 1 493 ? 62.126 -28.893 -5.959 1.00 30.20 493 PRO A CA 1
ATOM 3820 C C . PRO A 1 493 ? 63.111 -28.214 -6.919 1.00 30.20 493 PRO A C 1
ATOM 3822 O O . PRO A 1 493 ? 64.327 -28.363 -6.782 1.00 30.20 493 PRO A O 1
ATOM 3825 N N . VAL A 1 494 ? 62.593 -27.438 -7.870 1.00 26.84 494 VAL A N 1
ATOM 3826 C CA . VAL A 1 494 ? 63.390 -26.540 -8.713 1.00 26.84 494 VAL A CA 1
ATOM 3827 C C . VAL A 1 494 ? 63.059 -25.099 -8.340 1.00 26.84 494 VAL A C 1
ATOM 3829 O O . VAL A 1 494 ? 61.977 -24.597 -8.612 1.00 26.84 494 VAL A O 1
ATOM 3832 N N . SER A 1 495 ? 64.030 -24.477 -7.669 1.00 24.67 495 SER A N 1
ATOM 3833 C CA . SER A 1 495 ? 64.474 -23.083 -7.798 1.00 24.67 495 SER A CA 1
ATOM 3834 C C . SER A 1 495 ? 63.642 -22.193 -8.745 1.00 24.67 495 SER A C 1
ATOM 3836 O O . SER A 1 495 ? 63.819 -22.238 -9.965 1.00 24.67 495 SER A O 1
ATOM 3838 N N . LEU A 1 496 ? 62.848 -21.283 -8.176 1.00 26.31 496 LEU A N 1
ATOM 3839 C CA . LEU A 1 496 ? 62.381 -20.084 -8.872 1.00 26.31 496 LEU A CA 1
ATOM 3840 C C . LEU A 1 496 ? 63.440 -18.980 -8.743 1.00 26.31 496 LEU A C 1
ATOM 3842 O O . LEU A 1 496 ? 63.608 -18.361 -7.696 1.00 26.31 496 LEU A O 1
ATOM 3846 N N . ARG A 1 497 ? 64.166 -18.760 -9.845 1.00 25.05 497 ARG A N 1
ATOM 3847 C CA . ARG A 1 497 ? 64.930 -17.538 -10.118 1.00 25.05 497 ARG A CA 1
ATOM 3848 C C . ARG A 1 497 ? 63.936 -16.412 -10.402 1.00 25.05 497 ARG A C 1
ATOM 3850 O O . ARG A 1 497 ? 63.278 -16.444 -11.438 1.00 25.05 497 ARG A O 1
ATOM 3857 N N . ILE A 1 498 ? 63.891 -15.399 -9.545 1.00 28.61 498 ILE A N 1
ATOM 3858 C CA . ILE A 1 498 ? 63.392 -14.074 -9.924 1.00 28.61 498 ILE A CA 1
ATOM 3859 C C . ILE A 1 498 ? 64.610 -13.247 -10.331 1.00 28.61 498 ILE A C 1
ATOM 3861 O O . ILE A 1 498 ? 65.578 -13.129 -9.580 1.00 28.61 498 ILE A O 1
ATOM 3865 N N . ARG A 1 499 ? 64.577 -12.751 -11.570 1.00 27.41 499 ARG A N 1
ATOM 3866 C CA . ARG A 1 499 ? 65.554 -11.813 -12.121 1.00 27.41 499 ARG A CA 1
ATOM 3867 C C . ARG A 1 499 ? 65.383 -10.462 -11.430 1.00 27.41 499 ARG A C 1
ATOM 3869 O O . ARG A 1 499 ? 64.284 -9.921 -11.401 1.00 27.41 499 ARG A O 1
ATOM 3876 N N . SER A 1 500 ? 66.486 -9.939 -10.913 1.00 28.05 500 SER A N 1
ATOM 3877 C CA . SER A 1 500 ? 66.669 -8.543 -10.541 1.00 28.05 500 SER A CA 1
ATOM 3878 C C . SER A 1 500 ? 66.794 -7.674 -11.797 1.00 28.05 500 SER A C 1
ATOM 3880 O O . SER A 1 500 ? 67.479 -8.048 -12.751 1.00 28.05 500 SER A O 1
ATOM 3882 N N . ALA A 1 501 ? 66.153 -6.506 -11.775 1.00 29.22 501 ALA A N 1
ATOM 3883 C CA . ALA A 1 501 ? 66.445 -5.391 -12.664 1.00 29.22 501 ALA A CA 1
ATOM 3884 C C . ALA A 1 501 ? 67.113 -4.281 -11.837 1.00 29.22 501 ALA A C 1
ATOM 3886 O O . ALA A 1 501 ? 66.574 -3.873 -10.814 1.00 29.22 501 ALA A O 1
ATOM 3887 N N . ALA A 1 502 ? 68.307 -3.912 -12.306 1.00 27.28 502 ALA A N 1
ATOM 3888 C CA . ALA A 1 502 ? 69.067 -2.672 -12.153 1.00 27.28 502 ALA A CA 1
ATOM 3889 C C . ALA A 1 502 ? 69.135 -1.963 -10.786 1.00 27.28 502 ALA A C 1
ATOM 3891 O O . ALA A 1 502 ? 68.168 -1.402 -10.281 1.00 27.28 502 ALA A O 1
ATOM 3892 N N . ALA A 1 503 ? 70.369 -1.894 -10.285 1.00 26.97 503 ALA A N 1
ATOM 3893 C CA . ALA A 1 503 ? 70.872 -0.783 -9.497 1.00 26.97 503 ALA A CA 1
ATOM 3894 C C . ALA A 1 503 ? 71.467 0.272 -10.446 1.00 26.97 503 ALA A C 1
ATOM 3896 O O . ALA A 1 503 ? 72.161 -0.100 -11.391 1.00 26.97 503 ALA A O 1
ATOM 3897 N N . GLU A 1 504 ? 71.273 1.548 -10.130 1.00 24.86 504 GLU A N 1
ATOM 3898 C CA . GLU A 1 504 ? 72.241 2.620 -10.374 1.00 24.86 504 GLU A CA 1
ATOM 3899 C C . GLU A 1 504 ? 72.337 3.407 -9.066 1.00 24.86 504 GLU A C 1
ATOM 3901 O O . GLU A 1 504 ? 71.353 3.989 -8.627 1.00 24.86 504 GLU A O 1
ATOM 3906 N N . GLU A 1 505 ? 73.478 3.321 -8.386 1.00 26.98 505 GLU A N 1
ATOM 3907 C CA . GLU A 1 505 ? 74.216 4.496 -7.918 1.00 26.98 505 GLU A CA 1
ATOM 3908 C C . GLU A 1 505 ? 75.576 4.073 -7.343 1.00 26.98 505 GLU A C 1
ATOM 3910 O O . GLU A 1 505 ? 75.766 2.986 -6.793 1.00 26.98 505 GLU A O 1
ATOM 3915 N N . GLU A 1 506 ? 76.539 4.940 -7.616 1.00 26.45 506 GLU A N 1
ATOM 3916 C CA . GLU A 1 506 ? 77.982 4.756 -7.620 1.00 26.45 506 GLU A CA 1
ATOM 3917 C C . GLU A 1 506 ? 78.619 4.728 -6.218 1.00 26.45 506 GLU A C 1
ATOM 3919 O O . GLU A 1 506 ? 78.022 5.144 -5.228 1.00 26.45 506 GLU A O 1
ATOM 3924 N N . GLY A 1 507 ? 79.907 4.355 -6.155 1.00 26.28 507 GLY A N 1
ATOM 3925 C CA . GLY A 1 507 ? 80.797 5.029 -5.197 1.00 26.28 507 GLY A CA 1
ATOM 3926 C C . GLY A 1 507 ? 81.721 4.190 -4.313 1.00 26.28 507 GLY A C 1
ATOM 3927 O O . GLY A 1 507 ? 81.656 4.280 -3.098 1.00 26.28 507 GLY A O 1
ATOM 3928 N N . ASN A 1 508 ? 82.686 3.522 -4.948 1.00 26.64 508 ASN A N 1
ATOM 3929 C CA . ASN A 1 508 ? 84.121 3.659 -4.651 1.00 26.64 508 ASN A CA 1
ATOM 3930 C C . ASN A 1 508 ? 84.778 3.048 -3.380 1.00 26.64 508 ASN A C 1
ATOM 3932 O O . ASN A 1 508 ? 84.535 3.459 -2.251 1.00 26.64 508 ASN A O 1
ATOM 3936 N N . SER A 1 509 ? 85.842 2.272 -3.666 1.00 28.23 509 SER A N 1
ATOM 3937 C CA . SER A 1 509 ? 87.112 2.102 -2.915 1.00 28.23 509 SER A CA 1
ATOM 3938 C C . SER A 1 509 ? 87.076 1.449 -1.518 1.00 28.23 509 SER A C 1
ATOM 3940 O O . SER A 1 509 ? 86.189 1.694 -0.723 1.00 28.23 509 SER A O 1
ATOM 3942 N N . SER A 1 510 ? 88.049 0.675 -1.033 1.00 28.95 510 SER A N 1
ATOM 3943 C CA . SER A 1 510 ? 89.324 0.099 -1.483 1.00 28.95 510 SER A CA 1
ATOM 3944 C C . SER A 1 510 ? 89.884 -0.664 -0.261 1.00 28.95 510 SER A C 1
ATOM 3946 O O . SER A 1 510 ? 89.516 -0.347 0.869 1.00 28.95 510 SER A O 1
ATOM 3948 N N . GLY A 1 511 ? 90.813 -1.608 -0.448 1.00 27.95 511 GLY A N 1
ATOM 3949 C CA . GLY A 1 511 ? 91.780 -1.950 0.608 1.00 27.95 511 GLY A CA 1
ATOM 3950 C C . GLY A 1 511 ? 91.868 -3.429 0.978 1.00 27.95 511 GLY A C 1
ATOM 3951 O O . GLY A 1 511 ? 90.883 -4.084 1.283 1.00 27.95 511 GLY A O 1
ATOM 3952 N N . ASN A 1 512 ? 93.094 -3.935 0.934 1.00 27.17 512 ASN A N 1
ATOM 3953 C CA . ASN A 1 512 ? 93.493 -5.325 0.766 1.00 27.17 512 ASN A CA 1
ATOM 3954 C C . ASN A 1 512 ? 94.223 -5.857 2.025 1.00 27.17 512 ASN A C 1
ATOM 3956 O O . ASN A 1 512 ? 94.775 -5.072 2.791 1.00 27.17 512 ASN A O 1
ATOM 3960 N N . SER A 1 513 ? 94.351 -7.189 2.112 1.00 28.19 513 SER A N 1
ATOM 3961 C CA . SER A 1 513 ? 95.436 -7.972 2.758 1.00 28.19 513 SER A CA 1
ATOM 3962 C C . SER A 1 513 ? 95.458 -8.253 4.292 1.00 28.19 513 SER A C 1
ATOM 3964 O O . SER A 1 513 ? 95.601 -7.357 5.113 1.00 28.19 513 SER A O 1
ATOM 3966 N N . THR A 1 514 ? 95.316 -9.558 4.626 1.00 28.05 514 THR A N 1
ATOM 3967 C CA . THR A 1 514 ? 96.181 -10.470 5.453 1.00 28.05 514 THR A CA 1
ATOM 3968 C C . THR A 1 514 ? 97.042 -9.884 6.596 1.00 28.05 514 THR A C 1
ATOM 3970 O O . THR A 1 514 ? 97.681 -8.870 6.394 1.00 28.05 514 THR A O 1
ATOM 3973 N N . SER A 1 515 ? 97.268 -10.476 7.784 1.00 27.92 515 SER A N 1
ATOM 3974 C CA . SER A 1 515 ? 97.182 -11.857 8.302 1.00 27.92 515 SER A CA 1
ATOM 3975 C C . SER A 1 515 ? 97.383 -11.905 9.841 1.00 27.92 515 SER A C 1
ATOM 3977 O O . SER A 1 515 ? 98.145 -11.119 10.392 1.00 27.92 515 SER A O 1
ATOM 3979 N N . THR A 1 516 ? 96.789 -12.928 10.474 1.00 30.03 516 THR A N 1
ATOM 3980 C CA . THR A 1 516 ? 97.213 -13.695 11.680 1.00 30.03 516 THR A CA 1
ATOM 3981 C C . THR A 1 516 ? 97.374 -13.071 13.084 1.00 30.03 516 THR A C 1
ATOM 3983 O O . THR A 1 516 ? 98.268 -12.287 13.369 1.00 30.03 516 THR A O 1
ATOM 3986 N N . SER A 1 517 ? 96.583 -13.678 13.986 1.00 31.03 517 SER A N 1
ATOM 3987 C CA . SER A 1 517 ? 96.814 -14.022 15.403 1.00 31.03 517 SER A CA 1
ATOM 3988 C C . SER A 1 517 ? 96.955 -12.915 16.452 1.00 31.03 517 SER A C 1
ATOM 3990 O O . SER A 1 517 ? 98.048 -12.430 16.710 1.00 31.03 517 SER A O 1
ATOM 3992 N N . GLN A 1 518 ? 95.886 -12.697 17.224 1.00 29.00 518 GLN A N 1
ATOM 3993 C CA . GLN A 1 518 ? 95.837 -13.110 18.636 1.00 29.00 518 GLN A CA 1
ATOM 3994 C C . GLN A 1 518 ? 94.441 -12.874 19.228 1.00 29.00 518 GLN A C 1
ATOM 3996 O O . GLN A 1 518 ? 93.796 -11.852 19.013 1.00 29.00 518 GLN A O 1
ATOM 4001 N N . VAL A 1 519 ? 93.984 -13.861 19.994 1.00 41.84 519 VAL A N 1
ATOM 4002 C CA . VAL A 1 519 ? 92.746 -13.859 20.772 1.00 41.84 519 VAL A CA 1
ATOM 4003 C C . VAL A 1 519 ? 92.775 -12.728 21.804 1.00 41.84 519 VAL A C 1
ATOM 4005 O O . VAL A 1 519 ? 93.511 -12.822 22.781 1.00 41.84 519 VAL A O 1
ATOM 4008 N N . LYS A 1 520 ? 91.923 -11.708 21.639 1.00 32.66 520 LYS A N 1
ATOM 4009 C CA . LYS A 1 520 ? 91.342 -10.921 22.741 1.00 32.66 520 LYS A CA 1
ATOM 4010 C C . LYS A 1 520 ? 89.903 -10.551 22.394 1.00 32.66 520 LYS A C 1
ATOM 4012 O O . LYS A 1 520 ? 89.599 -10.123 21.286 1.00 32.66 520 LYS A O 1
ATOM 4017 N N . GLY A 1 521 ? 89.016 -10.825 23.345 1.00 41.84 521 GLY A N 1
ATOM 4018 C CA . GLY A 1 521 ? 87.577 -10.851 23.151 1.00 41.84 521 GLY A CA 1
ATOM 4019 C C . GLY A 1 521 ? 86.979 -9.519 22.716 1.00 41.84 521 GLY A C 1
ATOM 4020 O O . GLY A 1 521 ? 87.230 -8.480 23.313 1.00 41.84 521 GLY A O 1
ATOM 4021 N N . SER A 1 522 ? 86.076 -9.596 21.748 1.00 39.94 522 SER A N 1
ATOM 4022 C CA . SER A 1 522 ? 84.952 -8.676 21.675 1.00 39.94 522 SER A CA 1
ATOM 4023 C C . SER A 1 522 ? 83.724 -9.494 22.018 1.00 39.94 522 SER A C 1
ATOM 4025 O O . SER A 1 522 ? 83.053 -10.082 21.168 1.00 39.94 522 SER A O 1
ATOM 4027 N N . GLY A 1 523 ? 83.475 -9.607 23.324 1.00 41.47 523 GLY A N 1
ATOM 4028 C CA . GLY A 1 523 ? 82.130 -9.892 23.769 1.00 41.47 523 GLY A CA 1
ATOM 4029 C C . GLY A 1 523 ? 81.245 -8.855 23.099 1.00 41.47 523 GLY A C 1
ATOM 4030 O O . GLY A 1 523 ? 81.458 -7.657 23.284 1.00 41.47 523 GLY A O 1
ATOM 4031 N N . THR A 1 524 ? 80.255 -9.300 22.323 1.00 49.06 524 THR A N 1
ATOM 4032 C CA . THR A 1 524 ? 79.065 -8.477 22.133 1.00 49.06 524 THR A CA 1
ATOM 4033 C C . THR A 1 524 ? 78.671 -8.048 23.534 1.00 49.06 524 THR A C 1
ATOM 4035 O O . THR A 1 524 ? 78.289 -8.885 24.359 1.00 49.06 524 THR A O 1
ATOM 4038 N N . THR A 1 525 ? 78.910 -6.772 23.841 1.00 62.25 525 THR A N 1
ATOM 4039 C CA . THR A 1 525 ? 78.638 -6.206 25.158 1.00 62.25 525 THR A CA 1
ATOM 4040 C C . THR A 1 525 ? 77.210 -6.586 25.526 1.00 62.25 525 THR A C 1
ATOM 4042 O O . THR A 1 525 ? 76.368 -6.767 24.639 1.00 62.25 525 THR A O 1
ATOM 4045 N N . ALA A 1 526 ? 76.895 -6.723 26.816 1.00 55.97 526 ALA A N 1
ATOM 4046 C CA . ALA A 1 526 ? 75.525 -7.027 27.242 1.00 55.97 526 ALA A CA 1
ATOM 4047 C C . ALA A 1 526 ? 74.494 -6.115 26.534 1.00 55.97 526 ALA A C 1
ATOM 4049 O O . ALA A 1 526 ? 73.411 -6.562 26.171 1.00 55.97 526 ALA A O 1
ATOM 4050 N N . ARG A 1 527 ? 74.898 -4.877 26.208 1.00 59.62 527 ARG A N 1
ATOM 4051 C CA . ARG A 1 527 ? 74.179 -3.909 25.370 1.00 59.62 527 ARG A CA 1
ATOM 4052 C C . ARG A 1 527 ? 73.950 -4.356 23.915 1.00 59.62 527 ARG A C 1
ATOM 4054 O O . ARG A 1 527 ? 72.836 -4.213 23.427 1.00 59.62 527 ARG A O 1
ATOM 4061 N N . GLY A 1 528 ? 74.949 -4.915 23.231 1.00 64.75 528 GLY A N 1
ATOM 4062 C CA . GLY A 1 528 ? 74.838 -5.414 21.854 1.00 64.75 528 GLY A CA 1
ATOM 4063 C C . GLY A 1 528 ? 73.903 -6.620 21.714 1.00 64.75 528 GLY A C 1
ATOM 4064 O O . GLY A 1 528 ? 73.083 -6.651 20.800 1.00 64.75 528 GLY A O 1
ATOM 4065 N N . ARG A 1 529 ? 73.942 -7.568 22.664 1.00 65.81 529 ARG A N 1
ATOM 4066 C CA . ARG A 1 529 ? 72.988 -8.699 22.690 1.00 65.81 529 ARG A CA 1
ATOM 4067 C C . ARG A 1 529 ? 71.567 -8.239 23.013 1.00 65.81 529 ARG A C 1
ATOM 4069 O O . ARG A 1 529 ? 70.616 -8.730 22.413 1.00 65.81 529 ARG A O 1
ATOM 4076 N N . ARG A 1 530 ? 71.419 -7.254 23.907 1.00 64.44 530 ARG A N 1
ATOM 4077 C CA . ARG A 1 530 ? 70.121 -6.639 24.227 1.00 64.44 530 ARG A CA 1
ATOM 4078 C C . ARG A 1 530 ? 69.542 -5.896 23.021 1.00 64.44 530 ARG A C 1
ATOM 4080 O O . ARG A 1 530 ? 68.367 -6.055 22.735 1.00 64.44 530 ARG A O 1
ATOM 4087 N N . LEU A 1 531 ? 70.363 -5.156 22.274 1.00 67.94 531 LEU A N 1
ATOM 4088 C CA . LEU A 1 531 ? 69.941 -4.441 21.061 1.00 67.94 531 LEU A CA 1
ATOM 4089 C C . LEU A 1 531 ? 69.547 -5.380 19.914 1.00 67.94 531 LEU A C 1
ATOM 4091 O O . LEU A 1 531 ? 68.589 -5.092 19.200 1.00 67.94 531 LEU A O 1
ATOM 4095 N N . LEU A 1 532 ? 70.246 -6.505 19.749 1.00 69.81 532 LEU A N 1
ATOM 4096 C CA . LEU A 1 532 ? 69.876 -7.542 18.780 1.00 69.81 532 LEU A CA 1
ATOM 4097 C C . LEU A 1 532 ? 68.542 -8.200 19.141 1.00 69.81 532 LEU A C 1
ATOM 4099 O O . LEU A 1 532 ? 67.664 -8.280 18.285 1.00 69.81 532 LEU A O 1
ATOM 4103 N N . LYS A 1 533 ? 68.353 -8.551 20.419 1.00 72.50 533 LYS A N 1
ATOM 4104 C CA . LYS A 1 533 ? 67.089 -9.102 20.920 1.00 72.50 533 LYS A CA 1
ATOM 4105 C C . LYS A 1 533 ? 65.929 -8.113 20.762 1.00 72.50 533 LYS A C 1
ATOM 4107 O O . LYS A 1 533 ? 64.868 -8.498 20.293 1.00 72.50 533 LYS A O 1
ATOM 4112 N N . ILE A 1 534 ? 66.159 -6.825 21.035 1.00 71.50 534 ILE A N 1
ATOM 4113 C CA . ILE A 1 534 ? 65.168 -5.758 20.816 1.00 71.50 534 ILE A CA 1
ATOM 4114 C C . ILE A 1 534 ? 64.831 -5.604 19.323 1.00 71.50 534 ILE A C 1
ATOM 4116 O O . ILE A 1 534 ? 63.671 -5.404 18.979 1.00 71.50 534 ILE A O 1
ATOM 4120 N N . ARG A 1 535 ? 65.808 -5.712 18.410 1.00 70.38 535 ARG A N 1
ATOM 4121 C CA . ARG A 1 535 ? 65.559 -5.635 16.955 1.00 70.38 535 ARG A CA 1
ATOM 4122 C C . ARG A 1 535 ? 64.822 -6.857 16.406 1.00 70.38 535 ARG A C 1
ATOM 4124 O O . ARG A 1 535 ? 64.041 -6.712 15.468 1.00 70.38 535 ARG A O 1
ATOM 4131 N N . GLU A 1 536 ? 65.074 -8.045 16.945 1.00 71.69 536 GLU A N 1
ATOM 4132 C CA . GLU A 1 536 ? 64.321 -9.259 16.603 1.00 71.69 536 GLU A CA 1
ATOM 4133 C C . GLU A 1 536 ? 62.904 -9.231 17.180 1.00 71.69 536 GLU A C 1
ATOM 4135 O O . GLU A 1 536 ? 61.958 -9.503 16.449 1.00 71.69 536 GLU A O 1
ATOM 4140 N N . GLU A 1 537 ? 62.730 -8.807 18.435 1.00 69.19 537 GLU A N 1
ATOM 4141 C CA . GLU A 1 537 ? 61.409 -8.604 19.044 1.00 69.19 537 GLU A CA 1
ATOM 4142 C C . GLU A 1 537 ? 60.609 -7.522 18.309 1.00 69.19 537 GLU A C 1
ATOM 4144 O O . GLU A 1 537 ? 59.414 -7.700 18.086 1.00 69.19 537 GLU A O 1
ATOM 4149 N N . LYS A 1 538 ? 61.253 -6.438 17.854 1.00 69.25 538 LYS A N 1
ATOM 4150 C CA . LYS A 1 538 ? 60.590 -5.398 17.056 1.00 69.25 538 LYS A CA 1
ATOM 4151 C C . LYS A 1 538 ? 60.131 -5.926 15.693 1.00 69.25 538 LYS A C 1
ATOM 4153 O O . LYS A 1 538 ? 58.977 -5.719 15.339 1.00 69.25 538 LYS A O 1
ATOM 4158 N N . ARG A 1 539 ? 60.982 -6.672 14.973 1.00 66.25 539 ARG A N 1
ATOM 4159 C CA . ARG A 1 539 ? 60.601 -7.307 13.695 1.00 66.25 539 ARG A CA 1
ATOM 4160 C C . ARG A 1 539 ? 59.504 -8.356 13.866 1.00 66.25 539 ARG A C 1
ATOM 4162 O O . ARG A 1 539 ? 58.629 -8.453 13.016 1.00 66.25 539 ARG A O 1
ATOM 4169 N N . LYS A 1 540 ? 59.524 -9.113 14.967 1.00 65.50 540 LYS A N 1
ATOM 4170 C CA . LYS A 1 540 ? 58.478 -10.089 15.287 1.00 65.50 540 LYS A CA 1
ATOM 4171 C C . LYS A 1 540 ? 57.140 -9.404 15.590 1.00 65.50 540 LYS A C 1
ATOM 4173 O O . LYS A 1 540 ? 56.125 -9.822 15.049 1.00 65.50 540 LYS A O 1
ATOM 4178 N N . ARG A 1 541 ? 57.149 -8.309 16.361 1.00 60.62 541 ARG A N 1
ATOM 4179 C CA . ARG A 1 541 ? 55.957 -7.485 16.633 1.00 60.62 541 ARG A CA 1
ATOM 4180 C C . ARG A 1 541 ? 55.407 -6.812 15.377 1.00 60.62 541 ARG A C 1
ATOM 4182 O O . ARG A 1 541 ? 54.199 -6.784 15.194 1.00 60.62 541 ARG A O 1
ATOM 4189 N N . GLU A 1 542 ? 56.266 -6.297 14.499 1.00 58.34 542 GLU A N 1
ATOM 4190 C CA . GLU A 1 542 ? 55.838 -5.723 13.213 1.00 58.34 542 GLU A CA 1
ATOM 4191 C C . GLU A 1 542 ? 55.244 -6.790 12.279 1.00 58.34 542 GLU A C 1
ATOM 4193 O O . GLU A 1 542 ? 54.229 -6.534 11.637 1.00 58.34 542 GLU A O 1
ATOM 4198 N N . PHE A 1 543 ? 55.809 -8.002 12.255 1.00 65.00 543 PHE A N 1
ATOM 4199 C CA . PHE A 1 543 ? 55.273 -9.131 11.488 1.00 65.00 543 PHE A CA 1
ATOM 4200 C C . PHE A 1 543 ? 53.920 -9.632 12.031 1.00 65.00 543 PHE A C 1
ATOM 4202 O O . PHE A 1 543 ? 52.995 -9.865 11.255 1.00 65.00 543 PHE A O 1
ATOM 4209 N N . GLU A 1 544 ? 53.768 -9.748 13.355 1.00 58.81 544 GLU A N 1
ATOM 4210 C CA . GLU A 1 544 ? 52.498 -10.111 14.005 1.00 58.81 544 GLU A CA 1
ATOM 4211 C C . GLU A 1 544 ? 51.429 -9.013 13.833 1.00 58.81 544 GLU A C 1
ATOM 4213 O O . GLU A 1 544 ? 50.272 -9.329 13.562 1.00 58.81 544 GLU A O 1
ATOM 4218 N N . ARG A 1 545 ? 51.812 -7.727 13.875 1.00 61.25 545 ARG A N 1
ATOM 4219 C CA . ARG A 1 545 ? 50.918 -6.585 13.604 1.00 61.25 545 ARG A CA 1
ATOM 4220 C C . ARG A 1 545 ? 50.424 -6.547 12.153 1.00 61.25 545 ARG A C 1
ATOM 4222 O O . ARG A 1 545 ? 49.304 -6.112 11.913 1.00 61.25 545 ARG A O 1
ATOM 4229 N N . LEU A 1 546 ? 51.224 -6.984 11.178 1.00 60.06 546 LEU A N 1
ATOM 4230 C CA . LEU A 1 546 ? 50.809 -6.969 9.769 1.00 60.06 546 LEU A CA 1
ATOM 4231 C C . LEU A 1 546 ? 49.924 -8.172 9.397 1.00 60.06 546 LEU A C 1
ATOM 4233 O O . LEU A 1 546 ? 48.984 -8.010 8.622 1.00 60.06 546 LEU A O 1
ATOM 4237 N N . ASN A 1 547 ? 50.202 -9.354 9.962 1.00 62.12 547 ASN A N 1
ATOM 4238 C CA . ASN A 1 547 ? 49.536 -10.608 9.582 1.00 62.12 547 ASN A CA 1
ATOM 4239 C C . ASN A 1 547 ? 48.404 -11.054 10.520 1.00 62.12 547 ASN A C 1
ATOM 4241 O O . ASN A 1 547 ? 47.584 -11.865 10.103 1.00 62.12 547 ASN A O 1
ATOM 4245 N N . ASN A 1 548 ? 48.351 -10.561 11.761 1.00 62.94 548 ASN A N 1
ATOM 4246 C CA . ASN A 1 548 ? 47.429 -11.065 12.787 1.00 62.94 548 ASN A CA 1
ATOM 4247 C C . ASN A 1 548 ? 46.547 -9.975 13.416 1.00 62.94 548 ASN A C 1
ATOM 4249 O O . ASN A 1 548 ? 45.879 -10.238 14.411 1.00 62.94 548 ASN A O 1
ATOM 4253 N N . TYR A 1 549 ? 46.538 -8.757 12.858 1.00 71.81 549 TYR A N 1
ATOM 4254 C CA . TYR A 1 549 ? 45.678 -7.669 13.325 1.00 71.81 549 TYR A CA 1
ATOM 4255 C C . TYR A 1 549 ? 44.266 -7.828 12.737 1.00 71.81 549 TYR A C 1
ATOM 4257 O O . TYR A 1 549 ? 44.086 -7.628 11.528 1.00 71.81 549 TYR A O 1
ATOM 4265 N N . PRO A 1 550 ? 43.269 -8.226 13.548 1.00 75.75 550 PRO A N 1
ATOM 4266 C CA . PRO A 1 550 ? 41.962 -8.623 13.046 1.00 75.75 550 PRO A CA 1
ATOM 4267 C C . PRO A 1 550 ? 41.226 -7.468 12.365 1.00 75.75 550 PRO A C 1
ATOM 4269 O O . PRO A 1 550 ? 41.340 -6.315 12.780 1.00 75.75 550 PRO A O 1
ATOM 4272 N N . ALA A 1 551 ? 40.408 -7.779 11.357 1.00 73.69 551 ALA A N 1
ATOM 4273 C CA . ALA A 1 551 ? 39.614 -6.772 10.648 1.00 73.69 551 ALA A CA 1
ATOM 4274 C C . ALA A 1 551 ? 38.721 -5.954 11.601 1.00 73.69 551 ALA A C 1
ATOM 4276 O O . ALA A 1 551 ? 38.646 -4.736 11.470 1.00 73.69 551 ALA A O 1
ATOM 4277 N N . TRP A 1 552 ? 38.138 -6.599 12.617 1.00 80.44 552 TRP A N 1
ATOM 4278 C CA . TRP A 1 552 ? 37.315 -5.931 13.629 1.00 80.44 552 TRP A CA 1
ATOM 4279 C C . TRP A 1 552 ? 38.101 -4.895 14.453 1.00 80.44 552 TRP A C 1
ATOM 4281 O O . TRP A 1 552 ? 37.557 -3.846 14.782 1.00 80.44 552 TRP A O 1
ATOM 4291 N N . ALA A 1 553 ? 39.387 -5.136 14.734 1.00 80.12 553 ALA A N 1
ATOM 4292 C CA . ALA A 1 553 ? 40.226 -4.205 15.489 1.00 80.12 553 ALA A CA 1
ATOM 4293 C C . ALA A 1 553 ? 40.580 -2.963 14.653 1.00 80.12 553 ALA A C 1
ATOM 4295 O O . ALA A 1 553 ? 40.604 -1.859 15.188 1.00 80.12 553 ALA A O 1
ATOM 4296 N N . LYS A 1 554 ? 40.761 -3.117 13.329 1.00 78.69 554 LYS A N 1
ATOM 4297 C CA . LYS A 1 554 ? 40.945 -1.984 12.394 1.00 78.69 554 LYS A CA 1
ATOM 4298 C C . LYS A 1 554 ? 39.704 -1.109 12.302 1.00 78.69 554 LYS A C 1
ATOM 4300 O O . LYS A 1 554 ? 39.824 0.109 12.247 1.00 78.69 554 LYS A O 1
ATOM 4305 N N . VAL A 1 555 ? 38.527 -1.732 12.262 1.00 79.31 555 VAL A N 1
ATOM 4306 C CA . VAL A 1 555 ? 37.246 -1.014 12.251 1.00 79.31 555 VAL A CA 1
ATOM 4307 C C . VAL A 1 555 ? 37.095 -0.209 13.539 1.00 79.31 555 VAL A C 1
ATOM 4309 O O . VAL A 1 555 ? 36.815 0.982 13.471 1.00 79.31 555 VAL A O 1
ATOM 4312 N N . LEU A 1 556 ? 37.371 -0.824 14.692 1.00 78.50 556 LEU A N 1
ATOM 4313 C CA . LEU A 1 556 ? 37.266 -0.162 15.992 1.00 78.50 556 LEU A CA 1
ATOM 4314 C C . LEU A 1 556 ? 38.279 0.988 16.148 1.00 78.50 556 LEU A C 1
ATOM 4316 O O . LEU A 1 556 ? 37.928 2.058 16.625 1.00 78.50 556 LEU A O 1
ATOM 4320 N N . GLU A 1 557 ? 39.520 0.795 15.695 1.00 80.88 557 GLU A N 1
ATOM 4321 C CA . GLU A 1 557 ? 40.562 1.831 15.700 1.00 80.88 557 GLU A CA 1
ATOM 4322 C C . GLU A 1 557 ? 40.238 2.999 14.758 1.00 80.88 557 GLU A C 1
ATOM 4324 O O . GLU A 1 557 ? 40.513 4.150 15.089 1.00 80.88 557 GLU A O 1
ATOM 4329 N N . ASN A 1 558 ? 39.643 2.723 13.594 1.00 79.56 558 ASN A N 1
ATOM 4330 C CA . ASN A 1 558 ? 39.172 3.778 12.700 1.00 79.56 558 ASN A CA 1
ATOM 4331 C C . ASN A 1 558 ? 37.983 4.530 13.300 1.00 79.56 558 ASN A C 1
ATOM 4333 O O . ASN A 1 558 ? 37.984 5.752 13.242 1.00 79.56 558 ASN A O 1
ATOM 4337 N N . ALA A 1 559 ? 37.035 3.834 13.931 1.00 74.62 559 ALA A N 1
ATOM 4338 C CA . ALA A 1 559 ? 35.902 4.467 14.604 1.00 74.62 559 ALA A CA 1
ATOM 4339 C C . ALA A 1 559 ? 36.350 5.406 15.743 1.00 74.62 559 ALA A C 1
ATOM 4341 O O . ALA A 1 559 ? 35.783 6.478 15.912 1.00 74.62 559 ALA A O 1
ATOM 4342 N N . CYS A 1 560 ? 37.434 5.083 16.462 1.00 79.06 560 CYS A N 1
ATOM 4343 C CA . CYS A 1 560 ? 38.013 5.975 17.478 1.00 79.06 560 CYS A CA 1
ATOM 4344 C C . CYS A 1 560 ? 38.564 7.306 16.943 1.00 79.06 560 CYS A C 1
ATOM 4346 O O . CYS A 1 560 ? 38.920 8.163 17.752 1.00 79.06 560 CYS A O 1
ATOM 4348 N N . LYS A 1 561 ? 38.731 7.471 15.624 1.00 75.31 561 LYS A N 1
ATOM 4349 C CA . LYS A 1 561 ? 39.186 8.747 15.050 1.00 75.31 561 LYS A CA 1
ATOM 4350 C C . LYS A 1 561 ? 38.085 9.798 15.077 1.00 75.31 561 LYS A C 1
ATOM 4352 O O . LYS A 1 561 ? 38.397 10.962 15.304 1.00 75.31 561 LYS A O 1
ATOM 4357 N N . ASP A 1 562 ? 36.844 9.357 14.898 1.00 71.12 562 ASP A N 1
ATOM 4358 C CA . ASP A 1 562 ? 35.679 10.226 14.748 1.00 71.12 562 ASP A CA 1
ATOM 4359 C C . ASP A 1 562 ? 34.787 10.222 16.008 1.00 71.12 562 ASP A C 1
ATOM 4361 O O . ASP A 1 562 ? 33.994 11.138 16.201 1.00 71.12 562 ASP A O 1
ATOM 4365 N N . ASP A 1 563 ? 34.947 9.232 16.898 1.00 73.38 563 ASP A N 1
ATOM 4366 C CA . ASP A 1 563 ? 34.174 9.076 18.138 1.00 73.38 563 ASP A CA 1
ATOM 4367 C C . ASP A 1 563 ? 35.049 9.274 19.395 1.00 73.38 563 ASP A C 1
ATOM 4369 O O . ASP A 1 563 ? 35.881 8.429 19.764 1.00 73.38 563 ASP A O 1
ATOM 4373 N N . GLU A 1 564 ? 34.858 10.410 20.077 1.00 73.69 564 GLU A N 1
ATOM 4374 C CA . GLU A 1 564 ? 35.598 10.767 21.292 1.00 73.69 564 GLU A CA 1
ATOM 4375 C C . GLU A 1 564 ? 35.255 9.893 22.505 1.00 73.69 564 GLU A C 1
ATOM 4377 O O . GLU A 1 564 ? 36.135 9.636 23.335 1.00 73.69 564 GLU A O 1
ATOM 4382 N N . GLU A 1 565 ? 34.024 9.384 22.606 1.00 70.31 565 GLU A N 1
ATOM 4383 C CA . GLU A 1 565 ? 33.622 8.509 23.708 1.00 70.31 565 GLU A CA 1
ATOM 4384 C C . GLU A 1 565 ? 34.265 7.131 23.571 1.00 70.31 565 GLU A C 1
ATOM 4386 O O . GLU A 1 565 ? 34.815 6.585 24.537 1.00 70.31 565 GLU A O 1
ATOM 4391 N N . LEU A 1 566 ? 34.257 6.576 22.360 1.00 70.25 566 LEU A N 1
ATOM 4392 C CA . LEU A 1 566 ? 34.892 5.298 22.066 1.00 70.25 566 LEU A CA 1
ATOM 4393 C C . LEU A 1 566 ? 36.412 5.386 22.269 1.00 70.25 566 LEU A C 1
ATOM 4395 O O . LEU A 1 566 ? 37.029 4.476 22.838 1.00 70.25 566 LEU A O 1
ATOM 4399 N N . ARG A 1 567 ? 37.014 6.520 21.888 1.00 78.62 567 ARG A N 1
ATOM 4400 C CA . ARG A 1 567 ? 38.425 6.829 22.151 1.00 78.62 567 ARG A CA 1
ATOM 4401 C C . ARG A 1 567 ? 38.725 6.937 23.646 1.00 78.62 567 ARG A C 1
ATOM 4403 O O . ARG A 1 567 ? 39.768 6.449 24.079 1.00 78.62 567 ARG A O 1
ATOM 4410 N N . ALA A 1 568 ? 37.826 7.504 24.450 1.00 75.69 568 ALA A N 1
ATOM 4411 C CA . ALA A 1 568 ? 37.976 7.564 25.906 1.00 75.69 568 ALA A CA 1
ATOM 4412 C C . ALA A 1 568 ? 37.864 6.178 26.574 1.00 75.69 568 ALA A C 1
ATOM 4414 O O . ALA A 1 568 ? 38.540 5.910 27.570 1.00 75.69 568 ALA A O 1
ATOM 4415 N N . VAL A 1 569 ? 37.046 5.274 26.021 1.00 71.44 569 VAL A N 1
ATOM 4416 C CA . VAL A 1 569 ? 36.898 3.891 26.513 1.00 71.44 569 VAL A CA 1
ATOM 4417 C C . VAL A 1 569 ? 38.137 3.046 26.208 1.00 71.44 569 VAL A C 1
ATOM 4419 O O . VAL A 1 569 ? 38.615 2.307 27.077 1.00 71.44 569 VAL A O 1
ATOM 4422 N N . LEU A 1 570 ? 38.662 3.149 24.988 1.00 76.25 570 LEU A N 1
ATOM 4423 C CA . LEU A 1 570 ? 39.789 2.336 24.535 1.00 76.25 570 LEU A CA 1
ATOM 4424 C C . LEU A 1 570 ? 41.138 2.936 24.945 1.00 76.25 570 LEU A C 1
ATOM 4426 O O . LEU A 1 570 ? 42.026 2.187 25.346 1.00 76.25 570 LEU A O 1
ATOM 4430 N N . GLY A 1 571 ? 41.292 4.258 24.946 1.00 78.75 571 GLY A N 1
ATOM 4431 C CA . GLY A 1 571 ? 42.466 4.953 25.473 1.00 78.75 571 GLY A CA 1
ATOM 4432 C C . GLY A 1 571 ? 43.797 4.397 24.952 1.00 78.75 571 GLY A C 1
ATOM 4433 O O . GLY A 1 571 ? 44.045 4.349 23.751 1.00 78.75 571 GLY A O 1
ATOM 4434 N N . ASP A 1 572 ? 44.651 3.948 25.872 1.00 77.94 572 ASP A N 1
ATOM 4435 C CA . ASP A 1 572 ? 45.968 3.356 25.597 1.00 77.94 572 ASP A CA 1
ATOM 4436 C C . ASP A 1 572 ? 45.919 1.931 25.018 1.00 77.94 572 ASP A C 1
ATOM 4438 O O . ASP A 1 572 ? 46.957 1.397 24.631 1.00 77.94 572 ASP A O 1
ATOM 4442 N N . SER A 1 573 ? 44.737 1.309 24.942 1.00 77.25 573 SER A N 1
ATOM 4443 C CA . SER A 1 573 ? 44.574 -0.025 24.350 1.00 77.25 573 SER A CA 1
ATOM 4444 C C . SER A 1 573 ? 44.524 -0.021 22.822 1.00 77.25 573 SER A C 1
ATOM 4446 O O . SER A 1 573 ? 44.641 -1.082 22.215 1.00 77.25 573 SER A O 1
ATOM 4448 N N . ILE A 1 574 ? 44.404 1.152 22.190 1.00 74.69 574 ILE A N 1
ATOM 4449 C CA . ILE A 1 574 ? 44.375 1.295 20.729 1.00 74.69 574 ILE A CA 1
ATOM 4450 C C . ILE A 1 574 ? 45.672 0.728 20.124 1.00 74.69 574 ILE A C 1
ATOM 4452 O O . ILE A 1 574 ? 46.773 1.192 20.423 1.00 74.69 574 ILE A O 1
ATOM 4456 N N . GLY A 1 575 ? 45.534 -0.287 19.266 1.00 70.88 575 GLY A N 1
ATOM 4457 C CA . GLY A 1 575 ? 46.650 -0.981 18.617 1.00 70.88 575 GLY A CA 1
ATOM 4458 C C . GLY A 1 575 ? 46.997 -2.360 19.199 1.00 70.88 575 GLY A C 1
ATOM 4459 O O . GLY A 1 575 ? 47.833 -3.050 18.611 1.00 70.88 575 GLY A O 1
ATOM 4460 N N . ASP A 1 576 ? 46.348 -2.794 20.287 1.00 79.38 576 ASP A N 1
ATOM 4461 C CA . ASP A 1 576 ? 46.430 -4.162 20.827 1.00 79.38 576 ASP A CA 1
ATOM 4462 C C . ASP A 1 576 ? 45.031 -4.819 20.870 1.00 79.38 576 ASP A C 1
ATOM 4464 O O . ASP A 1 576 ? 44.246 -4.534 21.779 1.00 79.38 576 ASP A O 1
ATOM 4468 N N . PRO A 1 577 ? 44.697 -5.720 19.923 1.00 78.19 577 PRO A N 1
ATOM 4469 C CA . PRO A 1 577 ? 43.365 -6.318 19.819 1.00 78.19 577 PRO A CA 1
ATOM 4470 C C . PRO A 1 577 ? 42.899 -7.039 21.093 1.00 78.19 577 PRO A C 1
ATOM 4472 O O . PRO A 1 577 ? 41.738 -6.926 21.474 1.00 78.19 577 PRO A O 1
ATOM 4475 N N . GLU A 1 578 ? 43.777 -7.750 21.800 1.00 77.31 578 GLU A N 1
ATOM 4476 C CA . GLU A 1 578 ? 43.372 -8.483 23.010 1.00 77.31 578 GLU A CA 1
ATOM 4477 C C . GLU A 1 578 ? 43.056 -7.521 24.162 1.00 77.31 578 GLU A C 1
ATOM 4479 O O . GLU A 1 578 ? 42.097 -7.716 24.915 1.00 77.31 578 GLU A O 1
ATOM 4484 N N . LEU A 1 579 ? 43.822 -6.433 24.269 1.00 79.50 579 LEU A N 1
ATOM 4485 C CA . LEU A 1 579 ? 43.602 -5.413 25.288 1.00 79.50 579 LEU A CA 1
ATOM 4486 C C . LEU A 1 579 ? 42.354 -4.571 24.988 1.00 79.50 579 LEU A C 1
ATOM 4488 O O . LEU A 1 579 ? 41.587 -4.284 25.909 1.00 79.50 579 LEU A O 1
ATOM 4492 N N . MET A 1 580 ? 42.107 -4.245 23.713 1.00 77.69 580 MET A N 1
ATOM 4493 C CA . MET A 1 580 ? 40.882 -3.574 23.257 1.00 77.69 580 MET A CA 1
ATOM 4494 C C . MET A 1 580 ? 39.654 -4.412 23.600 1.00 77.69 580 MET A C 1
ATOM 4496 O O . MET A 1 580 ? 38.715 -3.916 24.220 1.00 77.69 580 MET A O 1
ATOM 4500 N N . LYS A 1 581 ? 39.688 -5.709 23.272 1.00 78.81 581 LYS A N 1
ATOM 4501 C CA . LYS A 1 581 ? 38.600 -6.639 23.580 1.00 78.81 581 LYS A CA 1
ATOM 4502 C C . LYS A 1 581 ? 38.324 -6.697 25.079 1.00 78.81 581 LYS A C 1
ATOM 4504 O O . LYS A 1 581 ? 37.182 -6.538 25.497 1.00 78.81 581 LYS A O 1
ATOM 4509 N N . LYS A 1 582 ? 39.371 -6.833 25.895 1.00 83.06 582 LYS A N 1
ATOM 4510 C CA . LYS A 1 582 ? 39.240 -6.886 27.354 1.00 83.06 582 LYS A CA 1
ATOM 4511 C C . LYS A 1 582 ? 38.691 -5.585 27.945 1.00 83.06 582 LYS A C 1
ATOM 4513 O O . LYS A 1 582 ? 37.865 -5.643 28.850 1.00 83.06 582 LYS A O 1
ATOM 4518 N N . ARG A 1 583 ? 39.100 -4.415 27.435 1.00 78.44 583 ARG A N 1
ATOM 4519 C CA . ARG A 1 583 ? 38.562 -3.117 27.882 1.00 78.44 583 ARG A CA 1
ATOM 4520 C C . ARG A 1 583 ? 37.100 -2.930 27.497 1.00 78.44 583 ARG A C 1
ATOM 4522 O O . ARG A 1 583 ? 36.328 -2.433 28.314 1.00 78.44 583 ARG A O 1
ATOM 4529 N N . VAL A 1 584 ? 36.709 -3.362 26.299 1.00 74.12 584 VAL A N 1
ATOM 4530 C CA . VAL A 1 584 ? 35.304 -3.363 25.867 1.00 74.12 584 VAL A CA 1
ATOM 4531 C C . VAL A 1 584 ? 34.486 -4.311 26.741 1.00 74.12 584 VAL A C 1
ATOM 4533 O O . VAL A 1 584 ? 33.466 -3.899 27.281 1.00 74.12 584 VAL A O 1
ATOM 4536 N N . GLU A 1 585 ? 34.958 -5.535 26.977 1.00 74.75 585 GLU A N 1
ATOM 4537 C CA . GLU A 1 585 ? 34.299 -6.503 27.863 1.00 74.75 585 GLU A CA 1
ATOM 4538 C C . GLU A 1 585 ? 34.192 -5.988 29.304 1.00 74.75 585 GLU A C 1
ATOM 4540 O O . GLU A 1 585 ? 33.158 -6.148 29.946 1.00 74.75 585 GLU A O 1
ATOM 4545 N N . GLU A 1 586 ? 35.219 -5.320 29.827 1.00 75.62 586 GLU A N 1
ATOM 4546 C CA . GLU A 1 586 ? 35.214 -4.756 31.177 1.00 75.62 586 GLU A CA 1
ATOM 4547 C C . GLU A 1 586 ? 34.305 -3.524 31.287 1.00 75.62 586 GLU A C 1
ATOM 4549 O O . GLU A 1 586 ? 33.599 -3.368 32.288 1.00 75.62 586 GLU A O 1
ATOM 4554 N N . ARG A 1 587 ? 34.234 -2.693 30.239 1.00 69.38 587 ARG A N 1
ATOM 4555 C CA . ARG A 1 587 ? 33.264 -1.596 30.122 1.00 69.38 587 ARG A CA 1
ATOM 4556 C C . ARG A 1 587 ? 31.840 -2.136 30.053 1.00 69.38 587 ARG A C 1
ATOM 4558 O O . ARG A 1 587 ? 30.997 -1.656 30.806 1.00 69.38 587 ARG A O 1
ATOM 4565 N N . VAL A 1 588 ? 31.593 -3.163 29.243 1.00 64.69 588 VAL A N 1
ATOM 4566 C CA . VAL A 1 588 ? 30.311 -3.878 29.176 1.00 64.69 588 VAL A CA 1
ATOM 4567 C C . VAL A 1 588 ? 30.006 -4.553 30.508 1.00 64.69 588 VAL A C 1
ATOM 4569 O O . VAL A 1 588 ? 28.865 -4.559 30.919 1.00 64.69 588 VAL A O 1
ATOM 4572 N N . ARG A 1 589 ? 30.982 -5.040 31.275 1.00 67.50 589 ARG A N 1
ATOM 4573 C CA . ARG A 1 589 ? 30.729 -5.636 32.600 1.00 67.50 589 ARG A CA 1
ATOM 4574 C C . ARG A 1 589 ? 30.456 -4.595 33.693 1.00 67.50 589 ARG A C 1
ATOM 4576 O O . ARG A 1 589 ? 29.731 -4.887 34.644 1.00 67.50 589 ARG A O 1
ATOM 4583 N N . LYS A 1 590 ? 31.055 -3.402 33.583 1.00 63.06 590 LYS A N 1
ATOM 4584 C CA . LYS A 1 590 ? 30.935 -2.302 34.556 1.00 63.06 590 LYS A CA 1
ATOM 4585 C C . LYS A 1 590 ? 29.701 -1.426 34.302 1.00 63.06 590 LYS A C 1
ATOM 4587 O O . LYS A 1 590 ? 29.039 -1.076 35.267 1.00 63.06 590 LYS A O 1
ATOM 4592 N N . LYS A 1 591 ? 29.369 -1.135 33.036 1.00 53.94 591 LYS A N 1
ATOM 4593 C CA . LYS A 1 591 ? 28.123 -0.460 32.614 1.00 53.94 591 LYS A CA 1
ATOM 4594 C C . LYS A 1 591 ? 26.973 -1.433 32.308 1.00 53.94 591 LYS A C 1
ATOM 4596 O O . LYS A 1 591 ? 25.825 -1.022 32.306 1.00 53.94 591 LYS A O 1
ATOM 4601 N N . GLY A 1 592 ? 27.244 -2.723 32.101 1.00 46.94 592 GLY A N 1
ATOM 4602 C CA . GLY A 1 592 ? 26.259 -3.778 31.771 1.00 46.94 592 GLY A CA 1
ATOM 4603 C C . GLY A 1 592 ? 25.139 -3.978 32.771 1.00 46.94 592 GLY A C 1
ATOM 4604 O O . GLY A 1 592 ? 24.128 -4.573 32.426 1.00 46.94 592 GLY A O 1
ATOM 4605 N N . ARG A 1 593 ? 25.309 -3.488 34.003 1.00 48.09 593 ARG A N 1
ATOM 4606 C CA . ARG A 1 593 ? 24.246 -3.503 35.013 1.00 48.09 593 ARG A CA 1
ATOM 4607 C C . ARG A 1 593 ? 23.268 -2.331 34.876 1.00 48.09 593 ARG A C 1
ATOM 4609 O O . ARG A 1 593 ? 22.164 -2.455 35.382 1.00 48.09 593 ARG A O 1
ATOM 4616 N N . ASP A 1 594 ? 23.631 -1.280 34.136 1.00 46.25 594 ASP A N 1
ATOM 4617 C CA . ASP A 1 594 ? 22.767 -0.134 33.809 1.00 46.25 594 ASP A CA 1
ATOM 4618 C C . ASP A 1 594 ? 22.143 -0.225 32.405 1.00 46.25 594 ASP A C 1
ATOM 4620 O O . ASP A 1 594 ? 21.194 0.491 32.110 1.00 46.25 594 ASP A O 1
ATOM 4624 N N . PHE A 1 595 ? 22.585 -1.154 31.546 1.00 43.69 595 PHE A N 1
ATOM 4625 C CA . PHE A 1 595 ? 21.922 -1.437 30.257 1.00 43.69 595 PHE A CA 1
ATOM 4626 C C . PHE A 1 595 ? 20.556 -2.142 30.413 1.00 43.69 595 PHE A C 1
ATOM 4628 O O . PHE A 1 595 ? 19.864 -2.400 29.428 1.00 43.69 595 PHE A O 1
ATOM 4635 N N . HIS A 1 596 ? 20.162 -2.457 31.651 1.00 44.00 596 HIS A N 1
ATOM 4636 C CA . HIS A 1 596 ? 18.864 -3.026 32.013 1.00 44.00 596 HIS A CA 1
ATOM 4637 C C . HIS A 1 596 ? 18.124 -2.179 33.056 1.00 44.00 596 HIS A C 1
ATOM 4639 O O . HIS A 1 596 ? 17.382 -2.719 33.877 1.00 44.00 596 HIS A O 1
ATOM 4645 N N . LYS A 1 597 ? 18.262 -0.849 33.024 1.00 45.00 597 LYS A N 1
ATOM 4646 C CA . LYS A 1 597 ? 17.168 -0.016 33.533 1.00 45.00 597 LYS A CA 1
ATOM 4647 C C . LYS A 1 597 ? 16.067 -0.087 32.469 1.00 45.00 597 LYS A C 1
ATOM 4649 O O . LYS A 1 597 ? 16.235 0.435 31.370 1.00 45.00 597 LYS A O 1
ATOM 4654 N N . GLN A 1 598 ? 15.000 -0.849 32.738 1.00 46.62 598 GLN A N 1
ATOM 4655 C CA . GLN A 1 598 ? 13.786 -0.800 31.914 1.00 46.62 598 GLN A CA 1
ATOM 4656 C C . GLN A 1 598 ? 13.408 0.670 31.726 1.00 46.62 598 GLN A C 1
ATOM 4658 O O . GLN A 1 598 ? 13.475 1.424 32.698 1.00 46.62 598 GLN A O 1
ATOM 4663 N N . LYS A 1 599 ? 13.046 1.061 30.494 1.00 51.50 599 LYS A N 1
ATOM 4664 C CA . LYS A 1 599 ? 12.508 2.393 30.203 1.00 51.50 599 LYS A CA 1
ATOM 4665 C C . LYS A 1 599 ? 11.498 2.746 31.293 1.00 51.50 599 LYS A C 1
ATOM 4667 O O . LYS A 1 599 ? 10.499 2.049 31.447 1.00 51.50 599 LYS A O 1
ATOM 4672 N N . THR A 1 600 ? 11.783 3.791 32.059 1.00 52.91 600 THR A N 1
ATOM 4673 C CA . THR A 1 600 ? 10.891 4.285 33.112 1.00 52.91 600 THR A CA 1
ATOM 4674 C C . THR A 1 600 ? 9.735 5.104 32.549 1.00 52.91 600 THR A C 1
ATOM 4676 O O . THR A 1 600 ? 8.941 5.602 33.339 1.00 52.91 600 THR A O 1
ATOM 4679 N N . GLY A 1 601 ? 9.652 5.255 31.219 1.00 57.47 601 GLY A N 1
ATOM 4680 C CA . GLY A 1 601 ? 8.558 5.923 30.519 1.00 57.47 601 GLY A CA 1
ATOM 4681 C C . GLY A 1 601 ? 7.196 5.453 31.021 1.00 57.47 601 GLY A C 1
ATOM 4682 O O . GLY A 1 601 ? 6.971 4.263 31.255 1.00 57.47 601 GLY A O 1
ATOM 4683 N N . SER A 1 602 ? 6.305 6.411 31.238 1.00 59.75 602 SER A N 1
ATOM 4684 C CA . SER A 1 602 ? 4.979 6.174 31.791 1.00 59.75 602 SER A CA 1
ATOM 4685 C C . SER A 1 602 ? 3.932 6.573 30.764 1.00 59.75 602 SER A C 1
ATOM 4687 O O . SER A 1 602 ? 3.873 7.729 30.359 1.00 59.75 602 SER A O 1
ATOM 4689 N N . VAL A 1 603 ? 3.074 5.620 30.387 1.00 59.25 603 VAL A N 1
ATOM 4690 C CA . VAL A 1 603 ? 1.872 5.866 29.564 1.00 59.25 603 VAL A CA 1
ATOM 4691 C C . VAL A 1 603 ? 0.761 6.531 30.397 1.00 59.25 603 VAL A C 1
ATOM 4693 O O . VAL A 1 603 ? -0.237 7.006 29.864 1.00 59.25 603 VAL A O 1
ATOM 4696 N N . LEU A 1 604 ? 0.914 6.576 31.726 1.00 63.53 604 LEU A N 1
ATOM 4697 C CA . LEU A 1 604 ? 0.008 7.312 32.602 1.00 63.53 604 LEU A CA 1
ATOM 4698 C C . LEU A 1 604 ? 0.324 8.804 32.516 1.00 63.53 604 LEU A C 1
ATOM 4700 O O . LEU A 1 604 ? 1.473 9.201 32.719 1.00 63.53 604 LEU A O 1
ATOM 4704 N N . ALA A 1 605 ? -0.706 9.613 32.268 1.00 74.00 605 ALA A N 1
ATOM 4705 C CA . ALA A 1 605 ? -0.601 11.065 32.290 1.00 74.00 605 ALA A CA 1
ATOM 4706 C C . ALA A 1 605 ? -0.093 11.550 33.658 1.00 74.00 605 ALA A C 1
ATOM 4708 O O . ALA A 1 605 ? -0.627 11.162 34.703 1.00 74.00 605 ALA A O 1
ATOM 4709 N N . PHE A 1 606 ? 0.927 12.409 33.651 1.00 85.25 606 PHE A N 1
ATOM 4710 C CA . PHE A 1 606 ? 1.432 13.028 34.871 1.00 85.25 606 PHE A CA 1
ATOM 4711 C C . PHE A 1 606 ? 0.478 14.108 35.375 1.00 85.25 606 PHE A C 1
ATOM 4713 O O . PHE A 1 606 ? -0.235 14.771 34.618 1.00 85.25 606 PHE A O 1
ATOM 4720 N N . LYS A 1 607 ? 0.467 14.310 36.690 1.00 89.69 607 LYS A N 1
ATOM 4721 C CA . LYS A 1 607 ? -0.380 15.327 37.309 1.00 89.69 607 LYS A CA 1
ATOM 4722 C C . LYS A 1 607 ? 0.220 16.716 37.091 1.00 89.69 607 LYS A C 1
ATOM 4724 O O . LYS A 1 607 ? 1.355 16.961 37.482 1.00 89.69 607 LYS A O 1
ATOM 4729 N N . VAL A 1 608 ? -0.561 17.649 36.555 1.00 91.12 608 VAL A N 1
ATOM 4730 C CA . VAL A 1 608 ? -0.174 19.065 36.468 1.00 91.12 608 VAL A CA 1
ATOM 4731 C C . VAL A 1 608 ? -0.839 19.852 37.593 1.00 91.12 608 VAL A C 1
ATOM 4733 O O . VAL A 1 608 ? -2.029 19.679 37.864 1.00 91.12 608 VAL A O 1
ATOM 4736 N N . SER A 1 609 ? -0.088 20.712 38.279 1.00 90.38 609 SER A N 1
ATOM 4737 C CA . SER A 1 609 ? -0.656 21.628 39.274 1.00 90.38 609 SER A CA 1
ATOM 4738 C C . SER A 1 609 ? 0.001 23.002 39.238 1.00 90.38 609 SER A C 1
ATOM 4740 O O . SER A 1 609 ? 1.164 23.131 38.879 1.00 90.38 609 SER A O 1
ATOM 4742 N N . PHE A 1 610 ? -0.752 24.028 39.624 1.00 87.94 610 PHE A N 1
ATOM 4743 C CA . PHE A 1 610 ? -0.279 25.407 39.712 1.00 87.94 610 PHE A CA 1
ATOM 4744 C C . PHE A 1 610 ? -0.334 25.846 41.176 1.00 87.94 610 PHE A C 1
ATOM 4746 O O . PHE A 1 610 ? -1.364 25.680 41.834 1.00 87.94 610 PHE A O 1
ATOM 4753 N N . ARG A 1 611 ? 0.774 26.371 41.703 1.00 85.88 611 ARG A N 1
ATOM 4754 C CA . ARG A 1 611 ? 0.901 26.872 43.076 1.00 85.88 611 ARG A CA 1
ATOM 4755 C C . ARG A 1 611 ? 1.566 28.238 43.053 1.00 85.88 611 ARG A C 1
ATOM 4757 O O . ARG A 1 611 ? 2.776 28.319 42.895 1.00 85.88 611 ARG A O 1
ATOM 4764 N N . ASP A 1 612 ? 0.774 29.295 43.203 1.00 81.56 612 ASP A N 1
ATOM 4765 C CA . ASP A 1 612 ? 1.266 30.680 43.196 1.00 81.56 612 ASP A CA 1
ATOM 4766 C C . ASP A 1 612 ? 2.154 30.994 41.974 1.00 81.56 612 ASP A C 1
ATOM 4768 O O . ASP A 1 612 ? 3.165 31.683 42.083 1.00 81.56 612 ASP A O 1
ATOM 4772 N N . PHE A 1 613 ? 1.797 30.437 40.810 1.00 85.19 613 PHE A N 1
ATOM 4773 C CA . PHE A 1 613 ? 2.573 30.596 39.585 1.00 85.19 613 PHE A CA 1
ATOM 4774 C C . PHE A 1 613 ? 2.502 32.038 39.078 1.00 85.19 613 PHE A C 1
ATOM 4776 O O . PHE A 1 613 ? 1.425 32.550 38.769 1.00 85.19 613 PHE A O 1
ATOM 4783 N N . ASN A 1 614 ? 3.668 32.664 38.961 1.00 84.00 614 ASN A N 1
ATOM 4784 C CA . ASN A 1 614 ? 3.872 33.955 38.333 1.00 84.00 614 ASN A CA 1
ATOM 4785 C C . ASN A 1 614 ? 4.753 33.758 37.088 1.00 84.00 614 ASN A C 1
ATOM 4787 O O . ASN A 1 614 ? 5.925 33.416 37.236 1.00 84.00 614 ASN A O 1
ATOM 4791 N N . PRO A 1 615 ? 4.240 34.001 35.871 1.00 79.62 615 PRO A N 1
ATOM 4792 C CA . PRO A 1 615 ? 4.977 33.736 34.637 1.00 79.62 615 PRO A CA 1
ATOM 4793 C C . PRO A 1 615 ? 6.248 34.580 34.473 1.00 79.62 615 PRO A C 1
ATOM 4795 O O . PRO A 1 615 ? 7.053 34.268 33.609 1.00 79.62 615 PRO A O 1
ATOM 4798 N N . LEU A 1 616 ? 6.437 35.630 35.276 1.00 82.00 616 LEU A N 1
ATOM 4799 C CA . LEU A 1 616 ? 7.631 36.481 35.238 1.00 82.00 616 LEU A CA 1
ATOM 4800 C C . LEU A 1 616 ? 8.722 36.057 36.230 1.00 82.00 616 LEU A C 1
ATOM 4802 O O . LEU A 1 616 ? 9.843 36.544 36.153 1.00 82.00 616 LEU A O 1
ATOM 4806 N N . ASP A 1 617 ? 8.375 35.234 37.218 1.00 85.94 617 ASP A N 1
ATOM 4807 C CA . ASP A 1 617 ? 9.282 34.866 38.305 1.00 85.94 617 ASP A CA 1
ATOM 4808 C C . ASP A 1 617 ? 8.733 33.634 39.026 1.00 85.94 617 ASP A C 1
ATOM 4810 O O . ASP A 1 617 ? 8.016 33.730 40.031 1.00 85.94 617 ASP A O 1
ATOM 4814 N N . SER A 1 618 ? 8.971 32.451 38.465 1.00 89.12 618 SER A N 1
ATOM 4815 C CA . SER A 1 618 ? 8.536 31.204 39.090 1.00 89.12 618 SER A CA 1
ATOM 4816 C C . SER A 1 618 ? 9.391 30.018 38.704 1.00 89.12 618 SER A C 1
ATOM 4818 O O . SER A 1 618 ? 9.935 29.933 37.608 1.00 89.12 618 SER A O 1
ATOM 4820 N N . TYR A 1 619 ? 9.447 29.060 39.622 1.00 91.25 619 TYR A N 1
ATOM 4821 C CA . TYR A 1 619 ? 10.004 27.750 39.342 1.00 91.25 619 TYR A CA 1
ATOM 4822 C C . TYR A 1 619 ? 8.960 26.842 38.699 1.00 91.25 619 TYR A C 1
ATOM 4824 O O . TYR A 1 619 ? 7.790 26.858 39.081 1.00 91.25 619 TYR A O 1
ATOM 4832 N N . ILE A 1 620 ? 9.396 26.009 37.765 1.00 92.88 620 ILE A N 1
ATOM 4833 C CA . ILE A 1 620 ? 8.672 24.826 37.319 1.00 92.88 620 ILE A CA 1
ATOM 4834 C C . ILE A 1 620 ? 9.393 23.628 37.917 1.00 92.88 620 ILE A C 1
ATOM 4836 O O . ILE A 1 620 ? 10.589 23.439 37.702 1.00 92.88 620 ILE A O 1
ATOM 4840 N N . TRP A 1 621 ? 8.651 22.832 38.672 1.00 92.69 621 TRP A N 1
ATOM 4841 C CA . TRP A 1 621 ? 9.125 21.624 39.327 1.00 92.69 621 TRP A CA 1
ATOM 4842 C C . TRP A 1 621 ? 8.600 20.407 38.586 1.00 92.69 621 TRP A C 1
ATOM 4844 O O . TRP A 1 621 ? 7.452 20.401 38.140 1.00 92.69 621 TRP A O 1
ATOM 4854 N N . PHE A 1 622 ? 9.394 19.352 38.503 1.00 91.81 622 PHE A N 1
ATOM 4855 C CA . PHE A 1 622 ? 8.939 18.073 37.979 1.00 91.81 622 PHE A CA 1
ATOM 4856 C C . PHE A 1 622 ? 9.503 16.924 38.815 1.00 91.81 622 PHE A C 1
ATOM 4858 O O . PHE A 1 622 ? 10.682 16.896 39.163 1.00 91.81 622 PHE A O 1
ATOM 4865 N N . GLU A 1 623 ? 8.628 15.988 39.170 1.00 91.06 623 GLU A N 1
ATOM 4866 C CA . GLU A 1 623 ? 8.968 14.795 39.943 1.00 91.06 623 GLU A CA 1
ATOM 4867 C C . GLU A 1 623 ? 9.019 13.592 39.012 1.00 91.06 623 GLU A C 1
ATOM 4869 O O . GLU A 1 623 ? 8.074 13.329 38.268 1.00 91.06 623 GLU A O 1
ATOM 4874 N N . LEU A 1 624 ? 10.113 12.846 39.066 1.00 89.75 624 LEU A N 1
ATOM 4875 C CA . LEU A 1 624 ? 10.343 11.649 38.273 1.00 89.75 624 LEU A CA 1
ATOM 4876 C C . LEU A 1 624 ? 10.057 10.394 39.107 1.00 89.75 624 LEU A C 1
ATOM 4878 O O . LEU A 1 624 ? 10.185 10.395 40.333 1.00 89.75 624 LEU A O 1
ATOM 4882 N N . TYR A 1 625 ? 9.732 9.275 38.449 1.00 82.62 625 TYR A N 1
ATOM 4883 C CA . TYR A 1 625 ? 9.569 7.984 39.144 1.00 82.62 625 TYR A CA 1
ATOM 4884 C C . TYR A 1 625 ? 10.864 7.451 39.780 1.00 82.62 625 TYR A C 1
ATOM 4886 O O . TYR A 1 625 ? 10.818 6.540 40.606 1.00 82.62 625 TYR A O 1
ATOM 4894 N N . GLY A 1 626 ? 12.015 8.020 39.426 1.00 82.75 626 GLY A N 1
ATOM 4895 C CA . GLY A 1 626 ? 13.294 7.748 40.063 1.00 82.75 626 GLY A CA 1
ATOM 4896 C C . GLY A 1 626 ? 14.346 8.774 39.658 1.00 82.75 626 GLY A C 1
ATOM 4897 O O . GLY A 1 626 ? 14.103 9.608 38.790 1.00 82.75 626 GLY A O 1
ATOM 4898 N N . SER A 1 627 ? 15.527 8.696 40.273 1.00 82.81 627 SER A N 1
ATOM 4899 C CA . SER A 1 627 ? 16.613 9.624 39.951 1.00 82.81 627 SER A CA 1
ATOM 4900 C C . SER A 1 627 ? 17.082 9.467 38.496 1.00 82.81 627 SER A C 1
ATOM 4902 O O . SER A 1 627 ? 17.311 8.322 38.059 1.00 82.81 627 SER A O 1
ATOM 4904 N N . PRO A 1 628 ? 17.209 10.577 37.738 1.00 86.94 628 PRO A N 1
ATOM 4905 C CA . PRO A 1 628 ? 17.528 10.527 36.322 1.00 86.94 628 PRO A CA 1
ATOM 4906 C C . PRO A 1 628 ? 18.997 10.160 36.099 1.00 86.94 628 PRO A C 1
ATOM 4908 O O . PRO A 1 628 ? 19.917 10.591 36.800 1.00 86.94 628 PRO A O 1
ATOM 4911 N N . SER A 1 629 ? 19.237 9.342 35.083 1.00 85.75 629 SER A N 1
ATOM 4912 C CA . SER A 1 629 ? 20.563 9.083 34.526 1.00 85.75 629 SER A CA 1
ATOM 4913 C C . SER A 1 629 ? 21.119 10.324 33.819 1.00 85.75 629 SER A C 1
ATOM 4915 O O . SER A 1 629 ? 20.386 11.255 33.502 1.00 85.75 629 SER A O 1
ATOM 4917 N N . ASP A 1 630 ? 22.424 10.346 33.541 1.00 84.00 630 ASP A N 1
ATOM 4918 C CA . ASP A 1 630 ? 23.063 11.494 32.873 1.00 84.00 630 ASP A CA 1
ATOM 4919 C C . ASP A 1 630 ? 22.497 11.719 31.458 1.00 84.00 630 ASP A C 1
ATOM 4921 O O . ASP A 1 630 ? 22.391 12.849 30.991 1.00 84.00 630 ASP A O 1
ATOM 4925 N N . GLN A 1 631 ? 22.068 10.639 30.795 1.00 83.38 631 GLN A N 1
ATOM 4926 C CA . GLN A 1 631 ? 21.394 10.708 29.501 1.00 83.38 631 GLN A CA 1
ATOM 4927 C C . GLN A 1 631 ? 19.996 11.331 29.618 1.00 83.38 631 GLN A C 1
ATOM 4929 O O . GLN A 1 631 ? 19.638 12.167 28.794 1.00 83.38 631 GLN A O 1
ATOM 4934 N N . GLU A 1 632 ? 19.222 10.956 30.640 1.00 87.44 632 GLU A N 1
ATOM 4935 C CA . GLU A 1 632 ? 17.898 11.539 30.902 1.00 87.44 632 GLU A CA 1
ATOM 4936 C C . GLU A 1 632 ? 18.010 13.026 31.273 1.00 87.44 632 GLU A C 1
ATOM 4938 O O . GLU A 1 632 ? 17.230 13.829 30.770 1.00 87.44 632 GLU A O 1
ATOM 4943 N N . VAL A 1 633 ? 19.023 13.416 32.060 1.00 89.69 633 VAL A N 1
ATOM 4944 C CA . VAL A 1 633 ? 19.324 14.830 32.359 1.00 89.69 633 VAL A CA 1
ATOM 4945 C C . VAL A 1 633 ? 19.605 15.618 31.077 1.00 89.69 633 VAL A C 1
ATOM 4947 O O . VAL A 1 633 ? 19.021 16.682 30.880 1.00 89.69 633 VAL A O 1
ATOM 4950 N N . ASN A 1 634 ? 20.438 15.087 30.174 1.00 89.44 634 ASN A N 1
ATOM 4951 C CA . ASN A 1 634 ? 20.725 15.735 28.890 1.00 89.44 634 ASN A CA 1
ATOM 4952 C C . ASN A 1 634 ? 19.485 15.860 28.002 1.00 89.44 634 ASN A C 1
ATOM 4954 O O . ASN A 1 634 ? 19.311 16.873 27.327 1.00 89.44 634 ASN A O 1
ATOM 4958 N N . LEU A 1 635 ? 18.625 14.842 27.995 1.00 89.38 635 LEU A N 1
ATOM 4959 C CA . LEU A 1 635 ? 17.423 14.829 27.173 1.00 89.38 635 LEU A CA 1
ATOM 4960 C C . LEU A 1 635 ? 16.397 15.858 27.663 1.00 89.38 635 LEU A C 1
ATOM 4962 O O . LEU A 1 635 ? 15.942 16.685 26.876 1.00 89.38 635 LEU A O 1
ATOM 4966 N N . ILE A 1 636 ? 16.091 15.858 28.966 1.00 91.75 636 ILE A N 1
ATOM 4967 C CA . ILE A 1 636 ? 15.197 16.847 29.588 1.00 91.75 636 ILE A CA 1
ATOM 4968 C C . ILE A 1 636 ? 15.758 18.256 29.378 1.00 91.75 636 ILE A C 1
ATOM 4970 O O . ILE A 1 636 ? 15.039 19.150 28.938 1.00 91.75 636 ILE A O 1
ATOM 4974 N N . GLY A 1 637 ? 17.057 18.438 29.620 1.00 92.88 637 GLY A N 1
ATOM 4975 C CA . GLY A 1 637 ? 17.744 19.706 29.412 1.00 92.88 637 GLY A CA 1
ATOM 4976 C C . GLY A 1 637 ? 17.647 20.229 27.980 1.00 92.88 637 GLY A C 1
ATOM 4977 O O . GLY A 1 637 ? 17.289 21.386 27.774 1.00 92.88 637 GLY A O 1
ATOM 4978 N N . SER A 1 638 ? 17.868 19.366 26.987 1.00 92.44 638 SER A N 1
ATOM 4979 C CA . SER A 1 638 ? 17.794 19.736 25.566 1.00 92.44 638 SER A CA 1
ATOM 4980 C C . SER A 1 638 ? 16.378 20.137 25.137 1.00 92.44 638 SER A C 1
ATOM 4982 O O . SER A 1 638 ? 16.211 21.076 24.355 1.00 92.44 638 SER A O 1
ATOM 4984 N N . VAL A 1 639 ? 15.347 19.465 25.665 1.00 93.38 639 VAL A N 1
ATOM 4985 C CA . VAL A 1 639 ? 13.940 19.822 25.413 1.00 93.38 639 VAL A CA 1
ATOM 4986 C C . VAL A 1 639 ? 13.619 21.197 26.000 1.00 93.38 639 VAL A C 1
ATOM 4988 O O . VAL A 1 639 ? 13.044 22.039 25.310 1.00 93.38 639 VAL A O 1
ATOM 4991 N N . ILE A 1 640 ? 14.036 21.458 27.242 1.00 93.94 640 ILE A N 1
ATOM 4992 C CA . ILE A 1 640 ? 13.813 22.747 27.917 1.00 93.94 640 ILE A CA 1
ATOM 4993 C C . ILE A 1 640 ? 14.576 23.874 27.208 1.00 93.94 640 ILE A C 1
ATOM 4995 O O . ILE A 1 640 ? 14.009 24.938 26.964 1.00 93.94 640 ILE A O 1
ATOM 4999 N N . GLN A 1 641 ? 15.828 23.635 26.815 1.00 93.19 641 GLN A N 1
ATOM 5000 C CA . GLN A 1 641 ? 16.630 24.595 26.056 1.00 93.19 641 GLN A CA 1
ATOM 5001 C C . GLN A 1 641 ? 15.983 24.920 24.704 1.00 93.19 641 GLN A C 1
ATOM 5003 O O . GLN A 1 641 ? 15.903 26.085 24.321 1.00 93.19 641 GLN A O 1
ATOM 5008 N N . SER A 1 642 ? 15.465 23.913 23.997 1.00 91.62 642 SER A N 1
ATOM 5009 C CA . SER A 1 642 ? 14.761 24.119 22.725 1.00 91.62 642 SER A CA 1
ATOM 5010 C C . SER A 1 642 ? 13.489 24.947 22.914 1.00 91.62 642 SER A C 1
ATOM 5012 O O . SER A 1 642 ? 13.254 25.894 22.164 1.00 91.62 642 SER A O 1
ATOM 5014 N N . TRP A 1 643 ? 12.705 24.647 23.954 1.00 91.00 643 TRP A N 1
ATOM 5015 C CA . TRP A 1 643 ? 11.523 25.427 24.320 1.00 91.00 643 TRP A CA 1
ATOM 5016 C C . TRP A 1 643 ? 11.872 26.891 24.625 1.00 91.00 643 TRP A C 1
ATOM 5018 O O . TRP A 1 643 ? 11.223 27.798 24.101 1.00 91.00 643 TRP A O 1
ATOM 5028 N N . TYR A 1 644 ? 12.947 27.137 25.378 1.00 89.00 644 TYR A N 1
ATOM 5029 C CA . TYR A 1 644 ? 13.448 28.486 25.639 1.00 89.00 644 TYR A CA 1
ATOM 5030 C C . TYR A 1 644 ? 13.868 29.217 24.355 1.00 89.00 644 TYR A C 1
ATOM 5032 O O . TYR A 1 644 ? 13.428 30.343 24.120 1.00 89.00 644 TYR A O 1
ATOM 5040 N N . VAL A 1 645 ? 14.663 28.583 23.484 1.00 84.56 645 VAL A N 1
ATOM 5041 C CA . VAL A 1 645 ? 15.102 29.181 22.209 1.00 84.56 645 VAL A CA 1
ATOM 5042 C C . VAL A 1 645 ? 13.903 29.535 21.327 1.00 84.56 645 VAL A C 1
ATOM 5044 O O . VAL A 1 645 ? 13.851 30.635 20.779 1.00 84.56 645 VAL A O 1
ATOM 5047 N N . MET A 1 646 ? 12.903 28.656 21.232 1.00 82.81 646 MET A N 1
ATOM 5048 C CA . MET A 1 646 ? 11.662 28.940 20.504 1.00 82.81 646 MET A CA 1
ATOM 5049 C C . MET A 1 646 ? 10.910 30.137 21.098 1.00 82.81 646 MET A C 1
ATOM 5051 O O . MET A 1 646 ? 10.465 31.020 20.360 1.00 82.81 646 MET A O 1
ATOM 5055 N N . GLY A 1 647 ? 10.824 30.215 22.426 1.00 80.62 647 GLY A N 1
ATOM 5056 C CA . GLY A 1 647 ? 10.243 31.360 23.122 1.00 80.62 647 GLY A CA 1
ATOM 5057 C C . GLY A 1 647 ? 10.984 32.665 22.836 1.00 80.62 647 GLY A C 1
ATOM 5058 O O . GLY A 1 647 ? 10.346 33.676 22.539 1.00 80.62 647 GLY A O 1
ATOM 5059 N N . ARG A 1 648 ? 12.323 32.621 22.834 1.00 79.56 648 ARG A N 1
ATOM 5060 C CA . ARG A 1 648 ? 13.204 33.757 22.513 1.00 79.56 648 ARG A CA 1
ATOM 5061 C C . ARG A 1 648 ? 13.058 34.257 21.081 1.00 79.56 648 ARG A C 1
ATOM 5063 O O . ARG A 1 648 ? 13.247 35.442 20.817 1.00 79.56 648 ARG A O 1
ATOM 5070 N N . LEU A 1 649 ? 12.716 33.359 20.164 1.00 75.31 649 LEU A N 1
ATOM 5071 C CA . LEU A 1 649 ? 12.417 33.681 18.769 1.00 75.31 649 LEU A CA 1
ATOM 5072 C C . LEU A 1 649 ? 10.977 34.187 18.569 1.00 75.31 649 LEU A C 1
ATOM 5074 O O . LEU A 1 649 ? 10.594 34.504 17.447 1.00 75.31 649 LEU A O 1
ATOM 5078 N N . GLY A 1 650 ? 10.180 34.291 19.639 1.00 72.56 650 GLY A N 1
ATOM 5079 C CA . GLY A 1 650 ? 8.806 34.787 19.582 1.00 72.56 650 GLY A CA 1
ATOM 5080 C C . GLY A 1 650 ? 7.790 33.759 19.079 1.00 72.56 650 GLY A C 1
ATOM 5081 O O . GLY A 1 650 ? 6.681 34.146 18.708 1.00 72.56 650 GLY A O 1
ATOM 5082 N N . ALA A 1 651 ? 8.132 32.463 19.084 1.00 72.62 651 ALA A N 1
ATOM 5083 C CA . ALA A 1 651 ? 7.257 31.393 18.593 1.00 72.62 651 ALA A CA 1
ATOM 5084 C C . ALA A 1 651 ? 5.958 31.251 19.404 1.00 72.62 651 ALA A C 1
ATOM 5086 O O . ALA A 1 651 ? 4.966 30.745 18.889 1.00 72.62 651 ALA A O 1
ATOM 5087 N N . PHE A 1 652 ? 5.946 31.714 20.659 1.00 73.94 652 PHE A N 1
ATOM 5088 C CA . PHE A 1 652 ? 4.779 31.612 21.541 1.00 73.94 652 PHE A CA 1
ATOM 5089 C C . PHE A 1 652 ? 3.894 32.860 21.548 1.00 73.94 652 PHE A C 1
ATOM 5091 O O . PHE A 1 652 ? 3.036 33.004 22.412 1.00 73.94 652 PHE A O 1
ATOM 5098 N N . ASN A 1 653 ? 4.097 33.775 20.599 1.00 66.38 653 ASN A N 1
ATOM 5099 C CA . ASN A 1 653 ? 3.279 34.971 20.486 1.00 66.38 653 ASN A CA 1
ATOM 5100 C C . ASN A 1 653 ? 2.011 34.678 19.673 1.00 66.38 653 ASN A C 1
ATOM 5102 O O . ASN A 1 653 ? 2.041 34.650 18.441 1.00 66.38 653 ASN A O 1
ATOM 5106 N N . SER A 1 654 ? 0.882 34.510 20.362 1.00 60.81 654 SER A N 1
ATOM 5107 C CA . SER A 1 654 ? -0.426 34.257 19.743 1.00 60.81 654 SER A CA 1
ATOM 5108 C C . SER A 1 654 ? -0.873 35.340 18.746 1.00 60.81 654 SER A C 1
ATOM 5110 O O . SER A 1 654 ? -1.655 35.047 17.843 1.00 60.81 654 SER A O 1
ATOM 5112 N N . SER A 1 655 ? -0.340 36.567 18.826 1.00 56.34 655 SER A N 1
ATOM 5113 C CA . SER A 1 655 ? -0.634 37.629 17.848 1.00 56.34 655 SER A CA 1
ATOM 5114 C C . SER A 1 655 ? 0.070 37.412 16.501 1.00 56.34 655 SER A C 1
ATOM 5116 O O . SER A 1 655 ? -0.454 37.831 15.471 1.00 56.34 655 SER A O 1
ATOM 5118 N N . ASN A 1 656 ? 1.208 36.707 16.474 1.00 54.19 656 ASN A N 1
ATOM 5119 C CA . ASN A 1 656 ? 1.908 36.362 15.229 1.00 54.19 656 ASN A CA 1
ATOM 5120 C C . ASN A 1 656 ? 1.200 35.234 14.451 1.00 54.19 656 ASN A C 1
ATOM 5122 O O . ASN A 1 656 ? 1.368 35.129 13.239 1.00 54.19 656 ASN A O 1
ATOM 5126 N N . LEU A 1 657 ? 0.362 34.430 15.118 1.00 53.12 657 LEU A N 1
ATOM 5127 C CA . LEU A 1 657 ? -0.443 33.365 14.501 1.00 53.12 657 LEU A CA 1
ATOM 5128 C C . LEU A 1 657 ? -1.759 33.859 13.861 1.00 53.12 657 LEU A C 1
ATOM 5130 O O . LEU A 1 657 ? -2.422 33.097 13.160 1.00 53.12 657 LEU A O 1
ATOM 5134 N N . GLN A 1 658 ? -2.144 35.130 14.041 1.00 48.47 658 GLN A N 1
ATOM 5135 C CA . GLN A 1 658 ? -3.421 35.672 13.536 1.00 48.47 658 GLN A CA 1
ATOM 5136 C C . GLN A 1 658 ? -3.430 36.026 12.037 1.00 48.47 658 GLN A C 1
ATOM 5138 O O . GLN A 1 658 ? -4.467 36.428 11.508 1.00 48.47 658 GLN A O 1
ATOM 5143 N N . LEU A 1 659 ? -2.320 35.841 11.314 1.00 49.81 659 LEU A N 1
ATOM 5144 C CA . LEU A 1 659 ? -2.264 36.089 9.865 1.00 49.81 659 LEU A CA 1
ATOM 5145 C C . LEU A 1 659 ? -2.905 34.977 9.013 1.00 49.81 659 LEU A C 1
ATOM 5147 O O . LEU A 1 659 ? -3.045 35.150 7.806 1.00 49.81 659 LEU A O 1
ATOM 5151 N N . ALA A 1 660 ? -3.365 33.876 9.617 1.00 46.50 660 ALA A N 1
ATOM 5152 C CA . ALA A 1 660 ? -3.971 32.751 8.898 1.00 46.50 660 ALA A CA 1
ATOM 5153 C C . ALA A 1 660 ? -5.373 33.033 8.309 1.00 46.50 660 ALA A C 1
ATOM 5155 O O . ALA A 1 660 ? -5.879 32.218 7.545 1.00 46.50 660 ALA A O 1
ATOM 5156 N N . ASN A 1 661 ? -6.007 34.165 8.644 1.00 44.59 661 ASN A N 1
ATOM 5157 C CA . ASN A 1 661 ? -7.391 34.470 8.246 1.00 44.59 661 ASN A CA 1
ATOM 5158 C C . ASN A 1 661 ? -7.527 35.674 7.293 1.00 44.59 661 ASN A C 1
ATOM 5160 O O . ASN A 1 661 ? -8.620 36.217 7.123 1.00 44.59 661 ASN A O 1
ATOM 5164 N N . VAL A 1 662 ? -6.425 36.123 6.686 1.00 47.88 662 VAL A N 1
ATOM 5165 C CA . VAL A 1 662 ? -6.444 37.215 5.702 1.00 47.88 662 VAL A CA 1
ATOM 5166 C C . VAL A 1 662 ? -6.514 36.617 4.295 1.00 47.88 662 VAL A C 1
ATOM 5168 O O . VAL A 1 662 ? -5.713 35.755 3.950 1.00 47.88 662 VAL A O 1
ATOM 5171 N N . SER A 1 663 ? -7.490 37.070 3.496 1.00 44.09 663 SER A N 1
ATOM 5172 C CA . SER A 1 663 ? -7.655 36.705 2.078 1.00 44.09 663 SER A CA 1
ATOM 5173 C C . SER A 1 663 ? -6.315 36.749 1.333 1.00 44.09 663 SER A C 1
ATOM 5175 O O . SER A 1 663 ? -5.623 37.767 1.393 1.00 44.09 663 SER A O 1
ATOM 5177 N N . MET A 1 664 ? -5.980 35.685 0.594 1.00 48.69 664 MET A N 1
ATOM 5178 C CA . MET A 1 664 ? -4.766 35.543 -0.232 1.00 48.69 664 MET A CA 1
ATOM 5179 C C . MET A 1 664 ? -4.714 36.491 -1.453 1.00 48.69 664 MET A C 1
ATOM 5181 O O . MET A 1 664 ? -4.031 36.210 -2.433 1.00 48.69 664 MET A O 1
ATOM 5185 N N . ASP A 1 665 ? -5.414 37.625 -1.422 1.00 46.62 665 ASP A N 1
ATOM 5186 C CA . ASP A 1 665 ? -5.361 38.634 -2.489 1.00 46.62 665 ASP A CA 1
ATOM 5187 C C . ASP A 1 665 ? -4.137 39.561 -2.379 1.00 46.62 665 ASP A C 1
ATOM 5189 O O . ASP A 1 665 ? -3.867 40.351 -3.283 1.00 46.62 665 ASP A O 1
ATOM 5193 N N . PHE A 1 666 ? -3.376 39.471 -1.285 1.00 48.72 666 PHE A N 1
ATOM 5194 C CA . PHE A 1 666 ? -2.118 40.187 -1.105 1.00 48.72 666 PHE A CA 1
ATOM 5195 C C . PHE A 1 666 ? -1.033 39.204 -0.700 1.00 48.72 666 PHE A C 1
ATOM 5197 O O . PHE A 1 666 ? -1.103 38.633 0.380 1.00 48.72 666 PHE A O 1
ATOM 5204 N N . ASP A 1 667 ? -0.027 39.052 -1.556 1.00 43.59 667 ASP A N 1
ATOM 5205 C CA . ASP A 1 667 ? 1.236 38.390 -1.241 1.00 43.59 667 ASP A CA 1
ATOM 5206 C C . ASP A 1 667 ? 1.990 39.295 -0.244 1.00 43.59 667 ASP A C 1
ATOM 5208 O O . ASP A 1 667 ? 2.533 40.335 -0.649 1.00 43.59 667 ASP A O 1
ATOM 5212 N N . PRO A 1 668 ? 1.949 39.037 1.079 1.00 49.72 668 PRO A N 1
ATOM 5213 C CA . PRO A 1 668 ? 2.569 39.927 2.035 1.00 49.72 668 PRO A CA 1
ATOM 5214 C C . PRO A 1 668 ? 4.061 39.616 2.001 1.00 49.72 668 PRO A C 1
ATOM 5216 O O . PRO A 1 668 ? 4.532 38.662 2.616 1.00 49.72 668 PRO A O 1
ATOM 5219 N N . LEU A 1 669 ? 4.820 40.431 1.270 1.00 47.81 669 LEU A N 1
ATOM 5220 C CA . LEU A 1 669 ? 6.274 40.452 1.378 1.00 47.81 669 LEU A CA 1
ATOM 5221 C C . LEU A 1 669 ? 6.645 40.655 2.851 1.00 47.81 669 LEU A C 1
ATOM 5223 O O . LEU A 1 669 ? 6.374 41.709 3.433 1.00 47.81 669 LEU A O 1
ATOM 5227 N N . TYR A 1 670 ? 7.242 39.622 3.447 1.00 47.31 670 TYR A N 1
ATOM 5228 C CA . TYR A 1 670 ? 7.765 39.651 4.805 1.00 47.31 670 TYR A CA 1
ATOM 5229 C C . TYR A 1 670 ? 8.856 40.725 4.897 1.00 47.31 670 TYR A C 1
ATOM 5231 O O . TYR A 1 670 ? 9.986 40.543 4.444 1.00 47.31 670 TYR A O 1
ATOM 5239 N N . ASP A 1 671 ? 8.493 41.882 5.448 1.00 53.16 671 ASP A N 1
ATOM 5240 C CA . ASP A 1 671 ? 9.403 42.997 5.693 1.00 53.16 671 ASP A CA 1
ATOM 5241 C C . ASP A 1 671 ? 10.182 42.708 6.982 1.00 53.16 671 ASP A C 1
ATOM 5243 O O . ASP A 1 671 ? 9.727 42.996 8.095 1.00 53.16 671 ASP A O 1
ATOM 5247 N N . ALA A 1 672 ? 11.352 42.086 6.819 1.00 51.94 672 ALA A N 1
ATOM 5248 C CA . ALA A 1 672 ? 12.236 41.711 7.919 1.00 51.94 672 ALA A CA 1
ATOM 5249 C C . ALA A 1 672 ? 12.625 42.915 8.802 1.00 51.94 672 ALA A C 1
ATOM 5251 O O . ALA A 1 672 ? 12.774 42.757 10.014 1.00 51.94 672 ALA A O 1
ATOM 5252 N N . ASP A 1 673 ? 12.710 44.124 8.234 1.00 52.47 673 ASP A N 1
ATOM 5253 C CA . ASP A 1 673 ? 13.068 45.345 8.963 1.00 52.47 673 ASP A CA 1
ATOM 5254 C C . ASP A 1 673 ? 11.901 45.894 9.802 1.00 52.47 673 ASP A C 1
ATOM 5256 O O . ASP A 1 673 ? 12.121 46.506 10.856 1.00 52.47 673 ASP A O 1
ATOM 5260 N N . LYS A 1 674 ? 10.649 45.669 9.372 1.00 52.12 674 LYS A N 1
ATOM 5261 C CA . LYS A 1 674 ? 9.451 45.929 10.191 1.00 52.12 674 LYS A CA 1
ATOM 5262 C C . LYS A 1 674 ? 9.238 44.867 11.261 1.00 52.12 674 LYS A C 1
ATOM 5264 O O . LYS A 1 674 ? 8.931 45.239 12.392 1.00 52.12 674 LYS A O 1
ATOM 5269 N N . GLY A 1 675 ? 9.432 43.588 10.937 1.00 51.47 675 GLY A N 1
ATOM 5270 C CA . GLY A 1 675 ? 9.308 42.485 11.897 1.00 51.47 675 GLY A CA 1
ATOM 5271 C C . GLY A 1 675 ? 10.263 42.638 13.083 1.00 51.47 675 GLY A C 1
ATOM 5272 O O . GLY A 1 675 ? 9.866 42.450 14.226 1.00 51.47 675 GLY A O 1
ATOM 5273 N N . PHE A 1 676 ? 11.487 43.117 12.838 1.00 49.22 676 PHE A N 1
ATOM 5274 C CA . PHE A 1 676 ? 12.478 43.351 13.896 1.00 49.22 676 PHE A CA 1
ATOM 5275 C C . PHE A 1 676 ? 12.125 44.510 14.850 1.00 49.22 676 PHE A C 1
ATOM 5277 O O . PHE A 1 676 ? 12.675 44.610 15.945 1.00 49.22 676 PHE A O 1
ATOM 5284 N N . LYS A 1 677 ? 11.228 45.420 14.440 1.00 52.53 677 LYS A N 1
ATOM 5285 C CA . LYS A 1 677 ? 10.822 46.597 15.231 1.00 52.53 677 LYS A CA 1
ATOM 5286 C C . LYS A 1 677 ? 9.502 46.407 15.973 1.00 52.53 677 LYS A C 1
ATOM 5288 O O . LYS A 1 677 ? 9.187 47.220 16.841 1.00 52.53 677 LYS A O 1
ATOM 5293 N N . VAL A 1 678 ? 8.731 45.373 15.642 1.00 53.00 678 VAL A N 1
ATOM 5294 C CA . VAL A 1 678 ? 7.396 45.141 16.196 1.00 53.00 678 VAL A CA 1
ATOM 5295 C C . VAL A 1 678 ? 7.422 43.860 17.028 1.00 53.00 678 VAL A C 1
ATOM 52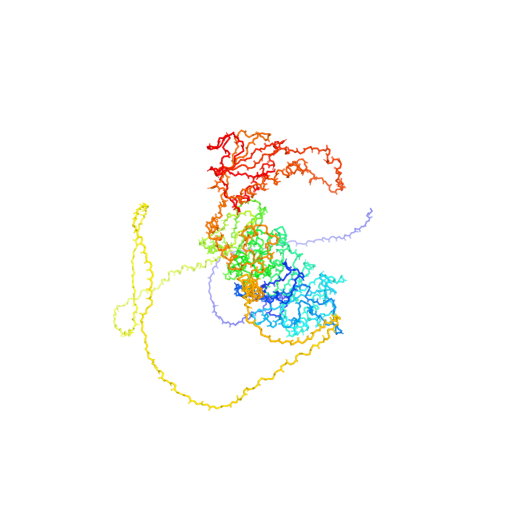97 O O . VAL A 1 678 ? 7.247 42.765 16.517 1.00 53.00 678 VAL A O 1
ATOM 5300 N N . MET A 1 679 ? 7.595 44.071 18.335 1.00 48.09 679 MET A N 1
ATOM 5301 C CA . MET A 1 679 ? 7.519 43.131 19.463 1.00 48.09 679 MET A CA 1
ATOM 5302 C C . MET A 1 679 ? 8.837 42.469 19.911 1.00 48.09 679 MET A C 1
ATOM 5304 O O . MET A 1 679 ? 9.341 41.567 19.247 1.00 48.09 679 MET A O 1
ATOM 5308 N N . PRO A 1 680 ? 9.389 42.875 21.075 1.00 53.50 680 PRO A N 1
ATOM 5309 C CA . PRO A 1 680 ? 10.456 42.123 21.721 1.00 53.50 680 PRO A CA 1
ATOM 5310 C C . PRO A 1 680 ? 9.929 40.759 22.190 1.00 53.50 680 PRO A C 1
ATOM 5312 O O . PRO A 1 680 ? 8.769 40.634 22.583 1.00 53.50 680 PRO A O 1
ATOM 5315 N N . SER A 1 681 ? 10.800 39.751 22.114 1.00 55.09 681 SER A N 1
ATOM 5316 C CA . SER A 1 681 ? 10.591 38.392 22.623 1.00 55.09 681 SER A CA 1
ATOM 5317 C C . SER A 1 681 ? 9.853 38.383 23.957 1.00 55.09 681 SER A C 1
ATOM 5319 O O . SER A 1 681 ? 10.273 39.059 24.893 1.00 55.09 681 SER A O 1
ATOM 5321 N N . SER A 1 682 ? 8.801 37.573 24.039 1.00 63.34 682 SER A N 1
ATOM 5322 C CA . SER A 1 682 ? 8.055 37.362 25.270 1.00 63.34 682 SER A CA 1
ATOM 5323 C C . SER A 1 682 ? 8.889 36.611 26.298 1.00 63.34 682 SER A C 1
ATOM 5325 O O . SER A 1 682 ? 8.978 37.069 27.416 1.00 63.34 682 SER A O 1
ATOM 5327 N N . PHE A 1 683 ? 9.580 35.530 25.927 1.00 75.12 683 PHE A N 1
ATOM 5328 C CA . PHE A 1 683 ? 10.409 34.781 26.876 1.00 75.12 683 PHE A CA 1
ATOM 5329 C C . PHE A 1 683 ? 11.656 35.603 27.219 1.00 75.12 683 PHE A C 1
ATOM 5331 O O . PHE A 1 683 ? 12.423 35.945 26.316 1.00 75.12 683 PHE A O 1
ATOM 5338 N N . HIS A 1 684 ? 11.859 35.962 28.484 1.00 80.31 684 HIS A N 1
ATOM 5339 C CA . HIS A 1 684 ? 12.983 36.801 28.888 1.00 80.31 684 HIS A CA 1
ATOM 5340 C C . HIS A 1 684 ? 14.195 35.959 29.275 1.00 80.31 684 HIS A C 1
ATOM 5342 O O . HIS A 1 684 ? 15.260 36.143 28.680 1.00 80.31 684 HIS A O 1
ATOM 5348 N N . ASP A 1 685 ? 14.046 35.032 30.224 1.00 86.31 685 ASP A N 1
ATOM 5349 C CA . ASP A 1 685 ? 15.190 34.316 30.797 1.00 86.31 685 ASP A CA 1
ATOM 5350 C C . ASP A 1 685 ? 14.814 32.965 31.432 1.00 86.31 685 ASP A C 1
ATOM 5352 O O . ASP A 1 685 ? 13.645 32.699 31.724 1.00 86.31 685 ASP A O 1
ATOM 5356 N N . ILE A 1 686 ? 15.810 32.099 31.625 1.00 92.12 686 ILE A N 1
ATOM 5357 C CA . ILE A 1 686 ? 15.662 30.766 32.228 1.00 92.12 686 ILE A CA 1
ATOM 5358 C C . ILE A 1 686 ? 16.941 30.379 32.984 1.00 92.12 686 ILE A C 1
ATOM 5360 O O . ILE A 1 686 ? 18.043 30.724 32.562 1.00 92.12 686 ILE A O 1
ATOM 5364 N N . SER A 1 687 ? 16.818 29.658 34.101 1.00 92.19 687 SER A N 1
ATOM 5365 C CA . SER A 1 687 ? 17.982 29.093 34.798 1.00 92.19 687 SER A CA 1
ATOM 5366 C C . SER A 1 687 ? 18.443 27.768 34.190 1.00 92.19 687 SER A C 1
ATOM 5368 O O . SER A 1 687 ? 17.731 27.135 33.414 1.00 92.19 687 SER A O 1
ATOM 5370 N N . ASP A 1 688 ? 19.594 27.280 34.650 1.00 92.25 688 ASP A N 1
ATOM 5371 C CA . ASP A 1 688 ? 19.989 25.887 34.445 1.00 92.25 688 ASP A CA 1
ATOM 5372 C C . ASP A 1 688 ? 18.916 24.923 34.988 1.00 92.25 688 ASP A C 1
ATOM 5374 O O . ASP A 1 688 ? 18.169 25.244 35.922 1.00 92.25 688 ASP A O 1
ATOM 5378 N N . VAL A 1 689 ? 18.847 23.732 34.390 1.00 92.94 689 VAL A N 1
ATOM 5379 C CA . VAL A 1 689 ? 17.962 22.652 34.840 1.00 92.94 689 VAL A CA 1
ATOM 5380 C C . VAL A 1 689 ? 18.668 21.892 35.940 1.00 92.94 689 VAL A C 1
ATOM 5382 O O . VAL A 1 689 ? 19.661 21.215 35.684 1.00 92.94 689 VAL A O 1
ATOM 5385 N N . GLU A 1 690 ? 18.158 21.984 37.158 1.00 91.44 690 GLU A N 1
ATOM 5386 C CA . GLU A 1 690 ? 18.757 21.349 38.326 1.00 91.44 690 GLU A CA 1
ATOM 5387 C C . GLU A 1 690 ? 17.969 20.097 38.701 1.00 91.44 690 GLU A C 1
ATOM 5389 O O . GLU A 1 690 ? 16.740 20.088 38.645 1.00 91.44 690 GLU A O 1
ATOM 5394 N N . PHE A 1 691 ? 18.671 19.050 39.127 1.00 88.81 691 PHE A N 1
ATOM 5395 C CA . PHE A 1 691 ? 18.097 17.795 39.594 1.00 88.81 691 PHE A CA 1
ATOM 5396 C C . PHE A 1 691 ? 18.718 17.393 40.925 1.00 88.81 691 PHE A C 1
ATOM 5398 O O . PHE A 1 691 ? 19.942 17.396 41.081 1.00 88.81 691 PHE A O 1
ATOM 5405 N N . GLN A 1 692 ? 17.868 16.971 41.851 1.00 85.31 692 GLN A N 1
ATOM 5406 C CA . GLN A 1 692 ? 18.264 16.393 43.123 1.00 85.31 692 GLN A CA 1
ATOM 5407 C C . GLN A 1 692 ? 17.378 15.183 43.398 1.00 85.31 692 GLN A C 1
ATOM 5409 O O . GLN A 1 692 ? 16.151 15.279 43.401 1.00 85.31 692 GLN A O 1
ATOM 5414 N N . ASP A 1 693 ? 18.011 14.027 43.593 1.00 82.75 693 ASP A N 1
ATOM 5415 C CA . ASP A 1 693 ? 17.332 12.736 43.663 1.00 82.75 693 ASP A CA 1
ATOM 5416 C C . ASP A 1 693 ? 16.354 12.542 42.494 1.00 82.75 693 ASP A C 1
ATOM 5418 O O . ASP A 1 693 ? 16.797 12.430 41.350 1.00 82.75 693 ASP A O 1
ATOM 5422 N N . ASN A 1 694 ? 15.049 12.463 42.762 1.00 86.62 694 ASN A N 1
ATOM 5423 C CA . ASN A 1 694 ? 13.986 12.287 41.772 1.00 86.62 694 ASN A CA 1
ATOM 5424 C C . ASN A 1 694 ? 13.271 13.594 41.395 1.00 86.62 694 ASN A C 1
ATOM 5426 O O . ASN A 1 694 ? 12.367 13.566 40.564 1.00 86.62 694 ASN A O 1
ATOM 5430 N N . TRP A 1 695 ? 13.654 14.719 41.987 1.00 88.81 695 TRP A N 1
ATOM 5431 C CA . TRP A 1 695 ? 13.090 16.022 41.673 1.00 88.81 695 TRP A CA 1
ATOM 5432 C C . TRP A 1 695 ? 13.986 16.766 40.691 1.00 88.81 695 TRP A C 1
ATOM 5434 O O . TRP A 1 695 ? 15.212 16.654 40.735 1.00 88.81 695 TRP A O 1
ATOM 5444 N N . GLY A 1 696 ? 13.374 17.574 39.833 1.00 90.88 696 GLY A N 1
ATOM 5445 C CA . GLY A 1 696 ? 14.071 18.609 39.088 1.00 90.88 696 GLY A CA 1
ATOM 5446 C C . GLY A 1 696 ? 13.307 19.924 39.079 1.00 90.88 696 GLY A C 1
ATOM 5447 O O . GLY A 1 696 ? 12.099 19.964 39.340 1.00 90.88 696 GLY A O 1
ATOM 5448 N N . ARG A 1 697 ? 14.036 21.010 38.827 1.00 92.25 697 ARG A N 1
ATOM 5449 C CA . ARG A 1 697 ? 13.493 22.367 38.796 1.00 92.25 697 ARG A CA 1
ATOM 5450 C C . ARG A 1 697 ? 14.185 23.242 37.760 1.00 92.25 697 ARG A C 1
ATOM 5452 O O . ARG A 1 697 ? 15.371 23.073 37.484 1.00 92.25 697 ARG A O 1
ATOM 5459 N N . ILE A 1 698 ? 13.432 24.210 37.253 1.00 93.69 698 ILE A N 1
ATOM 5460 C CA . ILE A 1 698 ? 13.916 25.325 36.432 1.00 93.69 698 ILE A CA 1
ATOM 5461 C C . ILE A 1 698 ? 13.244 26.609 36.886 1.00 93.69 698 ILE A C 1
ATOM 5463 O O . ILE A 1 698 ? 12.044 26.609 37.144 1.00 93.69 698 ILE A O 1
ATOM 5467 N N . TRP A 1 699 ? 13.991 27.698 36.985 1.00 93.06 699 TRP A N 1
ATOM 5468 C CA . TRP A 1 699 ? 13.424 29.033 37.128 1.00 93.06 699 TRP A CA 1
ATOM 5469 C C . TRP A 1 699 ? 13.164 29.624 35.745 1.00 93.06 699 TRP A C 1
ATOM 5471 O O . TRP A 1 699 ? 14.003 29.480 34.857 1.00 93.06 699 TRP A O 1
ATOM 5481 N N . VAL A 1 700 ? 12.018 30.277 35.561 1.00 90.75 700 VAL A N 1
ATOM 5482 C CA . VAL A 1 700 ? 11.626 30.900 34.291 1.00 90.75 700 VAL A CA 1
ATOM 5483 C C . VAL A 1 700 ? 11.121 32.331 34.498 1.00 90.75 700 VAL A C 1
ATOM 5485 O O . VAL A 1 700 ? 10.348 32.598 35.421 1.00 90.75 700 VAL A O 1
ATOM 5488 N N . ASP A 1 701 ? 11.501 33.217 33.575 1.00 88.81 701 ASP A N 1
ATOM 5489 C CA . ASP A 1 701 ? 10.818 34.477 33.268 1.00 88.81 701 ASP A CA 1
ATOM 5490 C C . ASP A 1 701 ? 10.303 34.387 31.826 1.00 88.81 701 ASP A C 1
ATOM 5492 O O . ASP A 1 701 ? 11.022 34.616 30.847 1.00 88.81 701 ASP A O 1
ATOM 5496 N N . LEU A 1 702 ? 9.035 34.003 31.693 1.00 80.50 702 LEU A N 1
ATOM 5497 C CA . LEU A 1 702 ? 8.353 33.849 30.413 1.00 80.50 702 LEU A CA 1
ATOM 5498 C C . LEU A 1 702 ? 8.015 35.189 29.762 1.00 80.50 702 LEU A C 1
ATOM 5500 O O . LEU A 1 702 ? 7.544 35.152 28.629 1.00 80.50 702 LEU A O 1
ATOM 5504 N N . GLY A 1 703 ? 8.158 36.321 30.472 1.00 72.25 703 GLY A N 1
ATOM 5505 C CA . GLY A 1 703 ? 7.843 37.698 30.055 1.00 72.25 703 GLY A CA 1
ATOM 5506 C C . GLY A 1 703 ? 6.444 37.957 29.470 1.00 72.25 703 GLY A C 1
ATOM 5507 O O . GLY A 1 703 ? 6.102 39.091 29.132 1.00 72.25 703 GLY A O 1
ATOM 5508 N N . THR A 1 704 ? 5.592 36.934 29.393 1.00 66.56 704 THR A N 1
ATOM 5509 C CA . THR A 1 704 ? 4.195 36.986 28.962 1.00 66.56 704 THR A CA 1
ATOM 5510 C C . THR A 1 704 ? 3.327 36.093 29.838 1.00 66.56 704 THR A C 1
ATOM 5512 O O . THR A 1 704 ? 3.782 35.083 30.366 1.00 66.56 704 THR A O 1
ATOM 5515 N N . ALA A 1 705 ? 2.049 36.448 29.960 1.00 61.34 705 ALA A N 1
ATOM 5516 C CA . ALA A 1 705 ? 1.030 35.609 30.587 1.00 61.34 705 ALA A CA 1
ATOM 5517 C C . ALA A 1 705 ? 0.327 34.674 29.578 1.00 61.34 705 ALA A C 1
ATOM 5519 O O . ALA A 1 705 ? -0.740 34.147 29.884 1.00 61.34 705 ALA A O 1
ATOM 5520 N N . ASP A 1 706 ? 0.877 34.504 28.368 1.00 66.56 706 ASP A N 1
ATOM 5521 C CA . ASP A 1 706 ? 0.272 33.664 27.330 1.00 66.56 706 ASP A CA 1
ATOM 5522 C C . ASP A 1 706 ? 0.386 32.171 27.682 1.00 66.56 706 ASP A C 1
ATOM 5524 O O . ASP A 1 706 ? 1.482 31.601 27.769 1.00 66.56 706 ASP A O 1
ATOM 5528 N N . PHE A 1 707 ? -0.778 31.543 27.861 1.00 72.31 707 PHE A N 1
ATOM 5529 C CA . PHE A 1 707 ? -0.935 30.127 28.190 1.00 72.31 707 PHE A CA 1
ATOM 5530 C C . PHE A 1 707 ? -0.362 29.206 27.107 1.00 72.31 707 PHE A C 1
ATOM 5532 O O . PHE A 1 707 ? 0.053 28.091 27.416 1.00 72.31 707 PHE A O 1
ATOM 5539 N N . PHE A 1 708 ? -0.239 29.691 25.866 1.00 77.69 708 PHE A N 1
ATOM 5540 C CA . PHE A 1 708 ? 0.290 28.911 24.751 1.00 77.69 708 PHE A CA 1
ATOM 5541 C C . PHE A 1 708 ? 1.731 28.428 24.987 1.00 77.69 708 PHE A C 1
ATOM 5543 O O . PHE A 1 708 ? 2.084 27.307 24.626 1.00 77.69 708 PHE A O 1
ATOM 5550 N N . SER A 1 709 ? 2.561 29.235 25.658 1.00 81.44 709 SER A N 1
ATOM 5551 C CA . SER A 1 709 ? 3.936 28.842 26.005 1.00 81.44 709 SER A CA 1
ATOM 5552 C C . SER A 1 709 ? 3.984 27.635 26.954 1.00 81.44 709 SER A C 1
ATOM 5554 O O . SER A 1 709 ? 4.852 26.770 26.813 1.00 81.44 709 SER A O 1
ATOM 5556 N N . ILE A 1 710 ? 3.026 27.555 27.880 1.00 86.00 710 ILE A N 1
ATOM 5557 C CA . ILE A 1 710 ? 2.884 26.477 28.863 1.00 86.00 710 ILE A CA 1
ATOM 5558 C C . ILE A 1 710 ? 2.308 25.226 28.197 1.00 86.00 710 ILE A C 1
ATOM 5560 O O . ILE A 1 710 ? 2.781 24.125 28.472 1.00 86.00 710 ILE A O 1
ATOM 5564 N N . ASP A 1 711 ? 1.351 25.382 27.282 1.00 82.94 711 ASP A N 1
ATOM 5565 C CA . ASP A 1 711 ? 0.782 24.261 26.527 1.00 82.94 711 ASP A CA 1
ATOM 5566 C C . ASP A 1 711 ? 1.841 23.570 25.661 1.00 82.94 711 ASP A C 1
ATOM 5568 O O . ASP A 1 711 ? 1.965 22.344 25.683 1.00 82.94 711 ASP A O 1
ATOM 5572 N N . VAL A 1 712 ? 2.673 24.344 24.952 1.00 85.38 712 VAL A N 1
ATOM 5573 C CA . VAL A 1 712 ? 3.795 23.788 24.177 1.00 85.38 712 VAL A CA 1
ATOM 5574 C C . VAL A 1 712 ? 4.766 23.038 25.091 1.00 85.38 712 VAL A C 1
ATOM 5576 O O . VAL A 1 712 ? 5.177 21.924 24.768 1.00 85.38 712 VAL A O 1
ATOM 5579 N N . PHE A 1 713 ? 5.094 23.607 26.254 1.00 90.31 713 PHE A N 1
ATOM 5580 C CA . PHE A 1 713 ? 5.959 22.950 27.233 1.00 90.31 713 PHE A CA 1
ATOM 5581 C C . PHE A 1 713 ? 5.381 21.615 27.721 1.00 90.31 713 PHE A C 1
ATOM 5583 O O . PHE A 1 713 ? 6.077 20.599 27.723 1.00 90.31 713 PHE A O 1
ATOM 5590 N N . LEU A 1 714 ? 4.101 21.597 28.104 1.00 90.06 714 LEU A N 1
ATOM 5591 C CA . LEU A 1 714 ? 3.413 20.401 28.588 1.00 90.06 714 LEU A CA 1
ATOM 5592 C C . LEU A 1 714 ? 3.320 19.312 27.516 1.00 90.06 714 LEU A C 1
ATOM 5594 O O . LEU A 1 714 ? 3.519 18.138 27.832 1.00 90.06 714 LEU A O 1
ATOM 5598 N N . ASN A 1 715 ? 3.093 19.685 26.257 1.00 87.25 715 ASN A N 1
ATOM 5599 C CA . ASN A 1 715 ? 3.084 18.744 25.137 1.00 87.25 715 ASN A CA 1
ATOM 5600 C C . ASN A 1 715 ? 4.465 18.108 24.927 1.00 87.25 715 ASN A C 1
ATOM 5602 O O . ASN A 1 715 ? 4.568 16.883 24.859 1.00 87.25 715 ASN A O 1
ATOM 5606 N N . CYS A 1 716 ? 5.536 18.910 24.927 1.00 90.56 716 CYS A N 1
ATOM 5607 C CA . CYS A 1 716 ? 6.907 18.399 24.840 1.00 90.56 716 CYS A CA 1
ATOM 5608 C C . CYS A 1 716 ? 7.235 17.446 26.001 1.00 90.56 716 CYS A C 1
ATOM 5610 O O . CYS A 1 716 ? 7.791 16.368 25.787 1.00 90.56 716 CYS A O 1
ATOM 5612 N N . MET A 1 717 ? 6.847 17.810 27.227 1.00 90.94 717 MET A N 1
ATOM 5613 C CA . MET A 1 717 ? 7.064 16.973 28.410 1.00 90.94 717 MET A CA 1
ATOM 5614 C C . MET A 1 717 ? 6.213 15.699 28.405 1.00 90.94 717 MET A C 1
ATOM 5616 O O . MET A 1 717 ? 6.643 14.685 28.946 1.00 90.94 717 MET A O 1
ATOM 5620 N N . THR A 1 718 ? 5.042 15.710 27.764 1.00 86.00 718 THR A N 1
ATOM 5621 C CA . THR A 1 718 ? 4.188 14.521 27.590 1.00 86.00 718 THR A CA 1
ATOM 5622 C C . THR A 1 718 ? 4.856 13.486 26.697 1.00 86.00 718 THR A C 1
ATOM 5624 O O . THR A 1 718 ? 4.963 12.325 27.092 1.00 86.00 718 THR A O 1
ATOM 5627 N N . VAL A 1 719 ? 5.386 13.911 25.548 1.00 85.06 719 VAL A N 1
ATOM 5628 C CA . VAL A 1 719 ? 6.148 13.032 24.645 1.00 85.06 719 VAL A CA 1
ATOM 5629 C C . VAL A 1 719 ? 7.396 12.502 25.351 1.00 85.06 719 VAL A C 1
ATOM 5631 O O . VAL A 1 719 ? 7.641 11.295 25.376 1.00 85.06 719 VAL A O 1
ATOM 5634 N N . LEU A 1 720 ? 8.133 13.390 26.026 1.00 88.44 720 LEU A N 1
ATOM 5635 C CA . LEU A 1 720 ? 9.312 13.015 26.802 1.00 88.44 720 LEU A CA 1
ATOM 5636 C C . LEU A 1 720 ? 8.981 11.979 27.892 1.00 88.44 720 LEU A C 1
ATOM 5638 O O . LEU A 1 720 ? 9.732 11.015 28.082 1.00 88.44 720 LEU A O 1
ATOM 5642 N N . SER A 1 721 ? 7.838 12.161 28.567 1.00 87.38 721 SER A N 1
ATOM 5643 C CA . SER A 1 721 ? 7.379 11.288 29.644 1.00 87.38 721 SER A CA 1
ATOM 5644 C C . SER A 1 721 ? 6.988 9.887 29.159 1.00 87.38 721 SER A C 1
ATOM 5646 O O . SER A 1 721 ? 7.213 8.883 29.842 1.00 87.38 721 SER A O 1
ATOM 5648 N N . ALA A 1 722 ? 6.359 9.817 27.985 1.00 79.75 722 ALA A N 1
ATOM 5649 C CA . ALA A 1 722 ? 5.867 8.572 27.409 1.00 79.75 722 ALA A CA 1
ATOM 5650 C C . ALA A 1 722 ? 7.006 7.722 26.828 1.00 79.75 722 ALA A C 1
ATOM 5652 O O . ALA A 1 722 ? 7.046 6.506 27.025 1.00 79.75 722 ALA A O 1
ATOM 5653 N N . GLU A 1 723 ? 7.952 8.353 26.132 1.00 79.00 723 GLU A N 1
ATOM 5654 C CA . GLU A 1 723 ? 8.920 7.632 25.301 1.00 79.00 723 GLU A CA 1
ATOM 5655 C C . GLU A 1 723 ? 10.246 7.322 26.003 1.00 79.00 723 GLU A C 1
ATOM 5657 O O . GLU A 1 723 ? 10.874 6.287 25.721 1.00 79.00 723 GLU A O 1
ATOM 5662 N N . TYR A 1 724 ? 10.672 8.205 26.914 1.00 79.19 724 TYR A N 1
ATOM 5663 C CA . TYR A 1 724 ? 12.039 8.202 27.430 1.00 79.19 724 TYR A CA 1
ATOM 5664 C C . TYR A 1 724 ? 12.121 8.009 28.946 1.00 79.19 724 TYR A C 1
ATOM 5666 O O . TYR A 1 724 ? 12.835 7.106 29.387 1.00 79.19 724 TYR A O 1
ATOM 5674 N N . LEU A 1 725 ? 11.392 8.792 29.750 1.00 86.25 725 LEU A N 1
ATOM 5675 C CA . LEU A 1 725 ? 11.483 8.732 31.217 1.00 86.25 725 LEU A CA 1
ATOM 5676 C C . LEU A 1 725 ? 10.149 9.049 31.894 1.00 86.25 725 LEU A C 1
ATOM 5678 O O . LEU A 1 725 ? 9.453 9.942 31.469 1.00 86.25 725 LEU A O 1
ATOM 5682 N N . GLY A 1 726 ? 9.766 8.366 32.965 1.00 85.50 726 GLY A N 1
ATOM 5683 C CA . GLY A 1 726 ? 8.460 8.609 33.578 1.00 85.50 726 GLY A CA 1
ATOM 5684 C C . GLY A 1 726 ? 8.459 9.849 34.468 1.00 85.50 726 GLY A C 1
ATOM 5685 O O . GLY A 1 726 ? 9.171 9.884 35.479 1.00 85.50 726 GLY A O 1
ATOM 5686 N N . ILE A 1 727 ? 7.601 10.812 34.144 1.00 90.06 727 ILE A N 1
ATOM 5687 C CA . ILE A 1 727 ? 7.279 11.956 35.000 1.00 90.06 727 ILE A CA 1
ATOM 5688 C C . ILE A 1 727 ? 6.029 11.599 35.820 1.00 90.06 727 ILE A C 1
ATOM 5690 O O . ILE A 1 727 ? 5.067 11.049 35.292 1.00 90.06 727 ILE A O 1
ATOM 5694 N N . GLN A 1 728 ? 6.037 11.879 37.122 1.00 88.06 728 GLN A N 1
ATOM 5695 C CA . GLN A 1 728 ? 4.885 11.699 38.012 1.00 88.06 728 GLN A CA 1
ATOM 5696 C C . GLN A 1 728 ? 3.996 12.940 38.036 1.00 88.06 728 GLN A C 1
ATOM 5698 O O . GLN A 1 728 ? 2.767 12.850 37.946 1.00 88.06 728 GLN A O 1
ATOM 5703 N N . GLN A 1 729 ? 4.619 14.109 38.183 1.00 91.88 729 GLN A N 1
ATOM 5704 C CA . GLN A 1 729 ? 3.918 15.382 38.240 1.00 91.88 729 GLN A CA 1
ATOM 5705 C C . GLN A 1 729 ? 4.798 16.547 37.803 1.00 91.88 729 GLN A C 1
ATOM 5707 O O . GLN A 1 729 ? 6.013 16.520 37.988 1.00 91.88 729 GLN A O 1
ATOM 5712 N N . ILE A 1 730 ? 4.147 17.581 37.272 1.00 93.81 730 ILE A N 1
ATOM 5713 C CA . ILE A 1 730 ? 4.735 18.888 36.981 1.00 93.81 730 ILE A CA 1
ATOM 5714 C C . ILE A 1 730 ? 3.985 19.934 37.803 1.00 93.81 730 ILE A C 1
ATOM 5716 O O . ILE A 1 730 ? 2.750 19.977 37.818 1.00 93.81 730 ILE A O 1
ATOM 5720 N N . VAL A 1 731 ? 4.726 20.779 38.511 1.00 92.31 731 VAL A N 1
ATOM 5721 C CA . VAL A 1 731 ? 4.173 21.847 39.337 1.00 92.31 731 VAL A CA 1
ATOM 5722 C C . VAL A 1 731 ? 4.720 23.192 38.892 1.00 92.31 731 VAL A C 1
ATOM 5724 O O . VAL A 1 731 ? 5.918 23.440 38.961 1.00 92.31 731 VAL A O 1
ATOM 5727 N N . PHE A 1 732 ? 3.826 24.072 38.465 1.00 90.81 732 PHE A N 1
ATOM 5728 C CA . PHE A 1 732 ? 4.143 25.447 38.111 1.00 90.81 732 PHE A CA 1
ATOM 5729 C C . PHE A 1 732 ? 4.025 26.325 39.356 1.00 90.81 732 PHE A C 1
ATOM 5731 O O . PHE A 1 732 ? 2.949 26.428 39.948 1.00 90.81 732 PHE A O 1
ATOM 5738 N N . GLY A 1 733 ? 5.122 26.964 39.744 1.00 85.31 733 GLY A N 1
ATOM 5739 C CA . GLY A 1 733 ? 5.230 27.807 40.929 1.00 85.31 733 GLY A CA 1
ATOM 5740 C C . GLY A 1 733 ? 5.540 27.038 42.221 1.00 85.31 733 GLY A C 1
ATOM 5741 O O . GLY A 1 733 ? 5.684 25.814 42.245 1.00 85.31 733 GLY A O 1
ATOM 5742 N N . GLY A 1 734 ? 5.664 27.785 43.318 1.00 80.75 734 GLY A N 1
ATOM 5743 C CA . GLY A 1 734 ? 6.098 27.287 44.625 1.00 80.75 734 GLY A CA 1
ATOM 5744 C C . GLY A 1 734 ? 7.595 27.500 44.877 1.00 80.75 734 GLY A C 1
ATOM 5745 O O . GLY A 1 734 ? 8.420 27.353 43.978 1.00 80.75 734 GLY A O 1
ATOM 5746 N N . ARG A 1 735 ? 7.941 27.869 46.119 1.00 69.38 735 ARG A N 1
ATOM 5747 C CA . ARG A 1 735 ? 9.324 28.178 46.538 1.00 69.38 735 ARG A CA 1
ATOM 5748 C C . ARG A 1 735 ? 10.121 26.952 46.994 1.00 69.38 735 ARG A C 1
ATOM 5750 O O . ARG A 1 735 ? 11.342 26.985 46.961 1.00 69.38 735 ARG A O 1
ATOM 5757 N N . SER A 1 736 ? 9.441 25.883 47.408 1.00 70.06 736 SER A N 1
ATOM 5758 C CA . SER A 1 736 ? 10.057 24.612 47.797 1.00 70.06 736 SER A CA 1
ATOM 5759 C C . SER A 1 736 ? 9.119 23.436 47.515 1.00 70.06 736 SER A C 1
ATOM 5761 O O . SER A 1 736 ? 7.893 23.567 47.604 1.00 70.06 736 SER A O 1
ATOM 5763 N N . MET A 1 737 ? 9.703 22.287 47.171 1.00 71.12 737 MET A N 1
ATOM 5764 C CA . MET A 1 737 ? 9.015 21.011 46.961 1.00 71.12 737 MET A CA 1
ATOM 5765 C C . MET A 1 737 ? 9.836 19.879 47.581 1.00 71.12 737 MET A C 1
ATOM 5767 O O . MET A 1 737 ? 11.041 19.796 47.360 1.00 71.12 737 MET A O 1
ATOM 5771 N N . GLY A 1 738 ? 9.181 19.005 48.351 1.00 65.44 738 GLY A N 1
ATOM 5772 C CA . GLY A 1 738 ? 9.856 17.916 49.064 1.00 65.44 738 GLY A CA 1
ATOM 5773 C C . GLY A 1 738 ? 10.842 18.422 50.126 1.00 65.44 738 GLY A C 1
ATOM 5774 O O . GLY A 1 738 ? 10.576 19.427 50.783 1.00 65.44 738 GLY A O 1
ATOM 5775 N N . ASP A 1 739 ? 11.974 17.728 50.260 1.00 62.91 739 ASP A N 1
ATOM 5776 C CA . ASP A 1 739 ? 13.064 18.051 51.197 1.00 62.91 739 ASP A CA 1
ATOM 5777 C C . ASP A 1 739 ? 14.147 18.959 50.563 1.00 62.91 739 ASP A C 1
ATOM 5779 O O . ASP A 1 739 ? 15.250 19.090 51.093 1.00 62.91 739 ASP A O 1
ATOM 5783 N N . TRP A 1 740 ? 13.862 19.574 49.406 1.00 69.81 740 TRP A N 1
ATOM 5784 C CA . TRP A 1 740 ? 14.820 20.416 48.685 1.00 69.81 740 TRP A CA 1
ATOM 5785 C C . TRP A 1 740 ? 14.921 21.812 49.321 1.00 69.81 740 TRP A C 1
ATOM 5787 O O . TRP A 1 740 ? 14.026 22.647 49.163 1.00 69.81 740 TRP A O 1
ATOM 5797 N N . GLU A 1 741 ? 16.038 22.090 50.003 1.00 65.12 741 GLU A N 1
ATOM 5798 C CA . GLU A 1 741 ? 16.374 23.416 50.546 1.00 65.12 741 GLU A CA 1
ATOM 5799 C C . GLU A 1 741 ? 17.363 24.184 49.644 1.00 65.12 741 GLU A C 1
ATOM 5801 O O . GLU A 1 741 ? 18.237 23.601 48.992 1.00 65.12 741 GLU A O 1
ATOM 5806 N N . GLU A 1 742 ? 17.256 25.518 49.607 1.00 59.38 742 GLU A N 1
ATOM 5807 C CA . GLU A 1 742 ? 18.205 26.376 48.884 1.00 59.38 742 GLU A CA 1
ATOM 5808 C C . GLU A 1 742 ? 19.636 26.181 49.421 1.00 59.38 742 GLU A C 1
ATOM 5810 O O . GLU A 1 742 ? 19.913 26.410 50.596 1.00 59.38 742 GLU A O 1
ATOM 5815 N N . GLY A 1 743 ? 20.560 25.758 48.548 1.00 58.81 743 GLY A N 1
ATOM 5816 C CA . GLY A 1 743 ? 21.968 25.509 48.892 1.00 58.81 743 GLY A CA 1
ATOM 5817 C C . GLY A 1 743 ? 22.398 24.037 48.872 1.00 58.81 743 GLY A C 1
ATOM 5818 O O . GLY A 1 743 ? 23.594 23.761 48.992 1.00 58.81 743 GLY A O 1
ATOM 5819 N N . MET A 1 744 ? 21.476 23.091 48.651 1.00 61.69 744 MET A N 1
ATOM 5820 C CA . MET A 1 744 ? 21.780 21.661 48.484 1.00 61.69 744 MET A CA 1
ATOM 5821 C C . MET A 1 744 ? 22.418 21.340 47.112 1.00 61.69 744 MET A C 1
ATOM 5823 O O . MET A 1 744 ? 21.837 20.678 46.264 1.00 61.69 744 MET A O 1
ATOM 5827 N N . THR A 1 745 ? 23.653 21.802 46.893 1.00 66.38 745 THR A N 1
ATOM 5828 C CA . THR A 1 745 ? 24.443 21.590 45.654 1.00 66.38 745 THR A CA 1
ATOM 5829 C C . THR A 1 745 ? 25.549 20.538 45.824 1.00 66.38 745 THR A C 1
ATOM 5831 O O . THR A 1 745 ? 26.596 20.596 45.180 1.00 66.38 745 THR A O 1
ATOM 5834 N N . ASN A 1 746 ? 25.370 19.582 46.742 1.00 58.94 746 ASN A N 1
ATOM 5835 C CA . ASN A 1 746 ? 26.414 18.613 47.075 1.00 58.94 746 ASN A CA 1
ATOM 5836 C C . ASN A 1 746 ? 26.324 17.351 46.176 1.00 58.94 746 ASN A C 1
ATOM 5838 O O . ASN A 1 746 ? 25.314 16.644 46.226 1.00 58.94 746 ASN A O 1
ATOM 5842 N N . PRO A 1 747 ? 27.382 17.010 45.405 1.00 57.66 747 PRO A N 1
ATOM 5843 C CA . PRO A 1 747 ? 27.427 15.815 44.554 1.00 57.66 747 PRO A CA 1
ATOM 5844 C C . PRO A 1 747 ? 27.216 14.492 45.301 1.00 57.66 747 PRO A C 1
ATOM 5846 O O . PRO A 1 747 ? 26.784 13.511 44.698 1.00 57.66 747 PRO A O 1
ATOM 5849 N N . GLU A 1 748 ? 27.505 14.445 46.607 1.00 52.72 748 GLU A N 1
ATOM 5850 C CA . GLU A 1 748 ? 27.289 13.254 47.439 1.00 52.72 748 GLU A CA 1
ATOM 5851 C C . GLU A 1 748 ? 25.799 12.910 47.626 1.00 52.72 748 GLU A C 1
ATOM 5853 O O . GLU A 1 748 ? 25.489 11.765 47.947 1.00 52.72 748 GLU A O 1
ATOM 5858 N N . TYR A 1 749 ? 24.888 13.854 47.352 1.00 54.00 749 TYR A N 1
ATOM 5859 C CA . TYR A 1 749 ? 23.429 13.661 47.370 1.00 54.00 749 TYR A CA 1
ATOM 5860 C C . TYR A 1 749 ? 22.822 13.551 45.960 1.00 54.00 749 TYR A C 1
ATOM 5862 O O . TYR A 1 749 ? 21.641 13.809 45.760 1.00 54.00 749 TYR A O 1
ATOM 5870 N N . GLY A 1 750 ? 23.627 13.201 44.950 1.00 61.81 750 GLY A N 1
ATOM 5871 C CA . GLY A 1 750 ? 23.114 12.926 43.604 1.00 61.81 750 GLY A CA 1
ATOM 5872 C C . GLY A 1 750 ? 22.706 14.163 42.797 1.00 61.81 750 GLY A C 1
ATOM 5873 O O . GLY A 1 750 ? 21.942 14.023 41.844 1.00 61.81 750 GLY A O 1
ATOM 5874 N N . TYR A 1 751 ? 23.222 15.348 43.145 1.00 80.00 751 TYR A N 1
ATOM 5875 C CA . TYR A 1 751 ? 22.976 16.585 42.399 1.00 80.00 751 TYR A CA 1
ATOM 5876 C C . TYR A 1 751 ? 23.481 16.487 40.952 1.00 80.00 751 TYR A C 1
ATOM 5878 O O . TYR A 1 751 ? 24.650 16.163 40.709 1.00 80.00 751 TYR A O 1
ATOM 5886 N N . LYS A 1 752 ? 22.612 16.808 39.992 1.00 84.81 752 LYS A N 1
ATOM 5887 C CA . LYS A 1 752 ? 22.932 16.901 38.561 1.00 84.81 752 LYS A CA 1
ATOM 5888 C C . LYS A 1 752 ? 22.348 18.183 37.995 1.00 84.81 752 LYS A C 1
ATOM 5890 O O . LYS A 1 752 ? 21.332 18.662 38.479 1.00 84.81 752 LYS A O 1
ATOM 5895 N N . TYR A 1 753 ? 22.968 18.724 36.955 1.00 88.75 753 TYR A N 1
ATOM 5896 C CA . TYR A 1 753 ? 22.418 19.883 36.268 1.00 88.75 753 TYR A CA 1
ATOM 5897 C C . TYR A 1 753 ? 22.688 19.824 34.768 1.00 88.75 753 TYR A C 1
ATOM 5899 O O . TYR A 1 753 ? 23.666 19.216 34.327 1.00 88.75 753 TYR A O 1
ATOM 5907 N N . PHE A 1 754 ? 21.813 20.465 34.002 1.00 91.06 754 PHE A N 1
ATOM 5908 C CA . PHE A 1 754 ? 22.002 20.750 32.589 1.00 91.06 754 PHE A CA 1
ATOM 5909 C C . PHE A 1 754 ? 22.096 22.257 32.403 1.00 91.06 754 PHE A C 1
ATOM 5911 O O . PHE A 1 754 ? 21.225 23.001 32.854 1.00 91.06 754 PHE A O 1
ATOM 5918 N N . LYS A 1 755 ? 23.162 22.689 31.735 1.00 91.06 755 LYS A N 1
ATOM 5919 C CA . LYS A 1 755 ? 23.430 24.100 31.497 1.00 91.06 755 LYS A CA 1
ATOM 5920 C C . LYS A 1 755 ? 22.706 24.573 30.240 1.00 91.06 755 LYS A C 1
ATOM 5922 O O . LYS A 1 755 ? 22.961 24.007 29.175 1.00 91.06 755 LYS A O 1
ATOM 5927 N N . ILE A 1 756 ? 21.837 25.577 30.374 1.00 82.25 756 ILE A N 1
ATOM 5928 C CA . ILE A 1 756 ? 21.058 26.135 29.252 1.00 82.25 756 ILE A CA 1
ATOM 5929 C C . ILE A 1 756 ? 21.840 27.209 28.495 1.00 82.25 756 ILE A C 1
ATOM 5931 O O . ILE A 1 756 ? 22.590 27.988 29.129 1.00 82.25 756 ILE A O 1
#

InterPro domains:
  IPR000111 Glycoside hydrolase family 27/36, conserved site [PS00512] (94-110)
  IPR002241 Glycoside hydrolase, family 27 [PF16499] (58-322)
  IPR002241 Glycoside hydrolase, family 27 [PR00740] (53-72)
  IPR002241 Glycoside hydrolase, family 27 [PR00740] (89-104)
  IPR002241 Glycoside hydrolase, family 27 [PR00740] (130-151)
  IPR002241 Glycoside hydrolase, family 27 [PR00740] (165-182)
  IPR002241 Glycoside hydrolase, family 27 [PR00740] (192-210)
  IPR002241 Glycoside hydrolase, family 27 [PR00740] (257-276)
  IPR002241 Glycoside hydrolase, family 27 [PR00740] (278-299)
  IPR002241 Glycoside hydrolase, family 27 [PTHR11452] (17-405)
  IPR002241 Glycoside hydrolase, family 27 [cd14792] (59-322)
  IPR013780 Glycosyl hydrolase, all-beta [G3DSA:2.60.40.1180] (325-410)
  IPR013785 Aldolase-type TIM barrel [G3DSA:3.20.20.70] (51-324)
  IPR017853 Glycoside hydrolase superfamily [SSF51445] (51-322)
  IPR021920 Protein of unknown function DUF3531 [PF12049] (607-746)
  IPR041233 Alpha galactosidase, C-terminal domain [PF17801] (334-407)